Protein AF-A0A663E9I6-F1 (afdb_monomer)

pLDDT: mean 73.08, std 20.48, range [31.5, 97.75]

Foldseek 3Di:
DDDDDDDDDPVVVVVVVVVVVVVVVVVVVVVVVVVVVVVVVVVVVVVVVVVVVVVVVVVVVVVVVVVVVVVVVPDDDDDDDDDDDDPCVVVVVVVVVVVVVVVVVVVVVVVVVVVVVVVVVVVVVVVVVVVVVVVVVVVVVVVVVVVVVVVVVVVVVVVVVVVVVVVVVVVVVVVVVVVVVVVVVVVVVVVVVVVVVVVVVVVVVVVVVVVVVVVVVVVVVVVVVVVVVVVVVVVVVVVVVVVVVVVVVVVVVVVVVVVVVVVVVVVVVVVVVVVVVVVVVVVVVVVVVVVVVVVVVVVVVVVVVVVVVVVVVVVVVVVVVVVVVVVVVVVVVVVVVVVVVVVVVVVVVVVVVVVVVVVVVVVVVVVVVVVVVVVVVVVVVVVVVVVVVVVVVVVVVVVVVVVVVVVPPPPDDDDDDYDDYYDDDDDDDEYYDYDDDYYDDDDDYDDYDYDDDDDDDDDDDDDDDDDDDDDDPDPDDPPDPPDDDDPPPPDDDDDDDPDPDDDDDDDDDDDDDDDDDDDDDDDDDDDDDDDDDDDDDDDDDDDDYDDD

Radius of gyration: 136.53 Å; Cα contacts (8 Å, |Δi|>4): 0; chains: 1; bounding box: 240×93×410 Å

InterPro domains:
  IPR008160 Collagen triple helix repeat [PF01391] (424-479)
  IPR052376 Oxidative Scavengers and Glycosyltransferases [PTHR39082] (2-492)

Secondary structure (DSSP, 8-state):
----PPPP-HHHHHHHHHHHHHHHHHHHHHHHHHHHHHHHHHHHHHHHHHHHHHHHHHHHHHHHHHHHHHHGGG------------SSHHHHHHHHHHHHHHHHHHHHHHHHHHHHHHHHHHHHHHHHHHHHHHHHHHHHHHHHHHHHHHHHHHHHHHHHHHHHHHHHHHHHHHHHHHHHHHHHHHHHHHHHHHHHHHHHHHHHHHHHHHHHHHHHHHHHHHHHHHHHHHHHHHHHHHHHHHHHHHHHHHHHHHHHHHHHHHHHHHHHHHHHHHHHHHHHHHHHHHHHHHHHHHHHHHHHHHHHHHHHHHHHHHHHHHHHHHHHHHHHHHHHHHHHHHHHHHHHHHHHHHHHHHHHHHHHHHHHHHHHHHHHHHHHHHHHHHHHHHHHHHHHHHHHHHHHHHHHHTTT-TT--------------------------------------------PPPPPPPPPPPPPPPPPP----------PPPPP-PPPPPPPPPPPPPPPPPPPPPPPPP----------------------------------

Mean predicted aligned error: 24.8 Å

Organism: NCBI:txid223781

Solvent-accessible surface area (backbone atoms only — not comparable to full-atom values): 34321 Å² total; per-residue (Å²): 132,86,89,86,82,87,83,78,67,69,72,61,55,54,57,53,55,50,56,51,51,55,51,53,52,53,51,51,52,51,52,50,53,52,50,53,51,52,52,50,52,54,50,53,58,51,51,53,51,53,55,52,55,52,54,55,52,53,59,52,51,54,58,54,52,51,53,55,56,57,65,64,71,77,73,88,81,91,80,86,85,84,94,83,89,87,75,63,75,66,56,59,56,55,50,53,55,48,52,50,52,55,50,51,52,49,51,52,50,50,52,53,48,50,55,49,48,50,53,48,50,52,50,49,53,49,50,51,54,5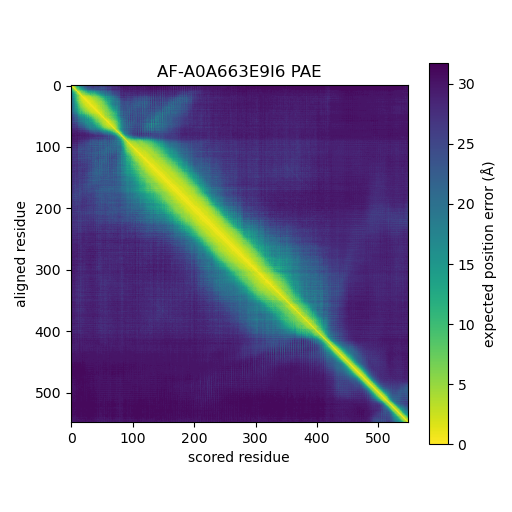1,49,55,50,52,49,53,53,51,51,51,50,56,49,53,53,48,54,51,51,51,52,50,49,52,51,52,52,50,51,51,51,49,52,52,53,53,53,52,50,54,52,50,52,50,49,55,54,49,52,55,51,52,55,49,52,52,50,53,54,50,52,50,52,48,49,53,51,50,55,51,48,52,54,53,49,53,53,47,54,53,50,50,51,52,51,52,50,51,52,55,50,50,52,49,51,52,50,51,54,51,52,54,51,53,52,49,51,53,50,52,51,51,50,52,51,51,53,51,51,51,58,48,51,53,50,53,52,48,54,51,51,52,55,49,49,56,48,51,53,49,51,51,54,51,47,56,52,49,54,55,50,47,54,54,50,52,56,48,48,52,54,53,48,51,52,50,48,52,50,51,53,52,51,52,59,49,48,57,52,48,54,58,47,49,61,50,49,53,52,50,50,53,51,50,52,53,52,50,53,54,50,53,56,49,50,55,54,51,55,55,52,52,53,57,54,50,55,53,51,52,55,53,54,53,57,56,51,57,59,52,54,58,54,53,57,52,52,60,53,51,55,57,54,51,58,59,51,52,60,50,49,56,58,48,51,64,54,50,61,52,54,60,52,59,50,50,64,53,49,71,62,51,63,71,61,58,75,73,66,85,79,78,88,91,96,95,95,96,96,96,95,96,94,97,97,95,97,97,96,96,98,96,94,98,96,96,98,96,93,93,95,95,94,94,92,94,91,95,91,94,89,89,91,86,87,89,87,80,87,80,83,84,81,80,83,80,77,82,77,80,81,76,78,80,74,77,81,73,75,80,74,75,79,73,73,81,73,77,78,74,74,78,75,76,77,77,76,78,76,77,81,75,78,78,76,80,81,81,77,83,81,80,85,84,86,83,87,82,89,80,90,86,90,85,83,89,80,87,86,89,86,90,82,87,90,86,89,85,90,86,85,88,86,87,87,88,92,135

Sequence (548 aa):
MRGRARTSCSRCQKNLSLQTAVKVLYVFSILLIVAVTVLAALVFKKVDSISNDISSAQTYYEKKIISIQEDLQGLDEKTSGNCSLCHETGQLSQEITKLQGELEEIQKMLLVQEILLDRTSQTHNQLSSTSNKITSEVDNCSFSIRQVNESLGQFLAQVGGWQVVTSQLDNSLKGLAQERYDVRAAMQQMNFTLGQTSDWIQVIQRKTDEETLTLQKIVTEWQNYTRLFGGLRATSSKTSELVKSIQGSIGAAARQVGQNSESMHDLVLQVMGLQLQLDNISSFLDDHEENMNDLRYHNRYTQNRTAERFETLEGRMTSHEIEISTIFANINATDSHVHSMLRYLDDVRLSCTLGFHTHAEELYYLNKSLSLVQGTTDLLRERYSLLSARLDFDIRNLSMVMEEMKVVDVRHGEMLKNITILRGVPGLPGPRGLKGDVGVKGPPGSEGEKGDVGSLGSPGPQGPPGPPGPPGPQGERGPLGLKGFPGLKGTKGSFGQSGSRGQGGPKGDPGPPRAGWGAGASGTPRTAGQTGTPRDPRGCRPGWPDGA

Structure (mmCIF, N/CA/C/O backbone):
data_AF-A0A663E9I6-F1
#
_entry.id   AF-A0A663E9I6-F1
#
loop_
_atom_site.group_PDB
_atom_site.id
_atom_site.type_symbol
_atom_site.label_atom_id
_atom_site.label_alt_id
_atom_site.label_comp_id
_atom_site.label_asym_id
_atom_site.label_entity_id
_atom_site.label_seq_id
_atom_site.pdbx_PDB_ins_code
_atom_site.Cartn_x
_atom_site.Cartn_y
_atom_site.Cartn_z
_atom_site.occupancy
_atom_site.B_iso_or_equiv
_atom_site.auth_seq_id
_atom_site.auth_comp_id
_atom_site.auth_asym_id
_atom_site.auth_atom_id
_atom_site.pdbx_PDB_model_num
ATOM 1 N N . MET A 1 1 ? -65.290 48.155 68.959 1.00 33.84 1 MET A N 1
ATOM 2 C CA . MET A 1 1 ? -66.073 46.889 68.979 1.00 33.84 1 MET A CA 1
ATOM 3 C C . MET A 1 1 ? -65.167 45.734 69.407 1.00 33.84 1 MET A C 1
ATOM 5 O O . MET A 1 1 ? -63.973 45.903 69.241 1.00 33.84 1 MET A O 1
ATOM 9 N N . ARG A 1 2 ? -65.737 44.613 69.904 1.00 38.34 2 ARG A N 1
ATOM 10 C CA . ARG A 1 2 ? -65.195 43.220 69.983 1.00 38.34 2 ARG A CA 1
ATOM 11 C C . ARG A 1 2 ? -63.664 43.065 70.207 1.00 38.34 2 ARG A C 1
ATOM 13 O O . ARG A 1 2 ? -62.887 43.397 69.329 1.00 38.34 2 ARG A O 1
ATOM 20 N N . GLY A 1 3 ? -63.134 42.482 71.285 1.00 44.62 3 GLY A N 1
ATOM 21 C CA . GLY A 1 3 ? -63.718 41.605 72.310 1.00 44.62 3 GLY A CA 1
ATOM 22 C C . GLY A 1 3 ? -63.436 40.121 72.023 1.00 44.62 3 GLY A C 1
ATOM 23 O O . GLY A 1 3 ? -63.995 39.566 71.080 1.00 44.62 3 GLY A O 1
ATOM 24 N N . ARG A 1 4 ? -62.598 39.471 72.847 1.00 43.22 4 ARG A N 1
ATOM 25 C CA . ARG A 1 4 ? -62.375 38.011 72.853 1.00 43.22 4 ARG A CA 1
ATOM 26 C C . ARG A 1 4 ? -62.049 37.548 74.279 1.00 43.22 4 ARG A C 1
ATOM 28 O O . ARG A 1 4 ? -61.244 38.180 74.956 1.00 43.22 4 ARG A O 1
ATOM 35 N N . ALA A 1 5 ? -62.714 36.496 74.753 1.00 44.41 5 ALA A N 1
ATOM 36 C CA . ALA A 1 5 ? -62.671 36.082 76.157 1.00 44.41 5 ALA A CA 1
ATOM 37 C C . ALA A 1 5 ? -61.473 35.172 76.492 1.00 44.41 5 ALA A C 1
ATOM 39 O O . ALA A 1 5 ? -61.029 34.387 75.655 1.00 44.41 5 ALA A O 1
ATOM 40 N N . ARG A 1 6 ? -61.012 35.219 77.751 1.00 49.44 6 ARG A N 1
ATOM 41 C CA . ARG A 1 6 ? -60.202 34.147 78.355 1.00 49.44 6 ARG A CA 1
ATOM 42 C C . ARG A 1 6 ? -61.113 32.957 78.664 1.00 49.44 6 ARG A C 1
ATOM 44 O O . ARG A 1 6 ? -62.064 33.106 79.425 1.00 49.44 6 ARG A O 1
ATOM 51 N N . THR A 1 7 ? -60.810 31.784 78.118 1.00 51.62 7 THR A N 1
ATOM 52 C CA . THR A 1 7 ? -61.466 30.526 78.497 1.00 51.62 7 THR A CA 1
ATOM 53 C C . THR A 1 7 ? -60.876 29.990 79.804 1.00 51.62 7 THR A C 1
ATOM 55 O O . THR A 1 7 ? -59.660 29.918 79.975 1.00 51.62 7 THR A O 1
ATOM 58 N N . SER A 1 8 ? -61.739 29.637 80.756 1.00 49.66 8 SER A N 1
ATOM 59 C CA . SER A 1 8 ? -61.353 29.120 82.072 1.00 49.66 8 SER A CA 1
ATOM 60 C C . SER A 1 8 ? -61.023 27.622 82.026 1.00 49.66 8 SER A C 1
ATOM 62 O O . SER A 1 8 ? -61.698 26.832 81.366 1.00 49.66 8 SER A O 1
ATOM 64 N N . CYS A 1 9 ? -59.982 27.202 82.755 1.00 53.38 9 CYS A N 1
ATOM 65 C CA . CYS A 1 9 ? -59.594 25.792 82.830 1.00 53.38 9 CYS A CA 1
ATOM 66 C C . CYS A 1 9 ? -60.508 25.017 83.794 1.00 53.38 9 CYS A C 1
ATOM 68 O O . CYS A 1 9 ? -60.291 24.996 85.009 1.00 53.38 9 CYS A O 1
ATOM 70 N N . SER A 1 10 ? -61.505 24.323 83.242 1.00 59.34 10 SER A N 1
ATOM 71 C CA . SER A 1 10 ? -62.467 23.493 83.988 1.00 59.34 10 SER A CA 1
ATOM 72 C C . SER A 1 10 ? -61.823 22.370 84.819 1.00 59.34 10 SER A C 1
ATOM 74 O O . SER A 1 10 ? -62.427 21.884 85.777 1.00 59.34 10 SER A O 1
ATOM 76 N N . ARG A 1 11 ? -60.582 21.975 84.500 1.00 54.53 11 ARG A N 1
ATOM 77 C CA . ARG A 1 11 ? -59.827 20.942 85.229 1.00 54.53 11 ARG A CA 1
ATOM 78 C C . ARG A 1 11 ? -59.350 21.423 86.606 1.00 54.53 11 ARG A C 1
ATOM 80 O O . ARG A 1 11 ? -59.373 20.643 87.551 1.00 54.53 11 ARG A O 1
ATOM 87 N N . CYS A 1 12 ? -59.001 22.705 86.748 1.00 56.44 12 CYS A N 1
ATOM 88 C CA . CYS A 1 12 ? -58.563 23.275 88.029 1.00 56.44 12 CYS A CA 1
ATOM 89 C C . CYS A 1 12 ? -59.723 23.416 89.030 1.00 56.44 12 CYS A C 1
ATOM 91 O O . CYS A 1 12 ? -59.550 23.172 90.222 1.00 56.44 12 CYS A O 1
ATOM 93 N N . GLN A 1 13 ? -60.921 23.757 88.543 1.00 55.59 13 GLN A N 1
ATOM 94 C CA . GLN A 1 13 ? -62.101 23.958 89.389 1.00 55.59 13 GLN A CA 1
ATOM 95 C C . GLN A 1 13 ? -62.569 22.656 90.064 1.00 55.59 13 GLN A C 1
ATOM 97 O O . GLN A 1 13 ? -62.951 22.685 91.233 1.00 55.59 13 GLN A O 1
ATOM 102 N N . LYS A 1 14 ? -62.462 21.508 89.374 1.00 59.59 14 LYS A N 1
ATOM 103 C CA . LYS A 1 14 ? -62.830 20.190 89.927 1.00 59.59 14 LYS A CA 1
ATOM 104 C C . LYS A 1 14 ? -61.951 19.756 91.106 1.00 59.59 14 LYS A C 1
ATOM 106 O O . LYS A 1 14 ? -62.479 19.237 92.089 1.00 59.59 14 LYS A O 1
ATOM 111 N N . ASN A 1 15 ? -60.640 20.007 91.045 1.00 60.72 15 ASN A N 1
ATOM 112 C CA . ASN A 1 15 ? -59.736 19.686 92.156 1.00 60.72 15 ASN A CA 1
ATOM 113 C C . ASN A 1 15 ? -60.055 20.527 93.401 1.00 60.72 15 ASN A C 1
ATOM 115 O O . ASN A 1 15 ? -60.065 19.992 94.508 1.00 60.72 15 ASN A O 1
ATOM 119 N N . LEU A 1 16 ? -60.381 21.813 93.224 1.00 61.53 16 LEU A N 1
ATOM 120 C CA . LEU A 1 16 ? -60.740 22.688 94.340 1.00 61.53 16 LEU A CA 1
ATOM 121 C C . LEU A 1 16 ? -62.042 22.233 95.023 1.00 61.53 16 LEU A C 1
ATOM 123 O O . LEU A 1 16 ? -62.073 22.124 96.247 1.00 61.53 16 LEU A O 1
ATOM 127 N N . SER A 1 17 ? -63.081 21.890 94.246 1.00 66.38 17 SER A N 1
ATOM 128 C CA . SER A 1 17 ? -64.354 21.387 94.791 1.00 66.38 17 SER A CA 1
ATOM 129 C C . SER A 1 17 ? -64.227 20.037 95.503 1.00 66.38 17 SER A C 1
ATOM 131 O O . SER A 1 17 ? -64.916 19.801 96.492 1.00 66.38 17 SER A O 1
ATOM 133 N N . LEU A 1 18 ? -63.338 19.153 95.034 1.00 71.75 18 LEU A N 1
ATOM 134 C CA . LEU A 1 18 ? -63.081 17.878 95.706 1.00 71.75 18 LEU A CA 1
ATOM 135 C C . LEU A 1 18 ? -62.391 18.106 97.061 1.00 71.75 18 LEU A C 1
ATOM 137 O O . LEU A 1 18 ? -62.748 17.485 98.060 1.00 71.75 18 LEU A O 1
ATOM 141 N N . GLN A 1 19 ? -61.434 19.037 97.115 1.00 73.75 19 GLN A N 1
ATOM 142 C CA . GLN A 1 19 ? -60.670 19.316 98.328 1.00 73.75 19 GLN A CA 1
ATOM 143 C C . GLN A 1 19 ? -61.490 20.054 99.402 1.00 73.75 19 GLN A C 1
ATOM 145 O O . GLN A 1 19 ? -61.267 19.822 100.591 1.00 73.75 19 GLN A O 1
ATOM 150 N N . THR A 1 20 ? -62.464 20.896 99.028 1.00 75.81 20 THR A N 1
ATOM 151 C CA . THR A 1 20 ? -63.447 21.424 99.993 1.00 75.81 20 THR A CA 1
ATOM 152 C C . THR A 1 20 ? -64.437 20.356 100.447 1.00 75.81 20 THR A C 1
ATOM 154 O O . THR A 1 20 ? -64.686 20.273 101.647 1.00 75.81 20 THR A O 1
ATOM 157 N N . ALA A 1 21 ? -64.940 19.496 99.552 1.00 76.88 21 ALA A N 1
ATOM 158 C CA . ALA A 1 21 ? -65.854 18.413 99.929 1.00 76.88 21 ALA A CA 1
ATOM 159 C C . ALA A 1 21 ? -65.239 17.468 100.980 1.00 76.88 21 ALA A C 1
ATOM 161 O O . ALA A 1 21 ? -65.860 17.216 102.010 1.00 76.88 21 ALA A O 1
ATOM 162 N N . VAL A 1 22 ? -63.990 17.024 100.784 1.00 80.94 22 VAL A N 1
ATOM 163 C CA . VAL A 1 22 ? -63.273 16.174 101.757 1.00 80.94 22 VAL A CA 1
ATOM 164 C C . VAL A 1 22 ? -63.071 16.886 103.102 1.00 80.94 22 VAL A C 1
ATOM 166 O O . VAL A 1 22 ? -63.264 16.273 104.150 1.00 80.94 22 VAL A O 1
ATOM 169 N N . LYS A 1 23 ? -62.745 18.188 103.101 1.00 81.44 23 LYS A N 1
ATOM 170 C CA . LYS A 1 23 ? -62.612 18.974 104.343 1.00 81.44 23 LYS A CA 1
ATOM 171 C C . LYS A 1 23 ? -63.939 19.109 105.095 1.00 81.44 23 LYS A C 1
ATOM 173 O O . LYS A 1 23 ? -63.948 18.958 106.312 1.00 81.44 23 LYS A O 1
ATOM 178 N N . VAL A 1 24 ? -65.050 19.344 104.393 1.00 81.44 24 VAL A N 1
ATOM 179 C CA . VAL A 1 24 ? -66.394 19.391 105.000 1.00 81.44 24 VAL A CA 1
ATOM 180 C C . VAL A 1 24 ? -66.763 18.037 105.611 1.00 81.44 24 VAL A C 1
ATOM 182 O O . VAL A 1 24 ? -67.272 18.003 106.728 1.00 81.44 24 VAL A O 1
ATOM 185 N N . LEU A 1 25 ? -66.444 16.927 104.937 1.00 82.94 25 LEU A N 1
ATOM 186 C CA . LEU A 1 25 ? -66.703 15.570 105.432 1.00 82.94 25 LEU A CA 1
ATOM 187 C C . LEU A 1 25 ? -65.921 15.261 106.725 1.00 82.94 25 LEU A C 1
ATOM 189 O O . LEU A 1 25 ? -66.492 14.720 107.670 1.00 82.94 25 LEU A O 1
ATOM 193 N N . TYR A 1 26 ? -64.653 15.684 106.811 1.00 84.44 26 TYR A N 1
ATOM 194 C CA . TYR A 1 26 ? -63.854 15.593 108.042 1.00 84.44 26 TYR A CA 1
ATOM 195 C C . TYR A 1 26 ? -64.398 16.465 109.184 1.00 84.44 26 TYR A C 1
ATOM 197 O O . TYR A 1 26 ? -64.423 16.030 110.331 1.00 84.44 26 TYR A O 1
ATOM 205 N N . VAL A 1 27 ? -64.866 17.684 108.897 1.00 83.81 27 VAL A N 1
ATOM 206 C CA . VAL A 1 27 ? -65.511 18.530 109.919 1.00 83.81 27 VAL A CA 1
ATOM 207 C C . VAL A 1 27 ? -66.810 17.883 110.417 1.00 83.81 27 VAL A C 1
ATOM 209 O O . VAL A 1 27 ? -67.073 17.894 111.617 1.00 83.81 27 VAL A O 1
ATOM 212 N N . PHE A 1 28 ? -67.587 17.254 109.530 1.00 85.19 28 PHE A N 1
ATOM 213 C CA . PHE A 1 28 ? -68.804 16.530 109.905 1.00 85.19 28 PHE A CA 1
ATOM 214 C C . PHE A 1 28 ? -68.530 15.296 110.777 1.00 85.19 28 PHE A C 1
ATOM 216 O O . PHE A 1 28 ? -69.260 15.071 111.741 1.00 85.19 28 PHE A O 1
ATOM 223 N N . SER A 1 29 ? -67.479 14.516 110.496 1.00 81.81 29 SER A N 1
ATOM 224 C CA . SER A 1 29 ? -67.128 13.364 111.342 1.00 81.81 29 SER A CA 1
ATOM 225 C C . SER A 1 29 ? -66.633 13.795 112.726 1.00 81.81 29 SER A C 1
ATOM 227 O O . SER A 1 29 ? -67.039 13.201 113.723 1.00 81.81 29 SER A O 1
ATOM 229 N N . ILE A 1 30 ? -65.849 14.876 112.816 1.00 85.25 30 ILE A N 1
ATOM 230 C CA . ILE A 1 30 ? -65.434 15.468 114.098 1.00 85.25 30 ILE A CA 1
ATOM 231 C C . ILE A 1 30 ? -66.656 15.957 114.892 1.00 85.25 30 ILE A C 1
ATOM 233 O O . ILE A 1 30 ? -66.770 15.648 116.077 1.00 85.25 30 ILE A O 1
ATOM 237 N N . LEU A 1 31 ? -67.605 16.652 114.253 1.00 84.38 31 LEU A N 1
ATOM 238 C CA . LEU A 1 31 ? -68.844 17.097 114.905 1.00 84.38 31 LEU A CA 1
ATOM 239 C C . LEU A 1 31 ? -69.695 15.924 115.418 1.00 84.38 31 LEU A C 1
ATOM 241 O O . LEU A 1 31 ? -70.235 16.013 116.519 1.00 84.38 31 LEU A O 1
ATOM 245 N N . LEU A 1 32 ? -69.777 14.814 114.678 1.00 84.12 32 LEU A N 1
ATOM 246 C CA . LEU A 1 32 ? -70.466 13.600 115.134 1.00 84.12 32 LEU A CA 1
ATOM 247 C C . LEU A 1 32 ? -69.765 12.947 116.337 1.00 84.12 32 LEU A C 1
ATOM 249 O O . LEU A 1 32 ? -70.439 12.557 117.288 1.00 84.12 32 LEU A O 1
ATOM 253 N N . ILE A 1 33 ? -68.430 12.878 116.347 1.00 83.94 33 ILE A N 1
ATOM 254 C CA . ILE A 1 33 ? -67.656 12.351 117.488 1.00 83.94 33 ILE A CA 1
ATOM 255 C C . ILE A 1 33 ? -67.848 13.232 118.735 1.00 83.94 33 ILE A C 1
ATOM 257 O O . ILE A 1 33 ? -68.045 12.715 119.838 1.00 83.94 33 ILE A O 1
ATOM 261 N N . VAL A 1 34 ? -67.863 14.560 118.572 1.00 85.94 34 VAL A N 1
ATOM 262 C CA . VAL A 1 34 ? -68.153 15.503 119.667 1.00 85.94 34 VAL A CA 1
ATOM 263 C C . VAL A 1 34 ? -69.597 15.349 120.160 1.00 85.94 34 VAL A C 1
ATOM 265 O O . VAL A 1 34 ? -69.824 15.296 121.365 1.00 85.94 34 VAL A O 1
ATOM 268 N N . ALA A 1 35 ? -70.576 15.196 119.265 1.00 84.25 35 ALA A N 1
ATOM 269 C CA . ALA A 1 35 ? -71.970 14.982 119.654 1.00 84.25 35 ALA A CA 1
ATOM 270 C C . ALA A 1 35 ? -72.160 13.677 120.452 1.00 84.25 35 ALA A C 1
ATOM 272 O O . ALA A 1 35 ? -72.799 13.689 121.503 1.00 84.25 35 ALA A O 1
ATOM 273 N N . VAL A 1 36 ? -71.561 12.566 120.004 1.00 85.75 36 VAL A N 1
ATOM 274 C CA . VAL A 1 36 ? -71.631 11.266 120.698 1.00 85.75 36 VAL A CA 1
ATOM 275 C C . VAL A 1 36 ? -70.946 11.317 122.069 1.00 85.75 36 VAL A C 1
ATOM 277 O O . VAL A 1 36 ? -71.501 10.813 123.044 1.00 85.75 36 VAL A O 1
ATOM 280 N N . THR A 1 37 ? -69.779 11.959 122.182 1.00 83.25 37 THR A N 1
ATOM 281 C CA . THR A 1 37 ? -69.066 12.074 123.471 1.00 83.25 37 THR A CA 1
ATOM 282 C C . THR A 1 37 ? -69.776 12.999 124.465 1.00 83.25 37 THR A C 1
ATOM 284 O O . THR A 1 37 ? -69.848 12.667 125.648 1.00 83.25 37 THR A O 1
ATOM 287 N N . VAL A 1 38 ? -70.385 14.101 124.008 1.00 85.88 38 VAL A N 1
ATOM 288 C CA . VAL A 1 38 ? -71.226 14.972 124.852 1.00 85.88 38 VAL A CA 1
ATOM 289 C C . VAL A 1 38 ? -72.500 14.255 125.312 1.00 85.88 38 VAL A C 1
ATOM 291 O O . VAL A 1 38 ? -72.862 14.359 126.484 1.00 85.88 38 VAL A O 1
ATOM 294 N N . LEU A 1 39 ? -73.158 13.484 124.437 1.00 79.81 39 LEU A N 1
ATOM 295 C CA . LEU A 1 39 ? -74.323 12.673 124.814 1.00 79.81 39 LEU A CA 1
ATOM 296 C C . LEU A 1 39 ? -73.963 11.611 125.861 1.00 79.81 39 LEU A C 1
ATOM 298 O O . LEU A 1 39 ? -74.664 11.493 126.864 1.00 79.81 39 LEU A O 1
ATOM 302 N N . ALA A 1 40 ? -72.847 10.895 125.685 1.00 76.44 40 ALA A N 1
ATOM 303 C CA . ALA A 1 40 ? -72.366 9.930 126.672 1.00 76.44 40 ALA A CA 1
ATOM 304 C C . ALA A 1 40 ? -72.090 10.596 128.034 1.00 76.44 40 ALA A C 1
ATOM 306 O O . ALA A 1 40 ? -72.571 10.121 129.062 1.00 76.44 40 ALA A O 1
ATOM 307 N N . ALA A 1 41 ? -71.389 11.736 128.049 1.00 79.50 41 ALA A N 1
ATOM 308 C CA . ALA A 1 41 ? -71.093 12.478 129.276 1.00 79.50 41 ALA A CA 1
ATOM 309 C C . ALA A 1 41 ? -72.360 12.980 130.000 1.00 79.50 41 ALA A C 1
ATOM 311 O O . ALA A 1 41 ? -72.420 12.944 131.229 1.00 79.50 41 ALA A O 1
ATOM 312 N N . LEU A 1 42 ? -73.390 13.409 129.259 1.00 79.88 42 LEU A N 1
ATOM 313 C CA . LEU A 1 42 ? -74.687 13.796 129.827 1.00 79.88 42 LEU A CA 1
ATOM 314 C C . LEU A 1 42 ? -75.443 12.608 130.441 1.00 79.88 42 LEU A C 1
ATOM 316 O O . LEU A 1 42 ? -76.092 12.781 131.473 1.00 79.88 42 LEU A O 1
ATOM 320 N N . VAL A 1 43 ? -75.346 11.415 129.845 1.00 80.19 43 VAL A N 1
ATOM 321 C CA . VAL A 1 43 ? -75.945 10.189 130.397 1.00 80.19 43 VAL A CA 1
ATOM 322 C C . VAL A 1 43 ? -75.243 9.782 131.694 1.00 80.19 43 VAL A C 1
ATOM 324 O O . VAL A 1 43 ? -75.921 9.653 132.711 1.00 80.19 43 VAL A O 1
ATOM 327 N N . PHE A 1 44 ? -73.908 9.669 131.705 1.00 77.25 44 PHE A N 1
ATOM 328 C CA . PHE A 1 44 ? -73.157 9.322 132.922 1.00 77.25 44 PHE A CA 1
ATOM 329 C C . PHE A 1 44 ? -73.429 10.307 134.065 1.00 77.25 44 PHE A C 1
ATOM 331 O O . PHE A 1 44 ? -73.833 9.892 135.148 1.00 77.25 44 PHE A O 1
ATOM 338 N N . LYS A 1 45 ? -73.368 11.617 133.795 1.00 78.44 45 LYS A N 1
ATOM 339 C CA . LYS A 1 45 ? -73.643 12.650 134.805 1.00 78.44 45 LYS A CA 1
ATOM 340 C C . LYS A 1 45 ? -75.069 12.587 135.376 1.00 78.44 45 LYS A C 1
ATOM 342 O O . LYS A 1 45 ? -75.302 13.049 136.492 1.00 78.44 45 LYS A O 1
ATOM 347 N N . LYS A 1 46 ? -76.033 12.024 134.635 1.00 78.75 46 LYS A N 1
ATOM 348 C CA . LYS A 1 46 ? -77.399 11.800 135.130 1.00 78.75 46 LYS A CA 1
ATOM 349 C C . LYS A 1 46 ? -77.534 10.504 135.937 1.00 78.75 46 LYS A C 1
ATOM 351 O O . LYS A 1 46 ? -78.312 10.487 136.886 1.00 78.75 46 LYS A O 1
ATOM 356 N N . VAL A 1 47 ? -76.754 9.468 135.621 1.00 79.00 47 VAL A N 1
ATOM 357 C CA . VAL A 1 47 ? -76.637 8.250 136.444 1.00 79.00 47 VAL A CA 1
ATOM 358 C C . VAL A 1 47 ? -75.989 8.573 137.796 1.00 79.00 47 VAL A C 1
ATOM 360 O O . VAL A 1 47 ? -76.542 8.196 138.827 1.00 79.00 47 VAL A O 1
ATOM 363 N N . ASP A 1 48 ? -74.907 9.358 137.817 1.00 73.94 48 ASP A N 1
ATOM 364 C CA . ASP A 1 48 ? -74.243 9.786 139.060 1.00 73.94 48 ASP A CA 1
ATOM 365 C C . ASP A 1 48 ? -75.177 10.595 139.977 1.00 73.94 48 ASP A C 1
ATOM 367 O O . ASP A 1 48 ? -75.144 10.443 141.198 1.00 73.94 48 ASP A O 1
ATOM 371 N N . SER A 1 49 ? -76.049 11.438 139.407 1.00 74.50 49 SER A N 1
ATOM 372 C CA . SER A 1 49 ? -77.065 12.174 140.175 1.00 74.50 49 SER A CA 1
ATOM 373 C C . SER A 1 49 ? -78.014 11.215 140.902 1.00 74.50 49 SER A C 1
ATOM 375 O O . SER A 1 49 ? -78.193 11.330 142.110 1.00 74.50 49 SER A O 1
ATOM 377 N N . ILE A 1 50 ? -78.554 10.227 140.181 1.00 73.19 50 ILE A N 1
ATOM 378 C CA . ILE A 1 50 ? -79.487 9.229 140.728 1.00 73.19 50 ILE A CA 1
ATOM 379 C C . ILE A 1 50 ? -78.791 8.351 141.783 1.00 73.19 50 ILE A C 1
ATOM 381 O O . ILE A 1 50 ? -79.386 8.024 142.808 1.00 73.19 50 ILE A O 1
ATOM 385 N N . SER A 1 51 ? -77.514 8.013 141.577 1.00 74.12 51 SER A N 1
ATOM 386 C CA . SER A 1 51 ? -76.717 7.253 142.547 1.00 74.12 51 SER A CA 1
ATOM 387 C C . SER A 1 51 ? -76.526 8.001 143.874 1.00 74.12 51 SER A C 1
ATOM 389 O O . SER A 1 51 ? -76.569 7.379 144.936 1.00 74.12 51 SER A O 1
ATOM 391 N N . ASN A 1 52 ? -76.321 9.323 143.832 1.00 71.69 52 ASN A N 1
ATOM 392 C CA . ASN A 1 52 ? -76.198 10.150 145.036 1.00 71.69 52 ASN A CA 1
ATOM 393 C C . ASN A 1 52 ? -77.541 10.312 145.767 1.00 71.69 52 ASN A C 1
ATOM 395 O O . ASN A 1 52 ? -77.584 10.219 146.993 1.00 71.69 52 ASN A O 1
ATOM 399 N N . ASP A 1 53 ? -78.644 10.493 145.034 1.00 70.88 53 ASP A N 1
ATOM 400 C CA . ASP A 1 53 ? -79.981 10.580 145.635 1.00 70.88 53 ASP A CA 1
ATOM 401 C C . ASP A 1 53 ? -80.309 9.298 146.431 1.00 70.88 53 ASP A C 1
ATOM 403 O O . ASP A 1 53 ? -80.744 9.372 147.584 1.00 70.88 53 ASP A O 1
ATOM 407 N N . ILE A 1 54 ? -80.006 8.119 145.870 1.00 67.56 54 ILE A N 1
ATOM 408 C CA . ILE A 1 54 ? -80.224 6.813 146.520 1.00 67.56 54 ILE A CA 1
ATOM 409 C C . ILE A 1 54 ? -79.397 6.664 147.811 1.00 67.56 54 ILE A C 1
ATOM 411 O O . ILE A 1 54 ? -79.940 6.235 148.832 1.00 67.56 54 ILE A O 1
ATOM 415 N N . SER A 1 55 ? -78.116 7.056 147.820 1.00 70.81 55 SER A N 1
ATOM 416 C CA . SER A 1 55 ? -77.277 6.948 149.029 1.00 70.81 55 SER A CA 1
ATOM 417 C C . SER A 1 55 ? -77.729 7.892 150.156 1.00 70.81 55 SER A C 1
ATOM 419 O O . SER A 1 55 ? -77.641 7.547 151.342 1.00 70.81 55 SER A O 1
ATOM 421 N N . SER A 1 56 ? -78.291 9.054 149.801 1.00 68.88 56 SER A N 1
ATOM 422 C CA . SER A 1 56 ? -78.877 9.995 150.764 1.00 68.88 56 SER A CA 1
ATOM 423 C C . SER A 1 56 ? -80.154 9.449 151.419 1.00 68.88 56 SER A C 1
ATOM 425 O O . SER A 1 56 ? -80.350 9.605 152.625 1.00 68.88 56 SER A O 1
ATOM 427 N N . ALA A 1 57 ? -80.987 8.725 150.662 1.00 64.25 57 ALA A N 1
ATOM 428 C CA . ALA A 1 57 ? -82.156 8.039 151.205 1.00 64.25 57 ALA A CA 1
ATOM 429 C C . ALA A 1 57 ? -81.745 6.894 152.147 1.00 64.25 57 ALA A C 1
ATOM 431 O O . ALA A 1 57 ? -82.298 6.755 153.238 1.00 64.25 57 ALA A O 1
ATOM 432 N N . GLN A 1 58 ? -80.736 6.105 151.770 1.00 64.06 58 GLN A N 1
ATOM 433 C CA . GLN A 1 58 ? -80.276 4.961 152.562 1.00 64.06 58 GLN A CA 1
ATOM 434 C C . GLN A 1 58 ? -79.737 5.383 153.944 1.00 64.06 58 GLN A C 1
ATOM 436 O O . GLN A 1 58 ? -80.121 4.806 154.961 1.00 64.06 58 GLN A O 1
ATOM 441 N N . THR A 1 59 ? -78.953 6.466 154.006 1.00 69.50 59 THR A N 1
ATOM 442 C CA . THR A 1 59 ? -78.453 7.036 155.277 1.00 69.50 59 THR A CA 1
ATOM 443 C C . THR A 1 59 ? -79.525 7.749 156.117 1.00 69.50 59 THR A C 1
ATOM 445 O O . THR A 1 59 ? -79.361 7.880 157.333 1.00 69.50 59 THR A O 1
ATOM 448 N N . TYR A 1 60 ? -80.645 8.175 155.519 1.00 73.06 60 TYR A N 1
ATOM 449 C CA . TYR A 1 60 ? -81.813 8.664 156.264 1.00 73.06 60 TYR A CA 1
ATOM 450 C C . TYR A 1 60 ? -82.541 7.527 157.003 1.00 73.06 60 TYR A C 1
ATOM 452 O O . TYR A 1 60 ? -82.923 7.697 158.164 1.00 73.06 60 TYR A O 1
ATOM 460 N N . TYR A 1 61 ? -82.701 6.359 156.370 1.00 65.75 61 TYR A N 1
ATOM 461 C CA . TYR A 1 61 ? -83.396 5.224 156.985 1.00 65.75 61 TYR A CA 1
ATOM 462 C C . TYR A 1 61 ? -82.589 4.549 158.106 1.00 65.75 61 TYR A C 1
ATOM 464 O O . TYR A 1 61 ? -83.176 4.253 159.145 1.00 65.75 61 TYR A O 1
ATOM 472 N N . GLU A 1 62 ? -81.265 4.386 157.977 1.00 70.06 62 GLU A N 1
ATOM 473 C CA . GLU A 1 62 ? -80.435 3.823 159.064 1.00 70.06 62 GLU A CA 1
ATOM 474 C C . GLU A 1 62 ? -80.548 4.628 160.368 1.00 70.06 62 GLU A C 1
ATOM 476 O O . GLU A 1 62 ? -80.795 4.058 161.432 1.00 70.06 62 GLU A O 1
ATOM 481 N N . LYS A 1 63 ? -80.465 5.965 160.298 1.00 68.88 63 LYS A N 1
ATOM 482 C CA . LYS A 1 63 ? -80.624 6.831 161.482 1.00 68.88 63 LYS A CA 1
ATOM 483 C C . LYS A 1 63 ? -81.978 6.663 162.172 1.00 68.88 63 LYS A C 1
ATOM 485 O O . LYS A 1 63 ? -82.057 6.795 163.390 1.00 68.88 63 LYS A O 1
ATOM 490 N N . LYS A 1 64 ? -83.030 6.378 161.403 1.00 68.00 64 LYS A N 1
ATOM 491 C CA . LYS A 1 64 ? -84.392 6.200 161.918 1.00 68.00 64 LYS A CA 1
ATOM 492 C C . LYS A 1 64 ? -84.602 4.828 162.565 1.00 68.00 64 LYS A C 1
ATOM 494 O O . LYS A 1 64 ? -85.403 4.716 163.485 1.00 68.00 64 LYS A O 1
ATOM 499 N N . ILE A 1 65 ? -83.867 3.806 162.122 1.00 68.50 65 ILE A N 1
ATOM 500 C CA . ILE A 1 65 ? -83.832 2.491 162.778 1.00 68.50 65 ILE A CA 1
ATOM 501 C C . ILE A 1 65 ? -83.122 2.603 164.135 1.00 68.50 65 ILE A C 1
ATOM 503 O O . ILE A 1 65 ? -83.630 2.085 165.125 1.00 68.50 65 ILE A O 1
ATOM 507 N N . ILE A 1 66 ? -82.007 3.342 164.205 1.00 69.94 66 ILE A N 1
ATOM 508 C CA . ILE A 1 66 ? -81.254 3.539 165.455 1.00 69.94 66 ILE A CA 1
ATOM 509 C C . ILE A 1 66 ? -82.111 4.232 166.527 1.00 69.94 66 ILE A C 1
ATOM 511 O O . ILE A 1 66 ? -82.175 3.725 167.642 1.00 69.94 66 ILE A O 1
ATOM 515 N N . SER A 1 67 ? -82.836 5.313 166.204 1.00 65.62 67 SER A N 1
ATOM 516 C CA . SER A 1 67 ? -83.673 5.995 167.210 1.00 65.62 67 SER A CA 1
ATOM 517 C C . SER A 1 67 ? -84.816 5.115 167.733 1.00 65.62 67 SER A C 1
ATOM 519 O O . SER A 1 67 ? -85.090 5.113 168.927 1.00 65.62 67 SER A O 1
ATOM 521 N N . ILE A 1 68 ? -85.444 4.311 166.863 1.00 65.12 68 ILE A N 1
ATOM 522 C CA . ILE A 1 68 ? -86.485 3.347 167.268 1.00 65.12 68 ILE A CA 1
ATOM 523 C C . ILE A 1 68 ? -85.904 2.266 168.196 1.00 65.12 68 ILE A C 1
ATOM 525 O O . ILE A 1 68 ? -86.596 1.777 169.088 1.00 65.12 68 ILE A O 1
ATOM 529 N N . GLN A 1 69 ? -84.632 1.901 168.017 1.00 58.75 69 GLN A N 1
ATOM 530 C CA . GLN A 1 69 ? -83.959 0.920 168.864 1.00 58.75 69 GLN A CA 1
ATOM 531 C C . GLN A 1 69 ? -83.503 1.497 170.219 1.00 58.75 69 GLN A C 1
ATOM 533 O O . GLN A 1 69 ? -83.437 0.744 171.188 1.00 58.75 69 GLN A O 1
ATOM 538 N N . GLU A 1 70 ? -83.261 2.809 170.321 1.00 57.44 70 GLU A N 1
ATOM 539 C CA . GLU A 1 70 ? -83.082 3.498 171.610 1.00 57.44 70 GLU A CA 1
ATOM 540 C C . GLU A 1 70 ? -84.420 3.629 172.368 1.00 57.44 70 GLU A C 1
ATOM 542 O O . GLU A 1 70 ? -84.483 3.279 173.548 1.00 57.44 70 GLU A O 1
ATOM 547 N N . ASP A 1 71 ? -85.509 4.026 171.691 1.00 56.44 71 ASP A N 1
ATOM 548 C CA . ASP A 1 71 ? -86.856 4.123 172.288 1.00 56.44 71 ASP A CA 1
ATOM 549 C C . ASP A 1 71 ? -87.348 2.772 172.857 1.00 56.44 71 ASP A C 1
ATOM 551 O O . ASP A 1 71 ? -87.975 2.719 173.919 1.00 56.44 71 ASP A O 1
ATOM 555 N N . LEU A 1 72 ? -87.028 1.656 172.188 1.00 57.91 72 LEU A N 1
ATOM 556 C CA . LEU A 1 72 ? -87.397 0.303 172.629 1.00 57.91 72 LEU A CA 1
ATOM 557 C C . LEU A 1 72 ? -86.583 -0.224 173.824 1.00 57.91 72 LEU A C 1
ATOM 559 O O . LEU A 1 72 ? -86.972 -1.233 174.412 1.00 57.91 72 LEU A O 1
ATOM 563 N N . GLN A 1 73 ? -85.489 0.432 174.226 1.00 49.03 73 GLN A N 1
ATOM 564 C CA . GLN A 1 73 ? -84.654 -0.032 175.344 1.00 49.03 73 GLN A CA 1
ATOM 565 C C . GLN A 1 73 ? -85.095 0.525 176.717 1.00 49.03 73 GLN A C 1
ATOM 567 O O . GLN A 1 73 ? -84.503 0.185 177.742 1.00 49.03 73 GLN A O 1
ATOM 572 N N . GLY A 1 74 ? -86.153 1.345 176.761 1.00 52.56 74 GLY A N 1
ATOM 573 C CA . GLY A 1 74 ? -86.690 1.949 177.990 1.00 52.56 74 GLY A CA 1
ATOM 574 C C . GLY A 1 74 ? -87.907 1.257 178.627 1.00 52.56 74 GLY A C 1
ATOM 575 O O . GLY A 1 74 ? -88.378 1.737 179.657 1.00 52.56 74 GLY A O 1
ATOM 576 N N . LEU A 1 75 ? -88.452 0.185 178.030 1.00 53.72 75 LEU A N 1
ATOM 577 C CA . LEU A 1 75 ? -89.803 -0.320 178.344 1.00 53.72 75 LEU A CA 1
ATOM 578 C C . LEU A 1 75 ? -89.940 -1.863 178.407 1.00 53.72 75 LEU A C 1
ATOM 580 O O . LEU A 1 75 ? -90.787 -2.438 177.732 1.00 53.72 75 LEU A O 1
ATOM 584 N N . ASP A 1 76 ? -89.176 -2.525 179.285 1.00 39.84 76 ASP A N 1
ATOM 585 C CA . ASP A 1 76 ? -89.702 -3.672 180.064 1.00 39.84 76 ASP A CA 1
ATOM 586 C C . ASP A 1 76 ? -88.930 -3.876 181.386 1.00 39.84 76 ASP A C 1
ATOM 588 O O . ASP A 1 76 ? -88.104 -4.775 181.546 1.00 39.84 76 ASP A O 1
ATOM 592 N N . GLU A 1 77 ? -89.207 -3.016 182.368 1.00 37.59 77 GLU A N 1
ATOM 593 C CA . GLU A 1 77 ? -89.063 -3.383 183.779 1.00 37.59 77 GLU A CA 1
ATOM 594 C C . GLU A 1 77 ? -90.432 -3.188 184.456 1.00 37.59 77 GLU A C 1
ATOM 596 O O . GLU A 1 77 ? -91.087 -2.170 184.238 1.00 37.59 77 GLU A O 1
ATOM 601 N N . LYS A 1 78 ? -90.823 -4.127 185.334 1.00 36.84 78 LYS A N 1
ATOM 602 C CA . LYS A 1 78 ? -91.977 -4.056 186.262 1.00 36.84 78 LYS A CA 1
ATOM 603 C C . LYS A 1 78 ? -93.411 -4.093 185.664 1.00 36.84 78 LYS A C 1
ATOM 605 O O . LYS A 1 78 ? -94.093 -3.074 185.628 1.00 36.84 78 LYS A O 1
ATOM 610 N N . THR A 1 79 ? -94.027 -5.287 185.625 1.00 35.00 79 THR A N 1
ATOM 611 C CA . THR A 1 79 ? -94.871 -5.817 186.748 1.00 35.00 79 THR A CA 1
ATOM 612 C C . THR A 1 79 ? -96.013 -6.760 186.320 1.00 35.00 79 THR A C 1
ATOM 614 O O . THR A 1 79 ? -96.860 -6.436 185.498 1.00 35.00 79 THR A O 1
ATOM 617 N N . SER A 1 80 ? -96.099 -7.887 187.035 1.00 32.50 80 SER A N 1
ATOM 618 C CA . SER A 1 80 ? -97.275 -8.743 187.289 1.00 32.50 80 SER A CA 1
ATOM 619 C C . SER A 1 80 ? -98.687 -8.180 187.003 1.00 32.50 80 SER A C 1
ATOM 621 O O . SER A 1 80 ? -99.235 -7.415 187.792 1.00 32.50 80 SER A O 1
ATOM 623 N N . GLY A 1 81 ? -99.343 -8.765 185.998 1.00 37.84 81 GLY A N 1
ATOM 624 C CA . GLY A 1 81 ? -100.657 -9.422 186.100 1.00 37.84 81 GLY A CA 1
ATOM 625 C C . GLY A 1 81 ? -101.822 -8.764 186.862 1.00 37.84 81 GLY A C 1
ATOM 626 O O . GLY A 1 81 ? -101.919 -8.867 188.084 1.00 37.84 81 GLY A O 1
ATOM 627 N N . ASN A 1 82 ? -102.844 -8.349 186.106 1.00 35.78 82 ASN A N 1
ATOM 628 C CA . ASN A 1 82 ? -104.190 -8.926 186.243 1.00 35.78 82 ASN A CA 1
ATOM 629 C C . ASN A 1 82 ? -104.998 -8.783 184.935 1.00 35.78 82 ASN A C 1
ATOM 631 O O . ASN A 1 82 ? -104.611 -8.033 184.043 1.00 35.78 82 ASN A O 1
ATOM 635 N N . CYS A 1 83 ? -106.069 -9.566 184.772 1.00 47.88 83 CYS A N 1
ATOM 636 C CA . CYS A 1 83 ? -106.700 -9.785 183.464 1.00 47.88 83 CYS A CA 1
ATOM 637 C C . CYS A 1 83 ? -107.771 -8.741 183.086 1.00 47.88 83 CYS A C 1
ATOM 639 O O . CYS A 1 83 ? -108.750 -8.567 183.810 1.00 47.88 83 CYS A O 1
ATOM 641 N N . SER A 1 84 ? -107.631 -8.127 181.905 1.00 46.00 84 SER A N 1
ATOM 642 C CA . SER A 1 84 ? -108.706 -7.373 181.225 1.00 46.00 84 SER A CA 1
ATOM 643 C C . SER A 1 84 ? -108.585 -7.303 179.687 1.00 46.00 84 SER A C 1
ATOM 645 O O . SER A 1 84 ? -109.441 -6.704 179.037 1.00 46.00 84 SER A O 1
ATOM 647 N N . LEU A 1 85 ? -107.553 -7.908 179.080 1.00 46.62 85 LEU A N 1
ATOM 648 C CA . LEU A 1 85 ? -107.206 -7.702 177.668 1.00 46.62 85 LEU A CA 1
ATOM 649 C C . LEU A 1 85 ? -107.599 -8.897 176.783 1.00 46.62 85 LEU A C 1
ATOM 651 O O . LEU A 1 85 ? -106.895 -9.903 176.731 1.00 46.62 85 LEU A O 1
ATOM 655 N N . CYS A 1 86 ? -108.728 -8.789 176.077 1.00 40.97 86 CYS A N 1
ATOM 656 C CA . CYS A 1 86 ? -109.246 -9.843 175.188 1.00 40.97 86 CYS A CA 1
ATOM 657 C C . CYS A 1 86 ? -109.731 -9.330 173.816 1.00 40.97 86 CYS A C 1
ATOM 659 O O . CYS A 1 86 ? -110.502 -10.025 173.160 1.00 40.97 86 CYS A O 1
ATOM 661 N N . HIS A 1 87 ? -109.314 -8.131 173.377 1.00 48.97 87 HIS A N 1
ATOM 662 C CA . HIS A 1 87 ? -109.821 -7.538 172.125 1.00 4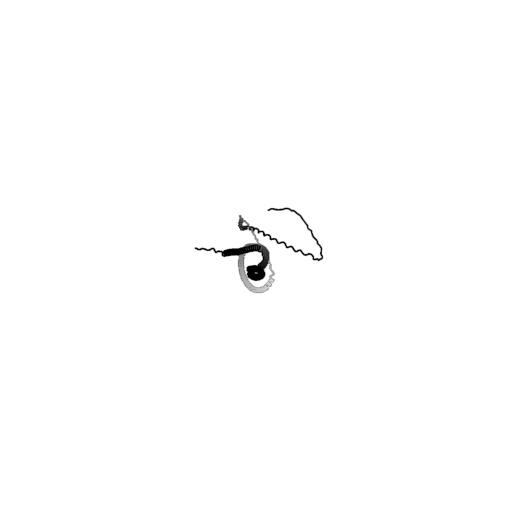8.97 87 HIS A CA 1
ATOM 663 C C . HIS A 1 87 ? -108.762 -7.124 171.081 1.00 48.97 87 HIS A C 1
ATOM 665 O O . HIS A 1 87 ? -109.110 -7.014 169.907 1.00 48.97 87 HIS A O 1
ATOM 671 N N . GLU A 1 88 ? -107.488 -6.947 171.455 1.00 54.50 88 GLU A N 1
ATOM 672 C CA . GLU A 1 88 ? -106.433 -6.467 170.535 1.00 54.50 88 GLU A CA 1
ATOM 673 C C . GLU A 1 88 ? -105.657 -7.595 169.825 1.00 54.50 88 GLU A C 1
ATOM 675 O O . GLU A 1 88 ? -105.201 -7.428 168.694 1.00 54.50 88 GLU A O 1
ATOM 680 N N . THR A 1 89 ? -105.557 -8.785 170.430 1.00 53.16 89 THR A N 1
ATOM 681 C CA . THR A 1 89 ? -104.787 -9.928 169.894 1.00 53.16 89 THR A CA 1
ATOM 682 C C . THR A 1 89 ? -105.285 -10.450 168.542 1.00 53.16 89 THR A C 1
ATOM 684 O O . THR A 1 89 ? -104.515 -11.071 167.810 1.00 53.16 89 THR A O 1
ATOM 687 N N . GLY A 1 90 ? -106.542 -10.181 168.174 1.00 57.06 90 GLY A N 1
ATOM 688 C CA . GLY A 1 90 ? -107.072 -10.516 166.849 1.00 57.06 90 GLY A CA 1
ATOM 689 C C . GLY A 1 90 ? -106.485 -9.658 165.721 1.00 57.06 90 GLY A C 1
ATOM 690 O O . GLY A 1 90 ? -106.256 -10.167 164.626 1.00 57.06 90 GLY A O 1
ATOM 691 N N . GLN A 1 91 ? -106.194 -8.381 165.989 1.00 58.28 91 GLN A N 1
ATOM 692 C CA . GLN A 1 91 ? -105.774 -7.424 164.962 1.00 58.28 91 GLN A CA 1
ATOM 693 C C . GLN A 1 91 ? -104.311 -7.640 164.543 1.00 58.28 91 GLN A C 1
ATOM 695 O O . GLN A 1 91 ? -104.010 -7.682 163.352 1.00 58.28 91 GLN A O 1
ATOM 700 N N . LEU A 1 92 ? -103.417 -7.895 165.506 1.00 62.88 92 LEU A N 1
ATOM 701 C CA . LEU A 1 92 ? -101.999 -8.167 165.232 1.00 62.88 92 LEU A CA 1
ATOM 702 C C . LEU A 1 92 ? -101.799 -9.434 164.373 1.00 62.88 92 LEU A C 1
ATOM 704 O O . LEU A 1 92 ? -100.982 -9.447 163.455 1.00 62.88 92 LEU A O 1
ATOM 708 N N . SER A 1 93 ? -102.587 -10.486 164.622 1.00 60.19 93 SER A N 1
ATOM 70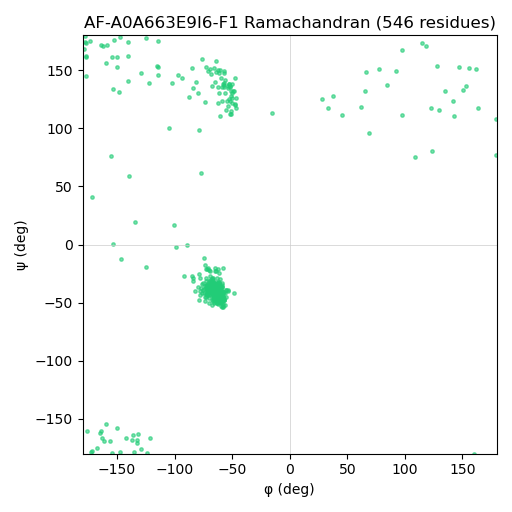9 C CA . SER A 1 93 ? -102.560 -11.730 163.830 1.00 60.19 93 SER A CA 1
ATOM 710 C C . SER A 1 93 ? -102.959 -11.507 162.359 1.00 60.19 93 SER A C 1
ATOM 712 O O . SER A 1 93 ? -102.436 -12.156 161.446 1.00 60.19 93 SER A O 1
ATOM 714 N N . GLN A 1 94 ? -103.852 -10.545 162.109 1.00 66.94 94 GLN A N 1
ATOM 715 C CA . GLN A 1 94 ? -104.306 -10.190 160.766 1.00 66.94 94 GLN A CA 1
ATOM 716 C C . GLN A 1 94 ? -103.263 -9.370 159.984 1.00 66.94 94 GLN A C 1
ATOM 718 O O . GLN A 1 94 ? -103.125 -9.550 158.775 1.00 66.94 94 GLN A O 1
ATOM 723 N N . GLU A 1 95 ? -102.478 -8.517 160.651 1.00 71.88 95 GLU A N 1
ATOM 724 C CA . GLU A 1 95 ? -101.365 -7.815 159.993 1.00 71.88 95 GLU A CA 1
ATOM 725 C C . GLU A 1 95 ? -100.166 -8.733 159.724 1.00 71.88 95 GLU A C 1
ATOM 727 O O . GLU A 1 95 ? -99.590 -8.667 158.638 1.00 71.88 95 GLU A O 1
ATOM 732 N N . ILE A 1 96 ? -99.836 -9.652 160.641 1.00 69.81 96 ILE A N 1
ATOM 733 C CA . ILE A 1 96 ? -98.764 -10.644 160.438 1.00 69.81 96 ILE A CA 1
ATOM 734 C C . ILE A 1 96 ? -99.053 -11.525 159.212 1.00 69.81 96 ILE A C 1
ATOM 736 O O . ILE A 1 96 ? -98.176 -11.718 158.370 1.00 69.81 96 ILE A O 1
ATOM 740 N N . THR A 1 97 ? -100.287 -12.015 159.063 1.00 70.88 97 THR A N 1
ATOM 741 C CA . THR A 1 97 ? -100.680 -12.835 157.901 1.00 70.88 97 THR A CA 1
ATOM 742 C C . THR A 1 97 ? -100.722 -12.035 156.592 1.00 70.88 97 THR A C 1
ATOM 744 O O . THR A 1 97 ? -100.353 -12.565 155.543 1.00 70.88 97 THR A O 1
ATOM 747 N N . LYS A 1 98 ? -101.072 -10.741 156.635 1.00 74.88 98 LYS A N 1
ATOM 748 C CA . LYS A 1 98 ? -100.974 -9.832 155.478 1.00 74.88 98 LYS A CA 1
ATOM 749 C C . LYS A 1 98 ? -99.518 -9.600 155.047 1.00 74.88 98 LYS A C 1
ATOM 751 O O . LYS A 1 98 ? -99.212 -9.712 153.862 1.00 74.88 98 LYS A O 1
ATOM 756 N N . LEU A 1 99 ? -98.619 -9.343 155.999 1.00 72.25 99 LEU A N 1
ATOM 757 C CA . LEU A 1 99 ? -97.179 -9.184 155.757 1.00 72.25 99 LEU A CA 1
ATOM 758 C C . LEU A 1 99 ? -96.528 -10.465 155.216 1.00 72.25 99 LEU A C 1
ATOM 760 O O . LEU A 1 99 ? -95.674 -10.386 154.336 1.00 72.25 99 LEU A O 1
ATOM 764 N N . GLN A 1 100 ? -96.954 -11.643 155.683 1.00 69.44 100 GLN A N 1
ATOM 765 C CA . GLN A 1 100 ? -96.519 -12.923 155.114 1.00 69.44 100 GLN A CA 1
ATOM 766 C C . GLN A 1 100 ? -96.935 -13.068 153.641 1.00 69.44 100 GLN A C 1
ATOM 768 O O . GLN A 1 100 ? -96.109 -13.462 152.822 1.00 69.44 100 GLN A O 1
ATOM 773 N N . GLY A 1 101 ? -98.169 -12.690 153.284 1.00 76.25 101 GLY A N 1
ATOM 774 C CA . GLY A 1 101 ? -98.629 -12.696 151.890 1.00 76.25 101 GLY A CA 1
ATOM 775 C C . GLY A 1 101 ? -97.855 -11.728 150.987 1.00 76.25 101 GLY A C 1
ATOM 776 O O . GLY A 1 101 ? -97.457 -12.094 149.883 1.00 76.25 101 GLY A O 1
ATOM 777 N N . GLU A 1 102 ? -97.578 -10.511 151.465 1.00 80.12 102 GLU A N 1
ATOM 778 C CA . GLU A 1 102 ? -96.781 -9.523 150.721 1.00 80.12 102 GLU A CA 1
ATOM 779 C C . GLU A 1 102 ? -95.322 -9.976 150.532 1.00 80.12 102 GLU A C 1
ATOM 781 O O . GLU A 1 102 ? -94.761 -9.807 149.448 1.00 80.12 102 GLU A O 1
ATOM 786 N N . LEU A 1 103 ? -94.723 -10.627 151.536 1.00 75.69 103 LEU A N 1
ATOM 787 C CA . LEU A 1 103 ? -93.387 -11.218 151.428 1.00 75.69 103 LEU A CA 1
ATOM 788 C C . LEU A 1 103 ? -93.341 -12.374 150.412 1.00 75.69 103 LEU A C 1
ATOM 790 O O . LEU A 1 103 ? -92.377 -12.483 149.653 1.00 75.69 103 LEU A O 1
ATOM 794 N N . GLU A 1 104 ? -94.379 -13.212 150.364 1.00 77.50 104 GLU A N 1
ATOM 795 C CA . GLU A 1 104 ? -94.463 -14.338 149.427 1.00 77.50 104 GLU A CA 1
ATOM 796 C C . GLU A 1 104 ? -94.595 -13.861 147.966 1.00 77.50 104 GLU A C 1
ATOM 798 O O . GLU A 1 104 ? -93.960 -14.418 147.070 1.00 77.50 104 GLU A O 1
ATOM 803 N N . GLU A 1 105 ? -95.347 -12.784 147.708 1.00 81.38 105 GLU A N 1
ATOM 804 C CA . GLU A 1 105 ? -95.414 -12.150 146.380 1.00 81.38 105 GLU A CA 1
ATOM 805 C C . GLU A 1 105 ? -94.089 -11.477 145.978 1.00 81.38 105 GLU A C 1
ATOM 807 O O . GLU A 1 105 ? -93.678 -11.565 144.819 1.00 81.38 105 GLU A O 1
ATOM 812 N N . ILE A 1 106 ? -93.358 -10.873 146.923 1.00 80.25 106 ILE A N 1
ATOM 813 C CA . ILE A 1 106 ? -92.009 -10.337 146.668 1.00 80.25 106 ILE A CA 1
ATOM 814 C C . ILE A 1 106 ? -91.025 -11.468 146.330 1.00 80.25 106 ILE A C 1
ATOM 816 O O . ILE A 1 106 ? -90.228 -11.321 145.402 1.00 80.25 106 ILE A O 1
ATOM 820 N N . GLN A 1 107 ? -91.101 -12.623 147.002 1.00 79.62 107 GLN A N 1
ATOM 821 C CA . GLN A 1 107 ? -90.293 -13.797 146.644 1.00 79.62 107 GLN A CA 1
ATOM 822 C C . GLN A 1 107 ? -90.631 -14.330 145.243 1.00 79.62 107 GLN A C 1
ATOM 824 O O . GLN A 1 107 ? -89.716 -14.623 144.471 1.00 79.62 107 GLN A O 1
ATOM 829 N N . LYS A 1 108 ? -91.916 -14.387 144.865 1.00 83.75 108 LYS A N 1
ATOM 830 C CA . LYS A 1 108 ? -92.339 -14.748 143.496 1.00 83.75 108 LYS A CA 1
ATOM 831 C C . LYS A 1 108 ? -91.814 -13.745 142.464 1.00 83.75 108 LYS A C 1
ATOM 833 O O . LYS A 1 108 ? -91.318 -14.157 141.416 1.00 83.75 108 LYS A O 1
ATOM 838 N N . MET A 1 109 ? -91.855 -12.443 142.763 1.00 84.44 109 MET A N 1
ATOM 839 C CA . MET A 1 109 ? -91.305 -11.395 141.894 1.00 84.44 109 MET A CA 1
ATOM 840 C C . MET A 1 109 ? -89.788 -11.538 141.705 1.00 84.44 109 MET A C 1
ATOM 842 O O . MET A 1 109 ? -89.311 -11.459 140.574 1.00 84.44 109 MET A O 1
ATOM 846 N N . LEU A 1 110 ? -89.038 -11.778 142.786 1.00 81.75 110 LEU A N 1
ATOM 847 C CA . LEU A 1 110 ? -87.586 -11.978 142.736 1.00 81.75 110 LEU A CA 1
ATOM 848 C C . LEU A 1 110 ? -87.212 -13.228 141.931 1.00 81.75 110 LEU A C 1
ATOM 850 O O . LEU A 1 110 ? -86.339 -13.143 141.074 1.00 81.75 110 LEU A O 1
ATOM 854 N N . LEU A 1 111 ? -87.926 -14.344 142.114 1.00 87.25 111 LEU A N 1
ATOM 855 C CA . LEU A 1 111 ? -87.734 -15.559 141.314 1.00 87.25 111 LEU A CA 1
ATOM 856 C C . LEU A 1 111 ? -87.974 -15.295 139.815 1.00 87.25 111 LEU A C 1
ATOM 858 O O . LEU A 1 111 ? -87.203 -15.735 138.963 1.00 87.25 111 LEU A O 1
ATOM 862 N N . VAL A 1 112 ? -89.021 -14.533 139.475 1.00 88.62 112 VAL A N 1
ATOM 863 C CA . VAL A 1 112 ? -89.305 -14.128 138.087 1.00 88.62 112 VAL A CA 1
ATOM 864 C C . VAL A 1 112 ? -88.217 -13.199 137.535 1.00 88.62 112 VAL A C 1
ATOM 866 O O . VAL A 1 112 ? -87.839 -13.344 136.372 1.00 88.62 112 VAL A O 1
ATOM 869 N N . GLN A 1 113 ? -87.671 -12.282 138.342 1.00 84.94 113 GLN A N 1
ATOM 870 C CA . GLN A 1 113 ? -86.539 -11.439 137.940 1.00 84.94 113 GLN A CA 1
ATOM 871 C C . GLN A 1 113 ? -85.246 -12.240 137.748 1.00 84.94 113 GLN A C 1
ATOM 873 O O . GLN A 1 113 ? -84.528 -11.978 136.788 1.00 84.94 113 GLN A O 1
ATOM 878 N N . GLU A 1 114 ? -84.963 -13.233 138.592 1.00 88.06 114 GLU A N 1
ATOM 879 C CA . GLU A 1 114 ? -83.793 -14.110 138.460 1.00 88.06 114 GLU A CA 1
ATOM 880 C C . GLU A 1 114 ? -83.872 -14.952 137.176 1.00 88.06 114 GLU A C 1
ATOM 882 O O . GLU A 1 114 ? -82.929 -14.963 136.384 1.00 88.06 114 GLU A O 1
ATOM 887 N N . ILE A 1 115 ? -85.036 -15.548 136.889 1.00 89.19 115 ILE A N 1
ATOM 888 C CA . ILE A 1 115 ? -85.302 -16.265 135.628 1.00 89.19 115 ILE A CA 1
ATOM 889 C C . ILE A 1 115 ? -85.170 -15.327 134.414 1.00 89.19 115 ILE A C 1
ATOM 891 O O . ILE A 1 115 ? -84.633 -15.719 133.374 1.00 89.19 115 ILE A O 1
ATOM 895 N N . LEU A 1 116 ? -85.634 -14.076 134.523 1.00 90.12 116 LEU A N 1
ATOM 896 C CA . LEU A 1 116 ? -85.492 -13.074 133.464 1.00 90.12 116 LEU A CA 1
ATOM 897 C C . LEU A 1 116 ? -84.024 -12.663 133.259 1.00 90.12 116 LEU A C 1
ATOM 899 O O . LEU A 1 116 ? -83.596 -12.476 132.117 1.00 90.12 116 LEU A O 1
ATOM 903 N N . LEU A 1 117 ? -83.247 -12.549 134.339 1.00 87.25 117 LEU A N 1
ATOM 904 C CA . LEU A 1 117 ? -81.832 -12.186 134.317 1.00 87.25 117 LEU A CA 1
ATOM 905 C C . LEU A 1 117 ? -80.973 -13.308 133.722 1.00 87.25 117 LEU A C 1
ATOM 907 O O . LEU A 1 117 ? -80.171 -13.033 132.829 1.00 87.25 117 LEU A O 1
ATOM 911 N N . ASP A 1 118 ? -81.187 -14.564 134.126 1.00 87.62 118 ASP A N 1
ATOM 912 C CA . ASP A 1 118 ? -80.515 -15.723 133.525 1.00 87.62 118 ASP A CA 1
ATOM 913 C C . ASP A 1 118 ? -80.879 -15.866 132.042 1.00 87.62 118 ASP A C 1
ATOM 915 O O . ASP A 1 118 ? -80.001 -15.994 131.189 1.00 87.62 118 ASP A O 1
ATOM 919 N N . ARG A 1 119 ? -82.160 -15.711 131.680 1.00 90.19 119 ARG A N 1
ATOM 920 C CA . ARG A 1 119 ? -82.567 -15.726 130.269 1.00 90.19 119 ARG A CA 1
ATOM 921 C C . ARG A 1 119 ? -81.942 -14.581 129.467 1.00 90.19 119 ARG A C 1
ATOM 923 O O . ARG A 1 119 ? -81.549 -14.789 128.318 1.00 90.19 119 ARG A O 1
ATOM 930 N N . THR A 1 120 ? -81.780 -13.403 130.069 1.00 86.38 120 THR A N 1
ATOM 931 C CA . THR A 1 120 ? -81.072 -12.271 129.453 1.00 86.38 120 THR A CA 1
ATOM 932 C C . THR A 1 120 ? -79.581 -12.589 129.277 1.00 86.38 120 THR A C 1
ATOM 934 O O . THR A 1 120 ? -79.055 -12.417 128.177 1.00 86.38 120 THR A O 1
ATOM 937 N N . SER A 1 121 ? -78.925 -13.159 130.293 1.00 90.31 121 SER A N 1
ATOM 938 C CA . SER A 1 121 ? -77.541 -13.657 130.237 1.00 90.31 121 SER A CA 1
ATOM 939 C C . SER A 1 121 ? -77.353 -14.711 129.137 1.00 90.31 121 SER A C 1
ATOM 941 O O . SER A 1 121 ? -76.467 -14.587 128.290 1.00 90.31 121 SER A O 1
ATOM 943 N N . GLN A 1 122 ? -78.245 -15.702 129.055 1.00 90.12 122 GLN A N 1
ATOM 944 C CA . GLN A 1 122 ? -78.251 -16.726 128.011 1.00 90.12 122 GLN A CA 1
ATOM 945 C C . GLN A 1 122 ? -78.364 -16.106 126.609 1.00 90.12 122 GLN A C 1
ATOM 947 O O . GLN A 1 122 ? -77.588 -16.467 125.722 1.00 90.12 122 GLN A O 1
ATOM 952 N N . THR A 1 123 ? -79.270 -15.142 126.401 1.00 88.00 123 THR A N 1
ATOM 953 C CA . THR A 1 123 ? -79.376 -14.446 125.105 1.00 88.00 123 THR A CA 1
ATOM 954 C C . THR A 1 123 ? -78.171 -13.554 124.801 1.00 88.00 123 THR A C 1
ATOM 956 O O . THR A 1 123 ? -77.757 -13.490 123.646 1.00 88.00 123 THR A O 1
ATOM 959 N N . HIS A 1 124 ? -77.538 -12.934 125.804 1.00 90.31 124 HIS A N 1
ATOM 960 C CA . HIS A 1 124 ? -76.297 -12.177 125.620 1.00 90.31 124 HIS A CA 1
ATOM 961 C C . HIS A 1 124 ? -75.130 -13.090 125.210 1.00 90.31 124 HIS A C 1
ATOM 963 O O . HIS A 1 124 ? -74.394 -12.773 124.277 1.00 90.31 124 HIS A O 1
ATOM 969 N N . ASN A 1 125 ? -75.002 -14.263 125.835 1.00 91.25 125 ASN A N 1
ATOM 970 C CA . ASN A 1 125 ? -73.992 -15.263 125.487 1.00 91.25 125 ASN A CA 1
ATOM 971 C C . ASN A 1 125 ? -74.207 -15.835 124.074 1.00 91.25 125 ASN A C 1
ATOM 973 O O . ASN A 1 125 ? -73.248 -15.985 123.314 1.00 91.25 125 ASN A O 1
ATOM 977 N N . GLN A 1 126 ? -75.461 -16.084 123.676 1.00 92.81 126 GLN A N 1
ATOM 978 C CA . GLN A 1 126 ? -75.803 -16.456 122.297 1.00 92.81 126 GLN A CA 1
ATOM 979 C C . GLN A 1 126 ? -75.470 -15.330 121.306 1.00 92.81 126 GLN A C 1
ATOM 981 O O . GLN A 1 126 ? -74.822 -15.586 120.292 1.00 92.81 126 GLN A O 1
ATOM 986 N N . LEU A 1 127 ? -75.839 -14.082 121.614 1.00 91.44 127 LEU A N 1
ATOM 987 C CA . LEU A 1 127 ? -75.544 -12.923 120.771 1.00 91.44 127 LEU A CA 1
ATOM 988 C C . LEU A 1 127 ? -74.030 -12.728 120.599 1.00 91.44 127 LEU A C 1
ATOM 990 O O . LEU A 1 127 ? -73.562 -12.599 119.470 1.00 91.44 127 LEU A O 1
ATOM 994 N N . SER A 1 128 ? -73.260 -12.809 121.687 1.00 92.88 128 SER A N 1
ATOM 995 C CA . SER A 1 128 ? -71.791 -12.774 121.684 1.00 92.88 128 SER A CA 1
ATOM 996 C C . SER A 1 128 ? -71.197 -13.884 120.805 1.00 92.88 128 SER A C 1
ATOM 998 O O . SER A 1 128 ? -70.394 -13.606 119.914 1.00 92.88 128 SER A O 1
ATOM 1000 N N . SER A 1 129 ? -71.674 -15.127 120.949 1.00 93.56 129 SER A N 1
ATOM 1001 C CA . SER A 1 129 ? -71.271 -16.252 120.092 1.00 93.56 129 SER A CA 1
ATOM 1002 C C . SER A 1 129 ? -71.558 -15.992 118.604 1.00 93.56 129 SER A C 1
ATOM 1004 O O . SER A 1 129 ? -70.676 -16.182 117.763 1.00 93.56 129 SER A O 1
ATOM 1006 N N . THR A 1 130 ? -72.750 -15.482 118.264 1.00 92.50 130 THR A N 1
ATOM 1007 C CA . THR A 1 130 ? -73.085 -15.134 116.870 1.00 92.50 130 THR A CA 1
ATOM 1008 C C . THR A 1 130 ? -72.269 -13.956 116.338 1.00 92.50 130 THR A C 1
ATOM 1010 O O . THR A 1 130 ? -71.843 -14.003 115.187 1.00 92.50 130 THR A O 1
ATOM 1013 N N . SER A 1 131 ? -71.977 -12.948 117.165 1.00 92.25 131 SER A N 1
ATOM 1014 C CA . SER A 1 131 ? -71.142 -11.792 116.812 1.00 92.25 131 SER A CA 1
ATOM 1015 C C . SER A 1 131 ? -69.706 -12.215 116.498 1.00 92.25 131 SER A C 1
ATOM 1017 O O . SER A 1 131 ? -69.159 -11.856 115.454 1.00 92.25 131 SER A O 1
ATOM 1019 N N . ASN A 1 132 ? -69.120 -13.071 117.339 1.00 93.88 132 ASN A N 1
ATOM 1020 C CA . ASN A 1 132 ? -67.794 -13.642 117.109 1.00 93.88 132 ASN A CA 1
ATOM 1021 C C . ASN A 1 132 ? -67.761 -14.483 115.823 1.00 93.88 132 ASN A C 1
ATOM 1023 O O . ASN A 1 132 ? -66.818 -14.371 115.040 1.00 93.88 132 ASN A O 1
ATOM 1027 N N . LYS A 1 133 ? -68.815 -15.269 115.550 1.00 94.12 133 LYS A N 1
ATOM 1028 C CA . LYS A 1 133 ? -68.918 -16.026 114.295 1.00 94.12 133 LYS A CA 1
ATOM 1029 C C . LYS A 1 133 ? -69.023 -15.106 113.075 1.00 94.12 133 LYS A C 1
ATOM 1031 O O . LYS A 1 133 ? -68.275 -15.296 112.125 1.00 94.12 133 LYS A O 1
ATOM 1036 N N . ILE A 1 134 ? -69.896 -14.097 113.105 1.00 91.81 134 ILE A N 1
ATOM 1037 C CA . ILE A 1 134 ? -70.030 -13.103 112.024 1.00 91.81 134 ILE A CA 1
ATOM 1038 C C . ILE A 1 134 ? -68.696 -12.386 111.784 1.00 91.81 134 ILE A C 1
ATOM 1040 O O . ILE A 1 134 ? -68.301 -12.218 110.635 1.00 91.81 134 ILE A O 1
ATOM 1044 N N . THR A 1 135 ? -67.974 -12.029 112.848 1.00 93.25 135 THR A N 1
ATOM 1045 C CA . THR A 1 135 ? -66.648 -11.399 112.755 1.00 93.25 135 THR A CA 1
ATOM 1046 C C . THR A 1 135 ? -65.658 -12.318 112.032 1.00 93.25 135 THR A C 1
ATOM 1048 O O . THR A 1 135 ? -65.037 -11.891 111.063 1.00 93.25 135 THR A O 1
ATOM 1051 N N . SER A 1 136 ? -65.600 -13.606 112.398 1.00 93.94 136 SER A N 1
ATOM 1052 C CA . SER A 1 136 ? -64.760 -14.594 111.703 1.00 93.94 136 SER A CA 1
ATOM 1053 C C . SER A 1 136 ? -65.130 -14.779 110.225 1.00 93.94 136 SER A C 1
ATOM 1055 O O . SER A 1 136 ? -64.231 -14.935 109.403 1.00 93.94 136 SER A O 1
ATOM 1057 N N . GLU A 1 137 ? -66.416 -14.760 109.858 1.00 94.69 137 GLU A N 1
ATOM 1058 C CA . GLU A 1 137 ? -66.830 -14.862 108.447 1.00 94.69 137 GLU A CA 1
ATOM 1059 C C . GLU A 1 137 ? -66.510 -13.580 107.657 1.00 94.69 137 GLU A C 1
ATOM 1061 O O . GLU A 1 137 ? -66.128 -13.649 106.488 1.00 94.69 137 GLU A O 1
ATOM 1066 N N . VAL A 1 138 ? -66.603 -12.405 108.290 1.00 93.25 138 VAL A N 1
ATOM 1067 C CA . VAL A 1 138 ? -66.185 -11.120 107.703 1.00 93.25 138 VAL A CA 1
ATOM 1068 C C . VAL A 1 138 ? -64.668 -11.077 107.502 1.00 93.25 138 VAL A C 1
ATOM 1070 O O . VAL A 1 138 ? -64.218 -10.638 106.443 1.00 93.25 138 VAL A O 1
ATOM 1073 N N . ASP A 1 139 ? -63.878 -11.588 108.448 1.00 93.69 139 ASP A N 1
ATOM 1074 C CA . ASP A 1 139 ? -62.423 -11.712 108.307 1.00 93.69 139 ASP A CA 1
ATOM 1075 C C . ASP A 1 139 ? -62.030 -12.725 107.220 1.00 93.69 139 ASP A C 1
ATOM 1077 O O . ASP A 1 139 ? -61.163 -12.422 106.394 1.00 93.69 139 ASP A O 1
ATOM 1081 N N . ASN A 1 140 ? -62.723 -13.867 107.128 1.00 94.69 140 ASN A N 1
ATOM 1082 C CA . ASN A 1 140 ? -62.562 -14.827 106.029 1.00 94.69 140 ASN A CA 1
ATOM 1083 C C . ASN A 1 140 ? -62.857 -14.171 104.668 1.00 94.69 140 ASN A C 1
ATOM 1085 O O . ASN A 1 140 ? -62.029 -14.234 103.757 1.00 94.69 140 ASN A O 1
ATOM 1089 N N . CYS A 1 141 ? -63.984 -13.461 104.536 1.00 94.50 141 CYS A N 1
ATOM 1090 C CA . CYS A 1 141 ? -64.319 -12.713 103.319 1.00 94.50 141 CYS A CA 1
ATOM 1091 C C . CYS A 1 141 ? -63.264 -11.640 103.001 1.00 94.50 141 CYS A C 1
ATOM 1093 O O . CYS A 1 141 ? -62.849 -11.491 101.854 1.00 94.50 141 CYS A O 1
ATOM 1095 N N . SER A 1 142 ? -62.793 -10.913 104.016 1.00 95.31 142 SER A N 1
ATOM 1096 C CA . SER A 1 142 ? -61.751 -9.886 103.911 1.00 95.31 142 SER A CA 1
ATOM 1097 C C . SER A 1 142 ? -60.402 -10.460 103.458 1.00 95.31 142 SER A C 1
ATOM 1099 O O . SER A 1 142 ? -59.663 -9.801 102.719 1.00 95.31 142 SER A O 1
ATOM 1101 N N . PHE A 1 143 ? -60.074 -11.691 103.856 1.00 95.00 143 PHE A N 1
ATOM 1102 C CA . PHE A 1 143 ? -58.914 -12.428 103.360 1.00 95.00 143 PHE A CA 1
ATOM 1103 C C . PHE A 1 143 ? -59.105 -12.864 101.899 1.00 95.00 143 PHE A C 1
ATOM 1105 O O . PHE A 1 143 ? -58.264 -12.548 101.058 1.00 95.00 143 PHE A O 1
ATOM 1112 N N . SER A 1 144 ? -60.235 -13.495 101.558 1.00 94.75 144 SER A N 1
ATOM 1113 C CA . SER A 1 144 ? -60.533 -13.920 100.180 1.00 94.75 144 SER A CA 1
ATOM 1114 C C . SER A 1 144 ? -60.559 -12.746 99.194 1.00 94.75 144 SER A C 1
ATOM 1116 O O . SER A 1 144 ? -59.997 -12.848 98.106 1.00 94.75 144 SER A O 1
ATOM 1118 N N . ILE A 1 145 ? -61.138 -11.603 99.576 1.00 93.12 145 ILE A N 1
ATOM 1119 C CA . ILE A 1 145 ? -61.142 -10.376 98.762 1.00 93.12 145 ILE A CA 1
ATOM 1120 C C . ILE A 1 145 ? -59.712 -9.865 98.533 1.00 93.12 145 ILE A C 1
ATOM 1122 O O . ILE A 1 145 ? -59.379 -9.477 97.413 1.00 93.12 145 ILE A O 1
ATOM 1126 N N . ARG A 1 146 ? -58.842 -9.903 99.553 1.00 93.94 146 ARG A N 1
ATOM 1127 C CA . ARG A 1 146 ? -57.422 -9.538 99.406 1.00 93.94 146 ARG A CA 1
ATOM 1128 C C . ARG A 1 146 ? -56.687 -10.480 98.450 1.00 93.94 146 ARG A C 1
ATOM 1130 O O . ARG A 1 146 ? -56.021 -9.989 97.544 1.00 93.94 146 ARG A O 1
ATOM 1137 N N . GLN A 1 147 ? -56.874 -11.793 98.582 1.00 94.38 147 GLN A N 1
ATOM 1138 C CA . GLN A 1 147 ? -56.255 -12.797 97.707 1.00 94.38 147 GLN A CA 1
ATOM 1139 C C . GLN A 1 147 ? -56.725 -12.678 96.243 1.00 94.38 147 GLN A C 1
ATOM 1141 O O . GLN A 1 147 ? -55.918 -12.771 95.316 1.00 94.38 147 GLN A O 1
ATOM 1146 N N . VAL A 1 148 ? -58.017 -12.412 96.014 1.00 94.38 148 VAL A N 1
ATOM 1147 C CA . VAL A 1 148 ? -58.565 -12.141 94.672 1.00 94.38 148 VAL A CA 1
ATOM 1148 C C . VAL A 1 148 ? -57.999 -10.840 94.100 1.00 94.38 148 VAL A C 1
ATOM 1150 O O . VAL A 1 148 ? -57.610 -10.815 92.936 1.00 94.38 148 VAL A O 1
ATOM 1153 N N . ASN A 1 149 ? -57.895 -9.774 94.900 1.00 94.25 149 ASN A N 1
ATOM 1154 C CA . ASN A 1 149 ? -57.335 -8.495 94.458 1.00 94.25 149 ASN A CA 1
ATOM 1155 C C . ASN A 1 149 ? -55.835 -8.595 94.117 1.00 94.25 149 ASN A C 1
ATOM 1157 O O . ASN A 1 149 ? -55.390 -8.023 93.125 1.00 94.25 149 ASN A O 1
ATOM 1161 N N . GLU A 1 150 ? -55.062 -9.364 94.888 1.00 94.81 150 GLU A N 1
ATOM 1162 C CA . GLU A 1 150 ? -53.661 -9.673 94.580 1.00 94.81 150 GLU A CA 1
ATOM 1163 C C . GLU A 1 150 ? -53.535 -10.465 93.269 1.00 94.81 150 GLU A C 1
ATOM 1165 O O . GLU A 1 150 ? -52.770 -10.080 92.384 1.00 94.81 150 GLU A O 1
ATOM 1170 N N . SER A 1 151 ? -54.357 -11.506 93.096 1.00 95.19 151 SER A N 1
ATOM 1171 C CA . SER A 1 151 ? -54.417 -12.301 91.859 1.00 95.19 151 SER A CA 1
ATOM 1172 C C . SER A 1 151 ? -54.784 -11.436 90.644 1.00 95.19 151 SER A C 1
ATOM 1174 O O . SER A 1 151 ? -54.169 -11.543 89.584 1.00 95.19 151 SER A O 1
ATOM 1176 N N . LEU A 1 152 ? -55.747 -10.519 90.799 1.00 94.19 152 LEU A N 1
ATOM 1177 C CA . LEU A 1 152 ? -56.135 -9.562 89.762 1.00 94.19 152 LEU A CA 1
ATOM 1178 C C . LEU A 1 152 ? -54.984 -8.599 89.426 1.00 94.19 152 LEU A C 1
ATOM 1180 O O . LEU A 1 152 ? -54.754 -8.303 88.255 1.00 94.19 152 LEU A O 1
ATOM 1184 N N . GLY A 1 153 ? -54.225 -8.154 90.432 1.00 94.06 153 GLY A N 1
ATOM 1185 C CA . GLY A 1 153 ? -53.015 -7.351 90.255 1.00 94.06 153 GLY A CA 1
ATOM 1186 C C . GLY A 1 153 ? -51.930 -8.076 89.451 1.00 94.06 153 GLY A C 1
ATOM 1187 O O . GLY A 1 153 ? -51.339 -7.482 88.549 1.00 94.06 153 GLY A O 1
ATOM 1188 N N . GLN A 1 154 ? -51.719 -9.371 89.711 1.00 93.88 154 GLN A N 1
ATOM 1189 C CA . GLN A 1 154 ? -50.793 -10.210 88.940 1.00 93.88 154 GLN A CA 1
ATOM 1190 C C . GLN A 1 154 ? -51.243 -10.352 87.474 1.00 93.88 154 GLN A C 1
ATOM 1192 O O . GLN A 1 154 ? -50.436 -10.141 86.566 1.00 93.88 154 GLN A O 1
ATOM 1197 N N . PHE A 1 155 ? -52.533 -10.607 87.218 1.00 95.19 155 PHE A N 1
ATOM 1198 C CA . PHE A 1 155 ? -53.067 -10.647 85.849 1.00 95.19 155 PHE A CA 1
ATOM 1199 C C . PHE A 1 155 ? -52.969 -9.293 85.130 1.00 95.19 155 PHE A C 1
ATOM 1201 O O . PHE A 1 155 ? -52.598 -9.253 83.958 1.00 95.19 155 PHE A O 1
ATOM 1208 N N . LEU A 1 156 ? -53.234 -8.173 85.812 1.00 94.94 156 LEU A N 1
ATOM 1209 C CA . LEU A 1 156 ? -53.075 -6.831 85.238 1.00 94.94 156 LEU A CA 1
ATOM 1210 C C . LEU A 1 156 ? -51.612 -6.530 84.876 1.00 94.94 156 LEU A C 1
ATOM 1212 O O . LEU A 1 156 ? -51.352 -5.976 83.807 1.00 94.94 156 LEU A O 1
ATOM 1216 N N . ALA A 1 157 ? -50.654 -6.945 85.710 1.00 92.94 157 ALA A N 1
ATOM 1217 C CA . ALA A 1 157 ? -49.229 -6.843 85.395 1.00 92.94 157 ALA A CA 1
ATOM 1218 C C . ALA A 1 157 ? -48.842 -7.710 84.181 1.00 92.94 157 ALA A C 1
ATOM 1220 O O . ALA A 1 157 ? -48.101 -7.253 83.309 1.00 92.94 157 ALA A O 1
ATOM 1221 N N . GLN A 1 158 ? -49.385 -8.928 84.076 1.00 95.00 158 GLN A N 1
ATOM 1222 C CA . GLN A 1 158 ? -49.140 -9.830 82.946 1.00 95.00 158 GLN A CA 1
ATOM 1223 C C . GLN A 1 158 ? -49.722 -9.288 81.629 1.00 95.00 158 GLN A C 1
ATOM 1225 O O . GLN A 1 158 ? -49.029 -9.286 80.611 1.00 95.00 158 GLN A O 1
ATOM 1230 N N . VAL A 1 159 ? -50.947 -8.750 81.653 1.00 94.88 159 VAL A N 1
ATOM 1231 C CA . VAL A 1 159 ? -51.577 -8.078 80.502 1.00 94.88 159 VAL A CA 1
ATOM 1232 C C . VAL A 1 159 ? -50.800 -6.821 80.100 1.00 94.88 159 VAL A C 1
ATOM 1234 O O . VAL A 1 159 ? -50.593 -6.595 78.909 1.00 94.88 159 VAL A O 1
ATOM 1237 N N . GLY A 1 160 ? -50.295 -6.041 81.063 1.00 94.75 160 GLY A N 1
ATOM 1238 C CA . GLY A 1 160 ? -49.389 -4.920 80.791 1.00 94.75 160 GLY A CA 1
ATOM 1239 C C . GLY A 1 160 ? -48.091 -5.365 80.105 1.00 94.75 160 GLY A C 1
ATOM 1240 O O . GLY A 1 160 ? -47.670 -4.758 79.121 1.00 94.75 160 GLY A O 1
ATOM 1241 N N . GLY A 1 161 ? -47.495 -6.474 80.556 1.00 94.94 161 GLY A N 1
ATOM 1242 C CA . GLY A 1 161 ? -46.337 -7.095 79.908 1.00 94.94 161 GLY A CA 1
ATOM 1243 C C . GLY A 1 161 ? -46.623 -7.528 78.466 1.00 94.94 161 GLY A C 1
ATOM 1244 O O . GLY A 1 161 ? -45.848 -7.209 77.562 1.00 94.94 161 GLY A O 1
ATOM 1245 N N . TRP A 1 162 ? -47.763 -8.180 78.218 1.00 94.19 162 TRP A N 1
ATOM 1246 C CA . TRP A 1 162 ? -48.202 -8.524 76.862 1.00 94.19 162 TRP A CA 1
ATOM 1247 C C . TRP A 1 162 ? -48.421 -7.282 75.994 1.00 94.19 162 TRP A C 1
ATOM 1249 O O . TRP A 1 162 ? -47.955 -7.264 74.859 1.00 94.19 162 TRP A O 1
ATOM 1259 N N . GLN A 1 163 ? -49.031 -6.216 76.521 1.00 94.00 163 GLN A N 1
ATOM 1260 C CA . GLN A 1 163 ? -49.217 -4.959 75.792 1.00 94.00 163 GLN A CA 1
ATOM 1261 C C . GLN A 1 163 ? -47.876 -4.329 75.372 1.00 94.00 163 GLN A C 1
ATOM 1263 O O . GLN A 1 163 ? -47.749 -3.869 74.235 1.00 94.00 163 GLN A O 1
ATOM 1268 N N . VAL A 1 164 ? -46.859 -4.355 76.244 1.00 95.25 164 VAL A N 1
ATOM 1269 C CA . VAL A 1 164 ? -45.499 -3.898 75.908 1.00 95.25 164 VAL A CA 1
ATOM 1270 C C . VAL A 1 164 ? -44.908 -4.747 74.780 1.00 95.25 164 VAL A C 1
ATOM 1272 O O . VAL A 1 164 ? -44.501 -4.186 73.762 1.00 95.25 164 VAL A O 1
ATOM 1275 N N . VAL A 1 165 ? -44.936 -6.079 74.895 1.00 96.19 165 VAL A N 1
ATOM 1276 C CA . VAL A 1 165 ? -44.413 -6.995 73.860 1.00 96.19 165 VAL A CA 1
ATOM 1277 C C . VAL A 1 165 ? -45.145 -6.823 72.523 1.00 96.19 165 VAL A C 1
ATOM 1279 O O . VAL A 1 165 ? -44.499 -6.767 71.478 1.00 96.19 165 VAL A O 1
ATOM 1282 N N . THR A 1 166 ? -46.472 -6.664 72.527 1.00 94.06 166 THR A N 1
ATOM 1283 C CA . THR A 1 166 ? -47.255 -6.389 71.311 1.00 94.06 166 THR A CA 1
ATOM 1284 C C . THR A 1 166 ? -46.867 -5.050 70.683 1.00 94.06 166 THR A C 1
ATOM 1286 O O . THR A 1 166 ? -46.712 -4.980 69.467 1.00 94.06 166 THR A O 1
ATOM 1289 N N . SER A 1 167 ? -46.642 -4.002 71.486 1.00 95.00 167 SER A N 1
ATOM 1290 C CA . SER A 1 167 ? -46.190 -2.698 70.978 1.00 95.00 167 SER A CA 1
ATOM 1291 C C . SER A 1 167 ? -44.769 -2.749 70.396 1.00 95.00 167 SER A C 1
ATOM 1293 O O . SER A 1 167 ? -44.480 -2.101 69.390 1.00 95.00 167 SER A O 1
ATOM 1295 N N . GLN A 1 168 ? -43.885 -3.566 70.976 1.00 95.88 168 GLN A N 1
ATOM 1296 C CA . GLN A 1 168 ? -42.540 -3.796 70.456 1.00 95.88 168 GLN A CA 1
ATOM 1297 C C . GLN A 1 168 ? -42.585 -4.569 69.130 1.00 95.88 168 GLN A C 1
ATOM 1299 O O . GLN A 1 168 ? -41.918 -4.170 68.178 1.00 95.88 168 GLN A O 1
ATOM 1304 N N . LEU A 1 169 ? -43.419 -5.610 69.034 1.00 95.38 169 LEU A N 1
ATOM 1305 C CA . LEU A 1 169 ? -43.616 -6.388 67.808 1.00 95.38 169 LEU A CA 1
ATOM 1306 C C . LEU A 1 169 ? -44.214 -5.544 66.670 1.00 95.38 169 LEU A C 1
ATOM 1308 O O . LEU A 1 169 ? -43.738 -5.630 65.543 1.00 95.38 169 LEU A O 1
ATOM 1312 N N . ASP A 1 170 ? -45.208 -4.699 66.954 1.00 94.44 170 ASP A N 1
ATOM 1313 C CA . ASP A 1 170 ? -45.783 -3.745 65.993 1.00 94.44 170 ASP A CA 1
ATOM 1314 C C . ASP A 1 170 ? -44.725 -2.755 65.463 1.00 94.44 170 ASP A C 1
ATOM 1316 O O . ASP A 1 170 ? -44.605 -2.553 64.253 1.00 94.44 170 ASP A O 1
ATOM 1320 N N . ASN A 1 171 ? -43.876 -2.212 66.343 1.00 95.00 171 ASN A N 1
ATOM 1321 C CA . ASN A 1 171 ? -42.752 -1.364 65.936 1.00 95.00 171 ASN A CA 1
ATOM 1322 C C . ASN A 1 171 ? -41.710 -2.127 65.093 1.00 95.00 171 ASN A C 1
ATOM 1324 O O . ASN A 1 171 ? -41.250 -1.602 64.078 1.00 95.00 171 ASN A O 1
ATOM 1328 N N . SER A 1 172 ? -41.373 -3.374 65.444 1.00 96.75 172 SER A N 1
ATOM 1329 C CA . SER A 1 172 ? -40.477 -4.219 64.639 1.00 96.75 172 SER A CA 1
ATOM 1330 C C . SER A 1 172 ? -41.067 -4.573 63.270 1.00 96.75 172 SER A C 1
ATOM 1332 O O . SER A 1 172 ? -40.346 -4.546 62.275 1.00 96.75 172 SER A O 1
ATOM 1334 N N . LEU A 1 173 ? -42.372 -4.847 63.181 1.00 95.00 173 LEU A N 1
ATOM 1335 C CA . LEU A 1 173 ? -43.064 -5.102 61.913 1.00 95.00 173 LEU A CA 1
ATOM 1336 C C . LEU A 1 173 ? -43.096 -3.856 61.017 1.00 95.00 173 LEU A C 1
ATOM 1338 O O . LEU A 1 173 ? -42.925 -3.975 59.805 1.00 95.00 173 LEU A O 1
ATOM 1342 N N . LYS A 1 174 ? -43.254 -2.660 61.599 1.00 94.50 174 LYS A N 1
ATOM 1343 C CA . LYS A 1 174 ? -43.135 -1.379 60.882 1.00 94.50 174 LYS A CA 1
ATOM 1344 C C . LYS A 1 174 ? -41.714 -1.138 60.368 1.00 94.50 174 LYS A C 1
ATOM 1346 O O . LYS A 1 174 ? -41.563 -0.742 59.215 1.00 94.50 174 LYS A O 1
ATOM 1351 N N . GLY A 1 175 ? -40.693 -1.438 61.174 1.00 93.62 175 GLY A N 1
ATOM 1352 C CA . GLY A 1 175 ? -39.287 -1.404 60.752 1.00 93.62 175 GLY A CA 1
ATOM 1353 C C . GLY A 1 175 ? -39.018 -2.334 59.566 1.00 93.62 175 GLY A C 1
ATOM 1354 O O . GLY A 1 175 ? -38.593 -1.876 58.510 1.00 93.62 175 GLY A O 1
ATOM 1355 N N . LEU A 1 176 ? -39.388 -3.612 59.687 1.00 95.00 176 LEU A N 1
ATOM 1356 C CA . LEU A 1 176 ? -39.216 -4.613 58.628 1.00 95.00 176 LEU A CA 1
ATOM 1357 C C . LEU A 1 176 ? -39.999 -4.264 57.344 1.00 95.00 176 LEU A C 1
ATOM 1359 O O . LEU A 1 176 ? -39.556 -4.548 56.230 1.00 95.00 176 LEU A O 1
ATOM 1363 N N . ALA A 1 177 ? -41.168 -3.627 57.477 1.00 91.56 177 ALA A N 1
ATOM 1364 C CA . ALA A 1 177 ? -41.928 -3.121 56.337 1.00 91.56 177 ALA A CA 1
ATOM 1365 C C . ALA A 1 177 ? -41.208 -1.960 55.628 1.00 91.56 177 ALA A C 1
ATOM 1367 O O . ALA A 1 177 ? -41.207 -1.931 54.397 1.00 91.56 177 ALA A O 1
ATOM 1368 N N . GLN A 1 178 ? -40.578 -1.048 56.377 1.00 94.06 178 GLN A N 1
ATOM 1369 C CA . GLN A 1 178 ? -39.766 0.041 55.830 1.00 94.06 178 GLN A CA 1
ATOM 1370 C C . GLN A 1 178 ? -38.511 -0.499 55.127 1.00 94.06 178 GLN A C 1
ATOM 1372 O O . GLN A 1 178 ? -38.316 -0.222 53.946 1.00 94.06 178 GLN A O 1
ATOM 1377 N N . GLU A 1 179 ? -37.747 -1.378 55.784 1.00 94.81 179 GLU A N 1
ATOM 1378 C CA . GLU A 1 179 ? -36.576 -2.052 55.198 1.00 94.81 179 GLU A CA 1
ATOM 1379 C C . GLU A 1 179 ? -36.923 -2.758 53.876 1.00 94.81 179 GLU A C 1
ATOM 1381 O O . GLU A 1 179 ? -36.172 -2.687 52.904 1.00 94.81 179 GLU A O 1
ATOM 1386 N N . ARG A 1 180 ? -38.104 -3.386 53.784 1.00 91.75 180 ARG A N 1
ATOM 1387 C CA . ARG A 1 180 ? -38.594 -4.010 52.543 1.00 91.75 180 ARG A CA 1
ATOM 1388 C C . ARG A 1 180 ? -38.835 -3.001 51.411 1.00 91.75 180 ARG A C 1
ATOM 1390 O O . ARG A 1 180 ? -38.657 -3.364 50.244 1.00 91.75 180 ARG A O 1
ATOM 1397 N N . TYR A 1 181 ? -39.261 -1.774 51.713 1.00 95.25 181 TYR A N 1
ATOM 1398 C CA . TYR A 1 181 ? -39.373 -0.709 50.710 1.00 95.25 181 TYR A CA 1
ATOM 1399 C C . TYR A 1 181 ? -37.996 -0.187 50.297 1.00 95.25 181 TYR A C 1
ATOM 1401 O O . TYR A 1 181 ? -37.749 -0.052 49.099 1.00 95.25 181 TYR A O 1
ATOM 1409 N N . ASP A 1 182 ? -37.088 0.010 51.249 1.00 95.44 182 ASP A N 1
ATOM 1410 C CA . ASP A 1 182 ? -35.741 0.525 50.989 1.00 95.44 182 ASP A CA 1
ATOM 1411 C C . ASP A 1 182 ? -34.907 -0.471 50.161 1.00 95.44 182 ASP A C 1
ATOM 1413 O O . ASP A 1 182 ? -34.308 -0.101 49.149 1.00 95.44 182 ASP A O 1
ATOM 1417 N N . VAL A 1 183 ? -34.972 -1.769 50.485 1.00 95.19 183 VAL A N 1
ATOM 1418 C CA . VAL A 1 183 ? -34.377 -2.857 49.684 1.00 95.19 183 VAL A CA 1
ATOM 1419 C C . VAL A 1 183 ? -34.991 -2.926 48.281 1.00 95.19 183 VAL A C 1
ATOM 1421 O O . VAL A 1 183 ? -34.272 -3.145 47.304 1.00 95.19 183 VAL A O 1
ATOM 1424 N N . ARG A 1 184 ? -36.306 -2.702 48.133 1.00 95.75 184 ARG A N 1
ATOM 1425 C CA . ARG A 1 184 ? -36.953 -2.649 46.809 1.00 95.75 184 ARG A CA 1
ATOM 1426 C C . ARG A 1 184 ? -36.465 -1.452 45.991 1.00 95.75 184 ARG A C 1
ATOM 1428 O O . ARG A 1 184 ? -36.214 -1.621 44.800 1.00 95.75 184 ARG A O 1
ATOM 1435 N N . ALA A 1 185 ? -36.326 -0.278 46.604 1.00 93.75 185 ALA A N 1
ATOM 1436 C CA . ALA A 1 185 ? -35.810 0.918 45.942 1.00 93.75 185 ALA A CA 1
ATOM 1437 C C . ALA A 1 185 ? -34.349 0.718 45.501 1.00 93.75 185 ALA A C 1
ATOM 1439 O O . ALA A 1 185 ? -34.022 0.953 44.338 1.00 93.75 185 ALA A O 1
ATOM 1440 N N . ALA A 1 186 ? -33.502 0.172 46.381 1.00 93.00 186 ALA A N 1
ATOM 1441 C CA . ALA A 1 186 ? -32.124 -0.189 46.057 1.00 93.00 186 ALA A CA 1
ATOM 1442 C C . ALA A 1 186 ? -32.045 -1.209 44.904 1.00 93.00 186 ALA A C 1
ATOM 1444 O O . ALA A 1 186 ? -31.233 -1.048 43.994 1.00 93.00 186 ALA A O 1
ATOM 1445 N N . MET A 1 187 ? -32.923 -2.219 44.878 1.00 93.75 187 MET A N 1
ATOM 1446 C CA . MET A 1 187 ? -32.969 -3.197 43.785 1.00 93.75 187 MET A CA 1
ATOM 1447 C C . MET A 1 187 ? -33.473 -2.591 42.464 1.00 93.75 187 MET A C 1
ATOM 1449 O O . MET A 1 187 ? -32.965 -2.944 41.403 1.00 93.75 187 MET A O 1
ATOM 1453 N N . GLN A 1 188 ? -34.419 -1.645 42.496 1.00 93.31 188 GLN A N 1
ATOM 1454 C CA . GLN A 1 188 ? -34.818 -0.889 41.302 1.00 93.31 188 GLN A CA 1
ATOM 1455 C C . GLN A 1 188 ? -33.670 -0.019 40.772 1.00 93.31 188 GLN A C 1
ATOM 1457 O O . GLN A 1 188 ? -33.426 -0.006 39.566 1.00 93.31 188 GLN A O 1
ATOM 1462 N N . GLN A 1 189 ? -32.920 0.641 41.658 1.00 95.06 189 GLN A N 1
ATOM 1463 C CA . GLN A 1 189 ? -31.736 1.416 41.286 1.00 95.06 189 GLN A CA 1
ATOM 1464 C C . GLN A 1 189 ? -30.618 0.524 40.720 1.00 95.06 189 GLN A C 1
ATOM 1466 O O . GLN A 1 189 ? -29.991 0.899 39.732 1.00 95.06 189 GLN A O 1
ATOM 1471 N N . MET A 1 190 ? -30.410 -0.676 41.277 1.00 94.12 190 MET A N 1
ATOM 1472 C CA . MET A 1 190 ? -29.444 -1.649 40.754 1.00 94.12 190 MET A CA 1
ATOM 1473 C C . MET A 1 190 ? -29.871 -2.229 39.398 1.00 94.12 190 MET A C 1
ATOM 1475 O O . MET A 1 190 ? -29.035 -2.402 38.518 1.00 94.12 190 MET A O 1
ATOM 1479 N N . ASN A 1 191 ? -31.167 -2.476 39.182 1.00 93.62 191 ASN A N 1
ATOM 1480 C CA . ASN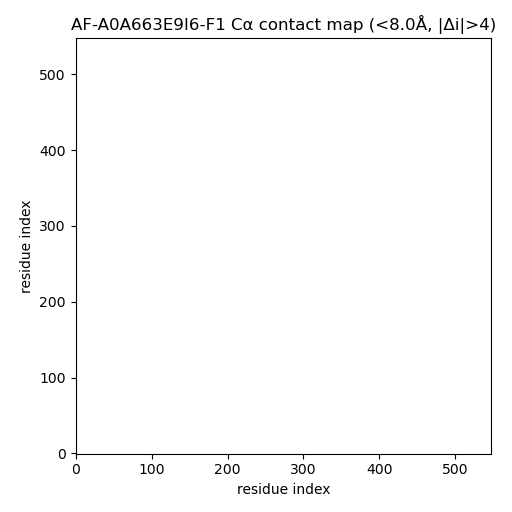 A 1 191 ? -31.683 -2.877 37.870 1.00 93.62 191 ASN A CA 1
ATOM 1481 C C . ASN A 1 191 ? -31.506 -1.762 36.824 1.00 93.62 191 ASN A C 1
ATOM 1483 O O . ASN A 1 191 ? -31.200 -2.053 35.670 1.00 93.62 191 ASN A O 1
ATOM 1487 N N . PHE A 1 192 ? -31.658 -0.493 37.219 1.00 95.38 192 PHE A N 1
ATOM 1488 C CA . PHE A 1 192 ? -31.414 0.648 36.336 1.00 95.38 192 PHE A CA 1
ATOM 1489 C C . PHE A 1 192 ? -29.932 0.769 35.947 1.00 95.38 192 PHE A C 1
ATOM 1491 O O . PHE A 1 192 ? -29.628 0.894 34.761 1.00 95.38 192 PHE A O 1
ATOM 1498 N N . THR A 1 193 ? -28.999 0.664 36.902 1.00 94.75 193 THR A N 1
ATOM 1499 C CA . THR A 1 193 ? -27.561 0.689 36.579 1.00 94.75 193 THR A CA 1
ATOM 1500 C C . THR A 1 193 ? -27.115 -0.550 35.801 1.00 94.75 193 THR A C 1
ATOM 1502 O O . THR A 1 193 ? -26.299 -0.412 34.893 1.00 94.75 193 THR A O 1
ATOM 1505 N N . LEU A 1 194 ? -27.695 -1.731 36.055 1.00 95.06 194 LEU A N 1
ATOM 1506 C CA . LEU A 1 194 ? -27.491 -2.925 35.224 1.00 95.06 194 LEU A CA 1
ATOM 1507 C C . LEU A 1 194 ? -27.952 -2.704 33.777 1.00 95.06 194 LEU A C 1
ATOM 1509 O O . LEU A 1 194 ? -27.202 -3.024 32.854 1.00 95.06 194 LEU A O 1
ATOM 1513 N N . GLY A 1 195 ? -29.126 -2.094 33.575 1.00 94.25 195 GLY A N 1
ATOM 1514 C CA . GLY A 1 195 ? -29.608 -1.680 32.253 1.00 94.25 195 GLY A CA 1
ATOM 1515 C C . GLY A 1 195 ? -28.617 -0.750 31.552 1.00 94.25 195 GLY A C 1
ATOM 1516 O O . GLY A 1 195 ? -28.139 -1.069 30.467 1.00 94.25 195 GLY A O 1
ATOM 1517 N N . GLN A 1 196 ? -28.191 0.323 32.227 1.00 94.94 196 GLN A N 1
ATOM 1518 C CA . GLN A 1 196 ? -27.178 1.238 31.692 1.00 94.94 196 GLN A CA 1
ATOM 1519 C C . GLN A 1 196 ? -25.858 0.527 31.345 1.00 94.94 196 GLN A C 1
ATOM 1521 O O . GLN A 1 196 ? -25.271 0.817 30.305 1.00 94.94 196 GLN A O 1
ATOM 1526 N N . THR A 1 197 ? -25.375 -0.413 32.168 1.00 94.06 197 THR A N 1
ATOM 1527 C CA . THR A 1 197 ? -24.154 -1.171 31.836 1.00 94.06 197 THR A CA 1
ATOM 1528 C C . THR A 1 197 ? -24.344 -2.118 30.651 1.00 94.06 197 THR A C 1
ATOM 1530 O O . THR A 1 197 ? -23.422 -2.246 29.851 1.00 94.06 197 THR A O 1
ATOM 1533 N N . SER A 1 198 ? -25.526 -2.722 30.480 1.00 96.62 198 SER A N 1
ATOM 1534 C CA . SER A 1 198 ? -25.872 -3.491 29.275 1.00 96.62 198 SER A CA 1
ATOM 1535 C C . SER A 1 198 ? -25.820 -2.609 28.025 1.00 96.62 198 SER A C 1
ATOM 1537 O O . SER A 1 198 ? -25.180 -2.983 27.043 1.00 96.62 198 SER A O 1
ATOM 1539 N N . ASP A 1 199 ? -26.419 -1.418 28.071 1.00 96.19 199 ASP A N 1
ATOM 1540 C CA . ASP A 1 199 ? -26.423 -0.483 26.940 1.00 96.19 199 ASP A CA 1
ATOM 1541 C C . ASP A 1 199 ? -24.996 -0.025 26.587 1.00 96.19 199 ASP A C 1
ATOM 1543 O O . ASP A 1 199 ? -24.607 -0.028 25.417 1.00 96.19 199 ASP A O 1
ATOM 1547 N N . TRP A 1 200 ? -24.165 0.281 27.593 1.00 96.94 200 TRP A N 1
ATOM 1548 C CA . TRP A 1 200 ? -22.742 0.581 27.391 1.00 96.94 200 TRP A CA 1
ATOM 1549 C C . TRP A 1 200 ? -21.969 -0.593 26.775 1.00 96.94 200 TRP A C 1
ATOM 1551 O O . TRP A 1 200 ? -21.162 -0.370 25.872 1.00 96.94 200 TRP A O 1
ATOM 1561 N N . ILE A 1 201 ? -22.224 -1.833 27.208 1.00 96.00 201 ILE A N 1
ATOM 1562 C CA . ILE A 1 201 ? -21.609 -3.035 26.624 1.00 96.00 201 ILE A CA 1
ATOM 1563 C C . ILE A 1 201 ? -22.017 -3.186 25.153 1.00 96.00 201 ILE A C 1
ATOM 1565 O O . ILE A 1 201 ? -21.145 -3.390 24.312 1.00 96.00 201 ILE A O 1
ATOM 1569 N N . GLN A 1 202 ? -23.297 -3.004 24.809 1.00 96.19 202 GLN A N 1
ATOM 1570 C CA . GLN A 1 202 ? -23.765 -3.059 23.417 1.00 96.19 202 GLN A CA 1
ATOM 1571 C C . GLN A 1 202 ? -23.126 -1.968 22.540 1.00 96.19 202 GLN A C 1
ATOM 1573 O O . GLN A 1 202 ? -22.725 -2.241 21.408 1.00 96.19 202 GLN A O 1
ATOM 1578 N N . VAL A 1 203 ? -22.970 -0.743 23.060 1.00 97.25 203 VAL A N 1
ATOM 1579 C CA . VAL A 1 203 ? -22.286 0.357 22.354 1.00 97.25 203 VAL A CA 1
ATOM 1580 C C . VAL A 1 203 ? -20.801 0.050 22.132 1.00 97.25 203 VAL A C 1
ATOM 1582 O O . VAL A 1 203 ? -20.296 0.269 21.029 1.00 97.25 203 VAL A O 1
ATOM 1585 N N . ILE A 1 204 ? -20.104 -0.485 23.139 1.00 95.94 204 ILE A N 1
ATOM 1586 C CA . ILE A 1 204 ? -18.696 -0.902 23.023 1.00 95.94 204 ILE A CA 1
ATOM 1587 C C . ILE A 1 204 ? -18.556 -2.050 22.017 1.00 95.94 204 ILE A C 1
ATOM 1589 O O . ILE A 1 204 ? -17.648 -2.024 21.184 1.00 95.94 204 ILE A O 1
ATOM 1593 N N . GLN A 1 205 ? -19.461 -3.029 22.051 1.00 95.56 205 GLN A N 1
ATOM 1594 C CA . GLN A 1 205 ? -19.409 -4.190 21.169 1.00 95.56 205 GLN A CA 1
ATOM 1595 C C . GLN A 1 205 ? -19.658 -3.794 19.708 1.00 95.56 205 GLN A C 1
ATOM 1597 O O . GLN A 1 205 ? -18.803 -4.072 18.873 1.00 95.56 205 GLN A O 1
ATOM 1602 N N . ARG A 1 206 ? -20.701 -2.999 19.411 1.00 96.38 206 ARG A N 1
ATOM 1603 C CA . ARG A 1 206 ? -20.918 -2.450 18.057 1.00 96.38 206 ARG A CA 1
ATOM 1604 C C . ARG A 1 206 ? -19.714 -1.647 17.555 1.00 96.38 206 ARG A C 1
ATOM 1606 O O . ARG A 1 206 ? -19.329 -1.783 16.398 1.00 96.38 206 ARG A O 1
ATOM 1613 N N . LYS A 1 207 ? -19.090 -0.833 18.413 1.00 97.06 207 LYS A N 1
ATOM 1614 C CA . LYS A 1 207 ? -17.878 -0.077 18.053 1.00 97.06 207 LYS A CA 1
ATOM 1615 C C . LYS A 1 207 ? -16.679 -0.995 17.779 1.00 97.06 207 LYS A C 1
ATOM 1617 O O . LYS A 1 207 ? -15.869 -0.686 16.912 1.00 97.06 207 LYS A O 1
ATOM 1622 N N . THR A 1 208 ? -16.585 -2.129 18.472 1.00 96.31 208 THR A N 1
ATOM 1623 C CA . THR A 1 208 ? -15.563 -3.162 18.231 1.00 96.31 208 THR A CA 1
ATOM 1624 C C . THR A 1 208 ? -15.808 -3.887 16.902 1.00 96.31 208 THR A C 1
ATOM 1626 O O . THR A 1 208 ? -14.863 -4.131 16.153 1.00 96.31 208 THR A O 1
ATOM 1629 N N . ASP A 1 209 ? -17.065 -4.173 16.561 1.00 96.94 209 ASP A N 1
ATOM 1630 C CA . ASP A 1 209 ? -17.450 -4.760 15.270 1.00 96.94 209 ASP A CA 1
ATOM 1631 C C . ASP A 1 209 ? -17.163 -3.788 14.103 1.00 96.94 209 ASP A C 1
ATOM 1633 O O . ASP A 1 209 ? -16.623 -4.179 13.067 1.00 96.94 209 ASP A O 1
ATOM 1637 N N . GLU A 1 210 ? -17.424 -2.490 14.291 1.00 97.00 210 GLU A N 1
ATOM 1638 C CA . GLU A 1 210 ? -17.061 -1.431 13.338 1.00 97.00 210 GLU A CA 1
ATOM 1639 C C . GLU A 1 210 ? -15.534 -1.298 13.175 1.00 97.00 210 GLU A C 1
ATOM 1641 O O . GLU A 1 210 ? -15.026 -1.280 12.051 1.00 97.00 210 GLU A O 1
ATOM 1646 N N . GLU A 1 211 ? -14.770 -1.264 14.271 1.00 95.38 211 GLU A N 1
ATOM 1647 C CA . GLU A 1 211 ? -13.304 -1.179 14.221 1.00 95.38 211 GLU A CA 1
ATOM 1648 C C . GLU A 1 211 ? -12.670 -2.425 13.585 1.00 95.38 211 GLU A C 1
ATOM 1650 O O . GLU A 1 211 ? -11.805 -2.292 12.714 1.00 95.38 211 GLU A O 1
ATOM 1655 N N . THR A 1 212 ? -13.134 -3.632 13.921 1.00 96.56 212 THR A N 1
ATOM 1656 C CA . THR A 1 212 ? -12.637 -4.873 13.299 1.00 96.56 212 THR A CA 1
ATOM 1657 C C . THR A 1 212 ? -12.960 -4.950 11.804 1.00 96.56 212 THR A C 1
ATOM 1659 O O . THR A 1 212 ? -12.104 -5.392 11.033 1.00 96.56 212 THR A O 1
ATOM 1662 N N . LEU A 1 213 ? -14.106 -4.424 11.352 1.00 97.12 213 LEU A N 1
ATOM 1663 C CA . LEU A 1 213 ? -14.403 -4.265 9.923 1.00 97.12 213 LEU A CA 1
ATOM 1664 C C . LEU A 1 213 ? -13.391 -3.333 9.229 1.00 97.12 213 LEU A C 1
ATOM 1666 O O . LEU A 1 213 ? -12.911 -3.649 8.135 1.00 97.12 213 LEU A O 1
ATOM 1670 N N . THR A 1 214 ? -13.016 -2.208 9.854 1.00 96.75 214 THR A N 1
ATOM 1671 C CA . THR A 1 214 ? -11.996 -1.306 9.278 1.00 96.75 214 THR A CA 1
ATOM 1672 C C . THR A 1 214 ? -10.610 -1.953 9.218 1.00 96.75 214 THR A C 1
ATOM 1674 O O . THR A 1 214 ? -9.928 -1.827 8.199 1.00 96.75 214 THR A O 1
ATOM 1677 N N . LEU A 1 215 ? -10.217 -2.716 10.244 1.00 96.94 215 LEU A N 1
ATOM 1678 C CA . LEU A 1 215 ? -8.966 -3.479 10.250 1.00 96.94 215 LEU A CA 1
ATOM 1679 C C . LEU A 1 215 ? -8.955 -4.543 9.146 1.00 96.94 215 LEU A C 1
ATOM 1681 O O . LEU A 1 215 ? -7.975 -4.646 8.408 1.00 96.94 215 LEU A O 1
ATOM 1685 N N . GLN A 1 216 ? -10.057 -5.274 8.961 1.00 96.50 216 GLN A N 1
ATOM 1686 C CA . GLN A 1 216 ? -10.192 -6.254 7.883 1.00 96.50 216 GLN A CA 1
ATOM 1687 C C . GLN A 1 216 ? -10.066 -5.595 6.499 1.00 96.50 216 GLN A C 1
ATOM 1689 O O . GLN A 1 216 ? -9.362 -6.118 5.631 1.00 96.50 216 GLN A O 1
ATOM 1694 N N . LYS A 1 217 ? -10.664 -4.411 6.299 1.00 97.31 217 LYS A N 1
ATOM 1695 C CA . LYS A 1 217 ? -10.501 -3.623 5.065 1.00 97.31 217 LYS A CA 1
ATOM 1696 C C . LYS A 1 217 ? -9.031 -3.256 4.827 1.00 97.31 217 LYS A C 1
ATOM 1698 O O . LYS A 1 217 ? -8.511 -3.547 3.750 1.00 97.31 217 LYS A O 1
ATOM 1703 N N . ILE A 1 218 ? -8.339 -2.726 5.838 1.00 96.69 218 ILE A N 1
ATOM 1704 C CA . ILE A 1 218 ? -6.906 -2.384 5.769 1.00 96.69 218 ILE A CA 1
ATOM 1705 C C . ILE A 1 218 ? -6.048 -3.617 5.434 1.00 96.69 218 ILE A C 1
ATOM 1707 O O . ILE A 1 218 ? -5.155 -3.527 4.592 1.00 96.69 218 ILE A O 1
ATOM 1711 N N . VAL A 1 219 ? -6.343 -4.788 6.012 1.00 97.75 219 VAL A N 1
ATOM 1712 C CA . VAL A 1 219 ? -5.656 -6.050 5.678 1.00 97.75 219 VAL A CA 1
ATOM 1713 C C . VAL A 1 219 ? -5.880 -6.440 4.212 1.00 97.75 219 VAL A C 1
ATOM 1715 O O . VAL A 1 219 ? -4.919 -6.805 3.531 1.00 97.75 219 VAL A O 1
ATOM 1718 N N . THR A 1 220 ? -7.104 -6.329 3.683 1.00 97.38 220 THR A N 1
ATOM 1719 C CA . THR A 1 220 ? -7.369 -6.630 2.261 1.00 97.38 220 THR A CA 1
ATOM 1720 C C . THR A 1 220 ? -6.701 -5.638 1.303 1.00 97.38 220 THR A C 1
ATOM 1722 O O . THR A 1 220 ? -6.162 -6.052 0.274 1.00 97.38 220 THR A O 1
ATOM 1725 N N . GLU A 1 221 ? -6.644 -4.351 1.654 1.00 97.38 221 GLU A N 1
ATOM 1726 C CA . GLU A 1 221 ? -5.912 -3.342 0.881 1.00 97.38 221 GLU A CA 1
ATOM 1727 C C . GLU A 1 221 ? -4.402 -3.603 0.912 1.00 97.38 221 GLU A C 1
ATOM 1729 O O . GLU A 1 221 ? -3.763 -3.610 -0.139 1.00 97.38 221 GLU A O 1
ATOM 1734 N N . TRP A 1 222 ? -3.830 -3.929 2.076 1.00 95.81 222 TRP A N 1
ATOM 1735 C CA . TRP A 1 222 ? -2.420 -4.307 2.206 1.00 95.81 222 TRP A CA 1
ATOM 1736 C C . TRP A 1 222 ? -2.059 -5.545 1.372 1.00 95.81 222 TRP A C 1
ATOM 1738 O O . TRP A 1 222 ? -1.020 -5.565 0.705 1.00 95.81 222 TRP A O 1
ATOM 1748 N N . GLN A 1 223 ? -2.927 -6.561 1.334 1.00 96.56 223 GLN A N 1
ATOM 1749 C CA . GLN A 1 223 ? -2.751 -7.714 0.444 1.00 96.56 223 GLN A CA 1
ATOM 1750 C C . GLN A 1 223 ? -2.784 -7.307 -1.037 1.00 96.56 223 GLN A C 1
ATOM 1752 O O . GLN A 1 223 ? -1.999 -7.831 -1.830 1.00 96.56 223 GLN A O 1
ATOM 1757 N N . ASN A 1 224 ? -3.644 -6.357 -1.419 1.00 97.00 224 ASN A N 1
ATOM 1758 C CA . ASN A 1 224 ? -3.695 -5.840 -2.785 1.00 97.00 224 ASN A CA 1
ATOM 1759 C C . ASN A 1 224 ? -2.412 -5.070 -3.149 1.00 97.00 224 ASN A C 1
ATOM 1761 O O . ASN A 1 224 ? -1.772 -5.387 -4.151 1.00 97.00 224 ASN A O 1
ATOM 1765 N N . TYR A 1 225 ? -1.956 -4.147 -2.294 1.00 96.94 225 TYR A N 1
ATOM 1766 C CA . TYR A 1 225 ? -0.673 -3.455 -2.472 1.00 96.94 225 TYR A CA 1
ATOM 1767 C C . TYR A 1 225 ? 0.503 -4.438 -2.549 1.00 96.94 225 TYR A C 1
ATOM 1769 O O . TYR A 1 225 ? 1.366 -4.294 -3.410 1.00 96.94 225 TYR A O 1
ATOM 1777 N N . THR A 1 226 ? 0.511 -5.491 -1.727 1.00 96.19 226 THR A N 1
ATOM 1778 C CA . THR A 1 226 ? 1.547 -6.537 -1.768 1.00 96.19 226 THR A CA 1
ATOM 1779 C C . THR A 1 226 ? 1.580 -7.260 -3.123 1.00 96.19 226 THR A C 1
ATOM 1781 O O . THR A 1 226 ? 2.661 -7.489 -3.670 1.00 96.19 226 THR A O 1
ATOM 1784 N N . ARG A 1 227 ? 0.415 -7.563 -3.719 1.00 95.88 227 ARG A N 1
ATOM 1785 C CA . ARG A 1 227 ? 0.320 -8.131 -5.081 1.00 95.88 227 ARG A CA 1
ATOM 1786 C C . ARG A 1 227 ? 0.811 -7.147 -6.146 1.00 95.88 227 ARG A C 1
ATOM 1788 O O . ARG A 1 227 ? 1.583 -7.545 -7.016 1.00 95.88 227 ARG A O 1
ATOM 1795 N N . LEU A 1 228 ? 0.428 -5.872 -6.050 1.00 97.06 228 LEU A N 1
ATOM 1796 C CA . LEU A 1 228 ? 0.876 -4.810 -6.960 1.00 97.06 228 LEU A CA 1
ATOM 1797 C C . LEU A 1 228 ? 2.403 -4.619 -6.917 1.00 97.06 228 LEU A C 1
ATOM 1799 O O . LEU A 1 228 ? 3.042 -4.580 -7.967 1.00 97.06 228 LEU A O 1
ATOM 1803 N N . PHE A 1 229 ? 3.014 -4.592 -5.727 1.00 95.62 229 PHE A N 1
ATOM 1804 C CA . PHE A 1 229 ? 4.474 -4.550 -5.575 1.00 95.62 229 PHE A CA 1
ATOM 1805 C C . PHE A 1 229 ? 5.163 -5.819 -6.101 1.00 95.62 229 PHE A C 1
ATOM 1807 O O . PHE A 1 229 ? 6.256 -5.726 -6.663 1.00 95.62 229 PHE A O 1
ATOM 1814 N N . GLY A 1 230 ? 4.533 -6.991 -5.970 1.00 96.25 230 GLY A N 1
ATOM 1815 C CA . GLY A 1 230 ? 4.995 -8.230 -6.603 1.00 96.25 230 GLY A CA 1
ATOM 1816 C C . GLY A 1 230 ? 5.027 -8.124 -8.131 1.00 96.25 230 GLY A C 1
ATOM 1817 O O . GLY A 1 230 ? 6.056 -8.409 -8.746 1.00 96.25 230 GLY A O 1
ATOM 1818 N N . GLY A 1 231 ? 3.942 -7.629 -8.734 1.00 96.25 231 GLY A N 1
ATOM 1819 C CA . GLY A 1 231 ? 3.857 -7.357 -10.172 1.00 96.25 231 GLY A CA 1
ATOM 1820 C C . GLY A 1 231 ? 4.905 -6.345 -10.646 1.00 96.25 231 GLY A C 1
ATOM 1821 O O . GLY A 1 231 ? 5.638 -6.624 -11.592 1.00 96.25 231 GLY A O 1
ATOM 1822 N N . LEU A 1 232 ? 5.052 -5.222 -9.935 1.00 95.62 232 LEU A N 1
ATOM 1823 C CA . LEU A 1 232 ? 6.041 -4.183 -10.244 1.00 95.62 232 LEU A CA 1
ATOM 1824 C C . LEU A 1 232 ? 7.488 -4.706 -10.162 1.00 95.62 232 LEU A C 1
ATOM 1826 O O . LEU A 1 232 ? 8.334 -4.349 -10.986 1.00 95.62 232 LEU A O 1
ATOM 1830 N N . ARG A 1 233 ? 7.783 -5.591 -9.199 1.00 96.69 233 ARG A N 1
ATOM 1831 C CA . ARG A 1 233 ? 9.088 -6.261 -9.089 1.00 96.69 233 ARG A CA 1
ATOM 1832 C C . ARG A 1 233 ? 9.340 -7.201 -10.271 1.00 96.69 233 ARG A C 1
ATOM 1834 O O . ARG A 1 233 ? 10.442 -7.190 -10.814 1.00 96.69 233 ARG A O 1
ATOM 1841 N N . ALA A 1 234 ? 8.331 -7.958 -10.701 1.00 95.75 234 ALA A N 1
ATOM 1842 C CA . ALA A 1 234 ? 8.432 -8.838 -11.866 1.00 95.75 234 ALA A CA 1
ATOM 1843 C C . ALA A 1 234 ? 8.643 -8.049 -13.173 1.00 95.75 234 ALA A C 1
ATOM 1845 O O . ALA A 1 234 ? 9.531 -8.392 -13.956 1.00 95.75 234 ALA A O 1
ATOM 1846 N N . THR A 1 235 ? 7.909 -6.949 -13.388 1.00 95.50 235 THR A N 1
ATOM 1847 C CA . THR A 1 235 ? 8.141 -6.073 -14.550 1.00 95.50 235 THR A CA 1
ATOM 1848 C C . THR A 1 235 ? 9.520 -5.420 -14.501 1.00 95.50 235 THR A C 1
ATOM 1850 O O . THR A 1 235 ? 10.182 -5.344 -15.529 1.00 95.50 235 THR A O 1
ATOM 1853 N N . SER A 1 236 ? 9.997 -5.014 -13.319 1.00 96.38 236 SER A N 1
ATOM 1854 C CA . SER A 1 236 ? 11.342 -4.448 -13.144 1.00 96.38 236 SER A CA 1
ATOM 1855 C C . SER A 1 236 ? 12.452 -5.450 -13.506 1.00 96.38 236 SER A C 1
ATOM 1857 O O . SER A 1 236 ? 13.375 -5.089 -14.238 1.00 96.38 236 SER A O 1
ATOM 1859 N N . SER A 1 237 ? 12.330 -6.726 -13.100 1.00 96.19 237 SER A N 1
ATOM 1860 C CA . SER A 1 237 ? 13.268 -7.789 -13.519 1.00 96.19 237 SER A CA 1
ATOM 1861 C C . SER A 1 237 ? 13.289 -7.948 -15.038 1.00 96.19 237 SER A C 1
ATOM 1863 O O . SER A 1 237 ? 14.351 -7.853 -15.652 1.00 96.19 237 SER A O 1
ATOM 1865 N N . LYS A 1 238 ? 12.108 -8.068 -15.661 1.00 96.06 238 LYS A N 1
ATOM 1866 C CA . LYS A 1 238 ? 11.982 -8.220 -17.116 1.00 96.06 238 LYS A CA 1
ATOM 1867 C C . LYS A 1 238 ? 12.549 -7.017 -17.880 1.00 96.06 238 LYS A C 1
ATOM 1869 O O . LYS A 1 238 ? 13.210 -7.192 -18.899 1.00 96.06 238 LYS A O 1
ATOM 1874 N N . THR A 1 239 ? 12.359 -5.797 -17.376 1.00 95.38 239 THR A N 1
ATOM 1875 C CA . THR A 1 239 ? 12.991 -4.592 -17.937 1.00 95.38 239 THR A CA 1
ATOM 1876 C C . THR A 1 239 ? 14.512 -4.620 -17.765 1.00 95.38 239 THR A C 1
ATOM 1878 O O . THR A 1 239 ? 15.226 -4.264 -18.698 1.00 95.38 239 THR A O 1
ATOM 1881 N N . SER A 1 240 ? 15.040 -5.095 -16.630 1.00 96.81 240 SER A N 1
ATOM 1882 C CA . SER A 1 240 ? 16.490 -5.265 -16.432 1.00 96.81 240 SER A CA 1
ATOM 1883 C C . SER A 1 240 ? 17.094 -6.298 -17.394 1.00 96.81 240 SER A C 1
ATOM 1885 O O . SER A 1 240 ? 18.171 -6.072 -17.941 1.00 96.81 240 SER A O 1
ATOM 1887 N N . GLU A 1 241 ? 16.397 -7.405 -17.648 1.00 95.88 241 GLU A N 1
ATOM 1888 C CA . GLU A 1 241 ? 16.784 -8.424 -18.633 1.00 95.88 241 GLU A CA 1
ATOM 1889 C C . GLU A 1 241 ? 16.783 -7.863 -20.064 1.00 95.88 241 GLU A C 1
ATOM 1891 O O . GLU A 1 241 ? 17.761 -8.039 -20.791 1.00 95.88 241 GLU A O 1
ATOM 1896 N N . LEU A 1 242 ? 15.747 -7.105 -20.446 1.00 96.25 242 LEU A N 1
ATOM 1897 C CA . LEU A 1 242 ? 15.687 -6.412 -21.739 1.00 96.25 242 LEU A CA 1
ATOM 1898 C C . LEU A 1 242 ? 16.816 -5.382 -21.896 1.00 96.25 242 LEU A C 1
ATOM 1900 O O . LEU A 1 242 ? 17.473 -5.357 -22.934 1.00 96.25 242 LEU A O 1
ATOM 1904 N N . VAL A 1 243 ? 17.106 -4.583 -20.863 1.00 95.81 243 VAL A N 1
ATOM 1905 C CA . VAL A 1 243 ? 18.228 -3.626 -20.869 1.00 95.81 243 VAL A CA 1
ATOM 1906 C C . VAL A 1 243 ? 19.572 -4.344 -21.024 1.00 95.81 243 VAL A C 1
ATOM 1908 O O . VAL A 1 243 ? 20.390 -3.911 -21.831 1.00 95.81 243 VAL A O 1
ATOM 1911 N N . LYS A 1 244 ? 19.792 -5.476 -20.339 1.00 95.25 244 LYS A N 1
ATOM 1912 C CA . LYS A 1 244 ? 21.001 -6.304 -20.520 1.00 95.25 244 LYS A CA 1
ATOM 1913 C C . LYS A 1 244 ? 21.102 -6.874 -21.937 1.00 95.25 244 LYS A C 1
ATOM 1915 O O . LYS A 1 244 ? 22.189 -6.872 -22.508 1.00 95.25 244 LYS A O 1
ATOM 1920 N N . SER A 1 245 ? 19.987 -7.315 -22.523 1.00 96.69 245 SER A N 1
ATOM 1921 C CA . SER A 1 245 ? 19.940 -7.796 -23.910 1.00 96.69 245 SER A CA 1
ATOM 1922 C C . SER A 1 245 ? 20.309 -6.688 -24.904 1.00 96.69 245 SER A C 1
ATOM 1924 O O . SER A 1 245 ? 21.135 -6.909 -25.786 1.00 96.69 245 SER A O 1
ATOM 1926 N N . ILE A 1 246 ? 19.753 -5.485 -24.726 1.00 95.44 246 ILE A N 1
ATOM 1927 C CA . ILE A 1 246 ? 20.046 -4.302 -25.551 1.00 95.44 246 ILE A CA 1
ATOM 1928 C C . ILE A 1 246 ? 21.509 -3.866 -25.382 1.00 95.44 246 ILE A C 1
ATOM 1930 O O . ILE A 1 246 ? 22.189 -3.584 -26.366 1.00 95.44 246 ILE A O 1
ATOM 1934 N N . GLN A 1 247 ? 22.037 -3.867 -24.155 1.00 95.25 247 GLN A N 1
ATOM 1935 C CA . GLN A 1 247 ? 23.449 -3.577 -23.890 1.00 95.25 247 GLN A CA 1
ATOM 1936 C C . GLN A 1 247 ? 24.375 -4.618 -24.547 1.00 95.25 247 GLN A C 1
ATOM 1938 O O . GLN A 1 247 ? 25.424 -4.258 -25.081 1.00 95.25 247 GLN A O 1
ATOM 1943 N N . GLY A 1 248 ? 23.966 -5.891 -24.577 1.00 95.31 248 GLY A N 1
ATOM 1944 C CA . GLY A 1 248 ? 24.655 -6.962 -25.297 1.00 95.31 248 GLY A CA 1
ATOM 1945 C C . GLY A 1 248 ? 24.682 -6.749 -26.814 1.00 95.31 248 GLY A C 1
ATOM 1946 O O . GLY A 1 248 ? 25.750 -6.855 -27.419 1.00 95.31 248 GLY A O 1
ATOM 1947 N N . SER A 1 249 ? 23.548 -6.391 -27.430 1.00 95.69 249 SER A N 1
ATOM 1948 C CA . SER A 1 249 ? 23.478 -6.129 -28.876 1.00 95.69 249 SER A CA 1
ATOM 1949 C C . SER A 1 249 ? 24.208 -4.846 -29.282 1.00 95.69 249 SER A C 1
ATOM 1951 O O . SER A 1 249 ? 24.912 -4.851 -30.287 1.00 95.69 249 SER A O 1
ATOM 1953 N N . ILE A 1 250 ? 24.129 -3.776 -28.479 1.00 94.56 250 ILE A N 1
ATOM 1954 C CA . ILE A 1 250 ? 24.934 -2.557 -28.677 1.00 94.56 250 ILE A CA 1
ATOM 1955 C C . ILE A 1 250 ? 26.428 -2.890 -28.571 1.00 94.56 250 ILE A C 1
ATOM 1957 O O . ILE A 1 250 ? 27.212 -2.472 -29.418 1.00 94.56 250 ILE A O 1
ATOM 1961 N N . GLY A 1 251 ? 26.826 -3.702 -27.586 1.00 95.56 251 GLY A N 1
ATOM 1962 C CA . GLY A 1 251 ? 28.206 -4.168 -27.441 1.00 95.56 251 GLY A CA 1
ATOM 1963 C C . GLY A 1 251 ? 28.694 -5.042 -28.605 1.00 95.56 251 GLY A C 1
ATOM 1964 O O . GLY A 1 251 ? 29.883 -5.031 -28.910 1.00 95.56 251 GLY A O 1
ATOM 1965 N N . ALA A 1 252 ? 27.805 -5.778 -29.279 1.00 94.88 252 ALA A N 1
ATOM 1966 C CA . ALA A 1 252 ? 28.129 -6.502 -30.509 1.00 94.88 252 ALA A CA 1
ATOM 1967 C C . ALA A 1 252 ? 28.278 -5.553 -31.710 1.00 94.88 252 ALA A C 1
ATOM 1969 O O . ALA A 1 252 ? 29.304 -5.594 -32.387 1.00 94.88 252 ALA A O 1
ATOM 1970 N N . ALA A 1 253 ? 27.314 -4.650 -31.916 1.00 93.94 253 ALA A N 1
ATOM 1971 C CA . ALA A 1 253 ? 27.349 -3.657 -32.989 1.00 93.94 253 ALA A CA 1
ATOM 1972 C C . ALA A 1 253 ? 28.581 -2.739 -32.893 1.00 93.94 253 ALA A C 1
ATOM 1974 O O . ALA A 1 253 ? 29.228 -2.475 -33.901 1.00 93.94 253 ALA A O 1
ATOM 1975 N N . ALA A 1 254 ? 28.971 -2.318 -31.685 1.00 93.88 254 ALA A N 1
ATOM 1976 C CA . ALA A 1 254 ? 30.170 -1.509 -31.467 1.00 93.88 254 ALA A CA 1
ATOM 1977 C C . ALA A 1 254 ? 31.464 -2.229 -31.893 1.00 93.88 254 ALA A C 1
ATOM 1979 O O . ALA A 1 254 ? 32.335 -1.605 -32.497 1.00 93.88 254 ALA A O 1
ATOM 1980 N N . ARG A 1 255 ? 31.583 -3.546 -31.647 1.00 93.75 255 ARG A N 1
ATOM 1981 C CA . ARG A 1 255 ? 32.727 -4.342 -32.138 1.00 93.75 255 ARG A CA 1
ATOM 1982 C C . ARG A 1 255 ? 32.723 -4.453 -33.660 1.00 93.75 255 ARG A C 1
ATOM 1984 O O . ARG A 1 255 ? 33.772 -4.284 -34.266 1.00 93.75 255 ARG A O 1
ATOM 1991 N N . GLN A 1 256 ? 31.556 -4.674 -34.268 1.00 95.69 256 GLN A N 1
ATOM 1992 C CA . GLN A 1 256 ? 31.422 -4.731 -35.725 1.00 95.69 256 GLN A CA 1
ATOM 1993 C C . GLN A 1 256 ? 31.784 -3.390 -36.386 1.00 95.69 256 GLN A C 1
ATOM 1995 O O . GLN A 1 256 ? 32.467 -3.377 -37.402 1.00 95.69 256 GLN A O 1
ATOM 2000 N N . VAL A 1 257 ? 31.392 -2.256 -35.793 1.00 94.25 257 VAL A N 1
ATOM 2001 C CA . VAL A 1 257 ? 31.810 -0.920 -36.258 1.00 94.25 257 VAL A CA 1
ATOM 2002 C C . VAL A 1 257 ? 33.326 -0.734 -36.129 1.00 94.25 257 VAL A C 1
ATOM 2004 O O . VAL A 1 257 ? 33.935 -0.200 -37.051 1.00 94.25 257 VAL A O 1
ATOM 2007 N N . GLY A 1 258 ? 33.947 -1.224 -35.050 1.00 94.50 258 GLY A N 1
ATOM 2008 C CA . GLY A 1 258 ? 35.408 -1.251 -34.905 1.00 94.50 258 GLY A CA 1
ATOM 2009 C C . GLY A 1 258 ? 36.095 -2.042 -36.023 1.00 94.50 258 GLY A C 1
ATOM 2010 O O . GLY A 1 258 ? 36.906 -1.482 -36.753 1.00 94.50 258 GLY A O 1
ATOM 2011 N N . GLN A 1 259 ? 35.685 -3.296 -36.236 1.00 94.69 259 GLN A N 1
ATOM 2012 C CA . GLN A 1 259 ? 36.222 -4.170 -37.290 1.00 94.69 259 GLN A CA 1
ATOM 2013 C C . GLN A 1 259 ? 36.019 -3.591 -38.700 1.00 94.69 259 GLN A C 1
ATOM 2015 O O . GLN A 1 259 ? 36.912 -3.671 -39.544 1.00 94.69 259 GLN A O 1
ATOM 2020 N N . ASN A 1 260 ? 34.869 -2.962 -38.959 1.00 94.81 260 ASN A N 1
ATOM 2021 C CA . ASN A 1 260 ? 34.615 -2.251 -40.212 1.00 94.81 260 ASN A CA 1
ATOM 2022 C C . ASN A 1 260 ? 35.535 -1.026 -40.367 1.00 94.81 260 ASN A C 1
ATOM 2024 O O . ASN A 1 260 ? 35.977 -0.742 -41.476 1.00 94.81 260 ASN A O 1
ATOM 2028 N N . SER A 1 261 ? 35.835 -0.306 -39.280 1.00 94.94 261 SER A N 1
ATOM 2029 C CA . SER A 1 261 ? 36.739 0.852 -39.293 1.00 94.94 261 SER A CA 1
ATOM 2030 C C . SER A 1 261 ? 38.200 0.450 -39.512 1.00 94.94 261 SER A C 1
ATOM 2032 O O . SER A 1 261 ? 38.909 1.150 -40.229 1.00 94.94 261 SER A O 1
ATOM 2034 N N . GLU A 1 262 ? 38.641 -0.669 -38.934 1.00 94.69 262 GLU A N 1
ATOM 2035 C CA . GLU A 1 262 ? 39.957 -1.274 -39.191 1.00 94.69 262 GLU A CA 1
ATOM 2036 C C . GLU A 1 262 ? 40.058 -1.706 -40.663 1.00 94.69 262 GLU A C 1
ATOM 2038 O O . GLU A 1 262 ? 40.941 -1.249 -41.385 1.00 94.69 262 GLU A O 1
ATOM 2043 N N . SER A 1 263 ? 39.064 -2.453 -41.158 1.00 95.25 263 SER A N 1
ATOM 2044 C CA . SER A 1 263 ? 38.987 -2.880 -42.567 1.00 95.25 263 SER A CA 1
ATOM 2045 C C . SER A 1 263 ? 38.955 -1.698 -43.551 1.00 95.25 263 SER A C 1
ATOM 2047 O O . SER A 1 263 ? 39.510 -1.772 -44.647 1.00 95.25 263 SER A O 1
ATOM 2049 N N . MET A 1 264 ? 38.307 -0.588 -43.176 1.00 92.75 264 MET A N 1
ATOM 2050 C CA . MET A 1 264 ? 38.282 0.638 -43.977 1.00 92.75 264 MET A CA 1
ATOM 2051 C C . MET A 1 264 ? 39.633 1.366 -43.958 1.00 92.75 264 MET A C 1
ATOM 2053 O O . MET A 1 264 ? 40.016 1.939 -44.976 1.00 92.75 264 MET A O 1
ATOM 2057 N N . HIS A 1 265 ? 40.374 1.325 -42.848 1.00 94.25 265 HIS A N 1
ATOM 2058 C CA . HIS A 1 265 ? 41.737 1.854 -42.785 1.00 94.25 265 HIS A CA 1
ATOM 2059 C C . HIS A 1 265 ? 42.682 1.062 -43.702 1.00 94.25 265 HIS A C 1
ATOM 2061 O O . HIS A 1 265 ? 43.377 1.665 -44.520 1.00 94.25 265 HIS A O 1
ATOM 2067 N N . ASP A 1 266 ? 42.621 -0.272 -43.663 1.00 95.75 266 ASP A N 1
ATOM 2068 C CA . ASP A 1 266 ? 43.389 -1.146 -44.561 1.00 95.75 266 ASP A CA 1
ATOM 2069 C C . ASP A 1 266 ? 43.043 -0.913 -46.041 1.00 95.75 266 ASP A C 1
ATOM 2071 O O . ASP A 1 266 ? 43.922 -0.964 -46.905 1.00 95.75 266 ASP A O 1
ATOM 2075 N N . LEU A 1 267 ? 41.775 -0.624 -46.356 1.00 95.56 267 LEU A N 1
ATOM 2076 C CA . LEU A 1 267 ? 41.354 -0.254 -47.710 1.00 95.56 267 LEU A CA 1
ATOM 2077 C C . LEU A 1 267 ? 41.913 1.115 -48.133 1.00 95.56 267 LEU A C 1
ATOM 2079 O O . LEU A 1 267 ? 42.362 1.260 -49.268 1.00 95.56 267 LEU A O 1
ATOM 2083 N N . VAL A 1 268 ? 41.942 2.108 -47.236 1.00 95.44 268 VAL A N 1
ATOM 2084 C CA . VAL A 1 268 ? 42.570 3.416 -47.508 1.00 95.44 268 VAL A CA 1
ATOM 2085 C C . VAL A 1 268 ? 44.076 3.269 -47.752 1.00 95.44 268 VAL A C 1
ATOM 2087 O O . VAL A 1 268 ? 44.599 3.898 -48.671 1.00 95.44 268 VAL A O 1
ATOM 2090 N N . LEU A 1 269 ? 44.769 2.402 -47.006 1.00 95.00 269 LEU A N 1
ATOM 2091 C CA . LEU A 1 269 ? 46.186 2.099 -47.243 1.00 95.00 269 LEU A CA 1
ATOM 2092 C C . LEU A 1 269 ? 46.414 1.412 -48.602 1.00 95.00 269 LEU A C 1
ATOM 2094 O O . LEU A 1 269 ? 47.354 1.764 -49.313 1.00 95.00 269 LEU A O 1
ATOM 2098 N N . GLN A 1 270 ? 45.533 0.492 -49.009 1.00 96.31 270 GLN A N 1
ATOM 2099 C CA . GLN A 1 270 ? 45.582 -0.129 -50.341 1.00 96.31 270 GLN A CA 1
ATOM 2100 C C . GLN A 1 270 ? 45.339 0.886 -51.467 1.00 96.31 270 GLN A C 1
ATOM 2102 O O . GLN A 1 270 ? 46.077 0.889 -52.449 1.00 96.31 270 GLN A O 1
ATOM 2107 N N . VAL A 1 271 ? 44.358 1.783 -51.317 1.00 95.62 271 VAL A N 1
ATOM 2108 C CA . VAL A 1 271 ? 44.097 2.863 -52.287 1.00 95.62 271 VAL A CA 1
ATOM 2109 C C . VAL A 1 271 ? 45.284 3.828 -52.375 1.00 95.62 271 VAL A C 1
ATOM 2111 O O . VAL A 1 271 ? 45.662 4.210 -53.478 1.00 95.62 271 VAL A O 1
ATOM 2114 N N . MET A 1 272 ? 45.934 4.157 -51.253 1.00 93.69 272 MET A N 1
ATOM 2115 C CA . MET A 1 272 ? 47.168 4.955 -51.244 1.00 93.69 272 MET A CA 1
ATOM 2116 C C . MET A 1 272 ? 48.306 4.255 -52.010 1.00 93.69 272 MET A C 1
ATOM 2118 O O . MET A 1 272 ? 49.010 4.889 -52.792 1.00 93.69 272 MET A O 1
ATOM 2122 N N . GLY A 1 273 ? 48.463 2.938 -51.835 1.00 95.31 273 GLY A N 1
ATOM 2123 C CA . GLY A 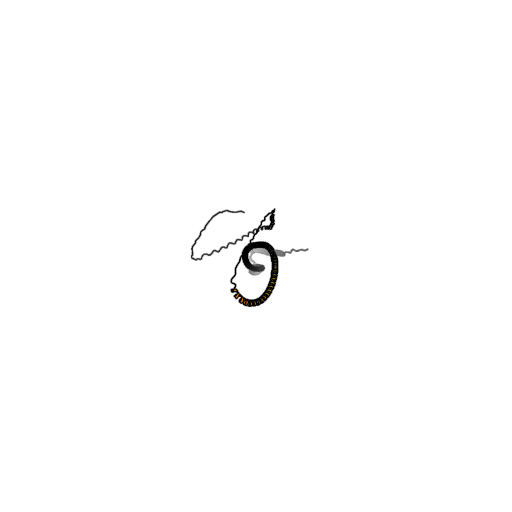1 273 ? 49.438 2.139 -52.586 1.00 95.31 273 GLY A CA 1
ATOM 2124 C C . GLY A 1 273 ? 49.156 2.099 -54.093 1.00 95.31 273 GLY A C 1
ATOM 2125 O O . GLY A 1 273 ? 50.082 2.220 -54.892 1.00 95.31 273 GLY A O 1
ATOM 2126 N N . LEU A 1 274 ? 47.882 1.988 -54.485 1.00 94.50 274 LEU A N 1
ATOM 2127 C CA . LEU A 1 274 ? 47.458 2.053 -55.888 1.00 94.50 274 LEU A CA 1
ATOM 2128 C C . LEU A 1 274 ? 47.647 3.452 -56.492 1.00 94.50 274 LEU A C 1
ATOM 2130 O O . LEU A 1 274 ? 48.040 3.549 -57.651 1.00 94.50 274 LEU A O 1
ATOM 2134 N N . GLN A 1 275 ? 47.434 4.524 -55.720 1.00 94.94 275 GLN A N 1
ATOM 2135 C CA . GLN A 1 275 ? 47.716 5.891 -56.167 1.00 94.94 275 GLN A CA 1
ATOM 2136 C C . GLN A 1 275 ? 49.208 6.070 -56.468 1.00 94.94 275 GLN A C 1
ATOM 2138 O O . GLN A 1 275 ? 49.549 6.506 -57.558 1.00 94.94 275 GLN A O 1
ATOM 2143 N N . LEU A 1 276 ? 50.100 5.626 -55.574 1.00 94.56 276 LEU A N 1
ATOM 2144 C CA . LEU A 1 276 ? 51.550 5.685 -55.809 1.00 94.56 276 LEU A CA 1
ATOM 2145 C C . LEU A 1 276 ? 51.991 4.868 -57.039 1.00 94.56 276 LEU A C 1
ATOM 2147 O O . LEU A 1 276 ? 52.930 5.254 -57.734 1.00 94.56 276 LEU A O 1
ATOM 2151 N N . GLN A 1 277 ? 51.313 3.754 -57.341 1.00 95.69 277 GLN A N 1
ATOM 2152 C CA . GLN A 1 277 ? 51.537 3.016 -58.590 1.00 95.69 277 GLN A CA 1
ATOM 2153 C C . GLN A 1 277 ? 51.037 3.786 -59.820 1.00 95.69 277 GLN A C 1
ATOM 2155 O O . GLN A 1 277 ? 51.717 3.781 -60.845 1.00 95.69 277 GLN A O 1
ATOM 2160 N N . LEU A 1 278 ? 49.888 4.462 -59.726 1.00 94.25 278 LEU A N 1
ATOM 2161 C CA . LEU A 1 278 ? 49.347 5.296 -60.800 1.00 94.25 278 LEU A CA 1
ATOM 2162 C C . LEU A 1 278 ? 50.240 6.515 -61.077 1.00 94.25 278 LEU A C 1
ATOM 2164 O O . LEU A 1 278 ? 50.535 6.783 -62.237 1.00 94.25 278 LEU A O 1
ATOM 2168 N N . ASP A 1 279 ? 50.729 7.189 -60.035 1.00 93.19 279 ASP A N 1
ATOM 2169 C CA . ASP A 1 279 ? 51.649 8.329 -60.137 1.00 93.19 279 ASP A CA 1
ATOM 2170 C C . ASP A 1 279 ? 52.967 7.913 -60.822 1.00 93.19 279 ASP A C 1
ATOM 2172 O O . ASP A 1 279 ? 53.452 8.588 -61.729 1.00 93.19 279 ASP A O 1
ATOM 2176 N N . ASN A 1 280 ? 53.510 6.744 -60.457 1.00 93.88 280 ASN A N 1
ATOM 2177 C CA . ASN A 1 280 ? 54.697 6.167 -61.094 1.00 93.88 280 ASN A CA 1
ATOM 2178 C C . ASN A 1 280 ? 54.450 5.770 -62.566 1.00 93.88 280 ASN A C 1
ATOM 2180 O O . ASN A 1 280 ? 55.348 5.894 -63.396 1.00 93.88 280 ASN A O 1
ATOM 2184 N N . ILE A 1 281 ? 53.246 5.295 -62.907 1.00 93.88 281 ILE A N 1
ATOM 2185 C CA . ILE A 1 281 ? 52.857 5.035 -64.303 1.00 93.88 281 ILE A CA 1
ATOM 2186 C C . ILE A 1 281 ? 52.696 6.350 -65.077 1.00 93.88 281 ILE A C 1
ATOM 2188 O O . ILE A 1 281 ? 53.115 6.400 -66.229 1.00 93.88 281 ILE A O 1
ATOM 2192 N N . SER A 1 282 ? 52.156 7.410 -64.461 1.00 94.50 282 SER A N 1
ATOM 2193 C CA . SER A 1 282 ? 52.073 8.740 -65.081 1.00 94.50 282 SER A CA 1
ATOM 2194 C C . SER A 1 282 ? 53.464 9.249 -65.433 1.00 94.50 282 SER A C 1
ATOM 2196 O O . SER A 1 282 ? 53.715 9.496 -66.603 1.00 94.50 282 SER A O 1
ATOM 2198 N N . SER A 1 283 ? 54.401 9.259 -64.476 1.00 93.94 283 SER A N 1
ATOM 2199 C CA . SER A 1 283 ? 55.784 9.693 -64.728 1.00 93.94 283 SER A CA 1
ATOM 2200 C C . SER A 1 283 ? 56.442 8.923 -65.879 1.00 93.94 283 SER A C 1
ATOM 2202 O O . SER A 1 283 ? 57.134 9.520 -66.693 1.00 93.94 283 SER A O 1
ATOM 2204 N N . PHE A 1 284 ? 56.201 7.612 -65.994 1.00 93.62 284 PHE A N 1
ATOM 2205 C CA . PHE A 1 284 ? 56.720 6.814 -67.110 1.00 93.62 284 PHE A CA 1
ATOM 2206 C C . PHE A 1 284 ? 56.039 7.133 -68.455 1.00 93.62 284 PHE A C 1
ATOM 2208 O O . PHE A 1 284 ? 56.665 7.016 -69.508 1.00 93.62 284 PHE A O 1
ATOM 2215 N N . LEU A 1 285 ? 54.759 7.518 -68.448 1.00 92.12 285 LEU A N 1
ATOM 2216 C CA . LEU A 1 285 ? 54.053 7.989 -69.643 1.00 92.12 285 LEU A CA 1
ATOM 2217 C C . LEU A 1 285 ? 54.516 9.392 -70.056 1.00 92.12 285 LEU A C 1
ATOM 2219 O O . LEU A 1 285 ? 54.670 9.629 -71.251 1.00 92.12 285 LEU A O 1
ATOM 2223 N N . ASP A 1 286 ? 54.795 10.270 -69.092 1.00 92.88 286 ASP A N 1
ATOM 2224 C CA . ASP A 1 286 ? 55.337 11.613 -69.307 1.00 92.88 286 ASP A CA 1
ATOM 2225 C C . ASP A 1 286 ? 56.758 11.529 -69.916 1.00 92.88 286 ASP A C 1
ATOM 2227 O O . ASP A 1 286 ? 56.999 12.083 -70.992 1.00 92.88 286 ASP A O 1
ATOM 2231 N N . ASP A 1 287 ? 57.654 10.719 -69.326 1.00 91.62 287 ASP A N 1
ATOM 2232 C CA . ASP A 1 287 ? 58.986 10.386 -69.875 1.00 91.62 287 ASP A CA 1
ATOM 2233 C C . ASP A 1 287 ? 58.891 9.808 -71.307 1.00 91.62 287 ASP A C 1
ATOM 2235 O O . ASP A 1 287 ? 59.718 10.084 -72.186 1.00 91.62 287 ASP A O 1
ATOM 2239 N N . HIS A 1 288 ? 57.880 8.968 -71.561 1.00 92.94 288 HIS A N 1
ATOM 2240 C CA . HIS A 1 288 ? 57.659 8.365 -72.873 1.00 92.94 288 HIS A CA 1
ATOM 2241 C C . HIS A 1 288 ? 57.115 9.370 -73.898 1.00 92.94 288 HIS A C 1
ATOM 2243 O O . HIS A 1 288 ? 57.492 9.295 -75.071 1.00 92.94 288 HIS A O 1
ATOM 2249 N N . GLU A 1 289 ? 56.267 10.320 -73.491 1.00 93.19 289 GLU A N 1
ATOM 2250 C CA . GLU A 1 289 ? 55.808 11.398 -74.365 1.00 93.19 289 GLU A CA 1
ATOM 2251 C C . GLU A 1 289 ? 56.952 12.361 -74.720 1.00 93.19 289 GLU A C 1
ATOM 2253 O O . GLU A 1 289 ? 57.078 12.714 -75.896 1.00 93.19 289 GLU A O 1
ATOM 2258 N N . GLU A 1 290 ? 57.821 12.728 -73.772 1.00 91.88 290 GLU A N 1
ATOM 2259 C CA . GLU A 1 290 ? 59.010 13.547 -74.055 1.00 91.88 290 GLU A CA 1
ATOM 2260 C C . GLU A 1 290 ? 59.911 12.860 -75.096 1.00 91.88 290 GLU A C 1
ATOM 2262 O O . GLU A 1 290 ? 60.173 13.423 -76.161 1.00 91.88 290 GLU A O 1
ATOM 2267 N N . ASN A 1 291 ? 60.262 11.590 -74.877 1.00 93.38 291 ASN A N 1
ATOM 2268 C CA . ASN A 1 291 ? 61.063 10.785 -75.809 1.00 93.38 291 ASN A CA 1
ATOM 2269 C C . ASN A 1 291 ? 60.391 10.637 -77.197 1.00 93.38 291 ASN A C 1
ATOM 2271 O O . ASN A 1 291 ? 61.033 10.773 -78.243 1.00 93.38 291 ASN A O 1
ATOM 2275 N N . MET A 1 292 ? 59.069 10.436 -77.241 1.00 86.88 292 MET A N 1
ATOM 2276 C CA . MET A 1 292 ? 58.308 10.410 -78.497 1.00 86.88 292 MET A CA 1
ATOM 2277 C C . MET A 1 292 ? 58.266 11.774 -79.202 1.00 86.88 292 MET A C 1
ATOM 2279 O O . MET A 1 292 ? 58.206 11.819 -80.435 1.00 86.88 292 MET A O 1
ATOM 2283 N N . ASN A 1 293 ? 58.303 12.884 -78.464 1.00 91.56 293 ASN A N 1
ATOM 2284 C CA . ASN A 1 293 ? 58.374 14.232 -79.020 1.00 91.56 293 ASN A CA 1
ATOM 2285 C C . ASN A 1 293 ? 59.779 14.569 -79.542 1.00 91.56 293 ASN A C 1
ATOM 2287 O O . ASN A 1 293 ? 59.881 15.094 -80.653 1.00 91.56 293 ASN A O 1
ATOM 2291 N N . ASP A 1 294 ? 60.841 14.149 -78.856 1.00 90.38 294 ASP A N 1
ATOM 2292 C CA . ASP A 1 294 ? 62.222 14.224 -79.350 1.00 90.38 294 ASP A CA 1
ATOM 2293 C C . ASP A 1 294 ? 62.420 13.394 -80.627 1.00 90.38 294 ASP A C 1
ATOM 2295 O O . ASP A 1 294 ? 62.980 13.875 -81.617 1.00 90.38 294 ASP A O 1
ATOM 2299 N N . LEU A 1 295 ? 61.873 12.174 -80.680 1.00 90.38 295 LEU A N 1
ATOM 2300 C CA . LEU A 1 295 ? 61.905 11.346 -81.889 1.00 90.38 295 LEU A CA 1
ATOM 2301 C C . LEU A 1 295 ? 61.146 12.004 -83.059 1.00 90.38 295 LEU A C 1
ATOM 2303 O O . LEU A 1 295 ? 61.614 11.970 -84.202 1.00 90.38 295 LEU A O 1
ATOM 2307 N N . ARG A 1 296 ? 59.999 12.650 -82.795 1.00 89.62 296 ARG A N 1
ATOM 2308 C CA . ARG A 1 296 ? 59.260 13.447 -83.798 1.00 89.62 296 ARG A CA 1
ATOM 2309 C C . ARG A 1 296 ? 60.061 14.669 -84.254 1.00 89.62 296 ARG A C 1
ATOM 2311 O O . ARG A 1 296 ? 60.060 14.964 -85.452 1.00 89.62 296 ARG A O 1
ATOM 2318 N N . TYR A 1 297 ? 60.740 15.361 -83.340 1.00 89.25 297 TYR A N 1
ATOM 2319 C CA . TYR A 1 297 ? 61.594 16.509 -83.646 1.00 89.25 297 TYR A CA 1
ATOM 2320 C C . TYR A 1 297 ? 62.772 16.097 -84.535 1.00 89.25 297 TYR A C 1
ATOM 2322 O O . TYR A 1 297 ? 62.948 16.661 -85.615 1.00 89.25 297 TYR A O 1
ATOM 2330 N N . HIS A 1 298 ? 63.506 15.047 -84.157 1.00 87.81 298 HIS A N 1
ATOM 2331 C CA . HIS A 1 298 ? 64.604 14.507 -84.954 1.00 87.81 298 HIS A CA 1
ATOM 2332 C C . HIS A 1 298 ? 64.153 14.020 -86.337 1.00 87.81 298 HIS A C 1
ATOM 2334 O O . HIS A 1 298 ? 64.833 14.312 -87.318 1.00 87.81 298 HIS A O 1
ATOM 2340 N N . ASN A 1 299 ? 63.002 13.346 -86.448 1.00 89.56 299 ASN A N 1
ATOM 2341 C CA . ASN A 1 299 ? 62.466 12.900 -87.738 1.00 89.56 299 ASN A CA 1
ATOM 2342 C C . ASN A 1 299 ? 62.067 14.087 -88.639 1.00 89.56 299 ASN A C 1
ATOM 2344 O O . ASN A 1 299 ? 62.412 14.110 -89.816 1.00 89.56 299 ASN A O 1
ATOM 2348 N N . ARG A 1 300 ? 61.421 15.132 -88.098 1.00 89.25 300 ARG A N 1
ATOM 2349 C CA . ARG A 1 300 ? 61.144 16.366 -88.862 1.00 89.25 300 ARG A CA 1
ATOM 2350 C C . ARG A 1 300 ? 62.425 17.092 -89.276 1.00 89.25 300 ARG A C 1
ATOM 2352 O O . ARG A 1 300 ? 62.517 17.576 -90.401 1.00 89.25 300 ARG A O 1
ATOM 2359 N N . TYR A 1 301 ? 63.420 17.155 -88.391 1.00 86.62 301 TYR A N 1
ATOM 2360 C CA . TYR A 1 301 ? 64.712 17.778 -88.681 1.00 86.62 301 TYR A CA 1
ATOM 2361 C C . TYR A 1 301 ? 65.446 17.054 -89.820 1.00 86.62 301 TYR A C 1
ATOM 2363 O O . TYR A 1 301 ? 65.914 17.701 -90.759 1.00 86.62 301 TYR A O 1
ATOM 2371 N N . THR A 1 302 ? 65.511 15.718 -89.788 1.00 83.62 302 THR A N 1
ATOM 2372 C CA . THR A 1 302 ? 66.139 14.940 -90.865 1.00 83.62 302 THR A CA 1
ATOM 2373 C C . THR A 1 302 ? 65.335 15.006 -92.160 1.00 83.62 302 THR A C 1
ATOM 2375 O O . THR A 1 302 ? 65.948 15.208 -93.204 1.00 83.62 302 THR A O 1
ATOM 2378 N N . GLN A 1 303 ? 63.998 14.941 -92.113 1.00 88.00 303 GLN A N 1
ATOM 2379 C CA . GLN A 1 303 ? 63.132 15.112 -93.289 1.00 88.00 303 GLN A CA 1
ATOM 2380 C C . GLN A 1 303 ? 63.358 16.464 -93.976 1.00 88.00 303 GLN A C 1
ATOM 2382 O O . GLN A 1 303 ? 63.695 16.489 -95.163 1.00 88.00 303 GLN A O 1
ATOM 2387 N N . ASN A 1 304 ? 63.276 17.575 -93.235 1.00 87.81 304 ASN A N 1
ATOM 2388 C CA . ASN A 1 304 ? 63.525 18.915 -93.776 1.00 87.81 304 ASN A CA 1
ATOM 2389 C C . ASN A 1 304 ? 64.938 19.029 -94.369 1.00 87.81 304 ASN A C 1
ATOM 2391 O O . ASN A 1 304 ? 65.106 19.550 -95.468 1.00 87.81 304 ASN A O 1
ATOM 2395 N N . ARG A 1 305 ? 65.953 18.477 -93.690 1.00 88.56 305 ARG A N 1
ATOM 2396 C CA . ARG A 1 305 ? 67.349 18.502 -94.155 1.00 88.56 305 ARG A CA 1
ATOM 2397 C C . ARG A 1 305 ? 67.629 17.563 -95.335 1.00 88.56 305 ARG A C 1
ATOM 2399 O O . ARG A 1 305 ? 68.595 17.770 -96.069 1.00 88.56 305 ARG A O 1
ATOM 2406 N N . THR A 1 306 ? 66.803 16.539 -95.557 1.00 84.25 306 THR A N 1
ATOM 2407 C CA . THR A 1 306 ? 66.812 15.784 -96.820 1.00 84.25 306 THR A CA 1
ATOM 2408 C C . THR A 1 306 ? 66.103 16.540 -97.938 1.00 84.25 306 THR A C 1
ATOM 2410 O O . THR A 1 306 ? 66.635 16.566 -99.042 1.00 84.25 306 THR A O 1
ATOM 2413 N N . ALA A 1 307 ? 64.980 17.215 -97.665 1.00 88.00 307 ALA A N 1
ATOM 2414 C CA . ALA A 1 307 ? 64.263 18.022 -98.654 1.00 88.00 307 ALA A CA 1
ATOM 2415 C C . ALA A 1 307 ? 65.131 19.180 -99.184 1.00 88.00 307 ALA A C 1
ATOM 2417 O O . ALA A 1 307 ? 65.339 19.271 -100.388 1.00 88.00 307 ALA A O 1
ATOM 2418 N N . GLU A 1 308 ? 65.757 19.953 -98.289 1.00 87.75 308 GLU A N 1
ATOM 2419 C CA . GLU A 1 308 ? 66.761 20.997 -98.585 1.00 87.75 308 GLU A CA 1
ATOM 2420 C C . GLU A 1 308 ? 67.865 20.496 -99.544 1.00 87.75 308 GLU A C 1
ATOM 2422 O O . GLU A 1 308 ? 68.278 21.180 -100.485 1.00 87.75 308 GLU A O 1
ATOM 2427 N N . ARG A 1 309 ? 68.339 19.259 -99.336 1.00 88.38 309 ARG A N 1
ATOM 2428 C CA . ARG A 1 309 ? 69.358 18.622 -100.185 1.00 88.38 309 ARG A CA 1
ATOM 2429 C C . ARG A 1 309 ? 68.817 18.151 -101.533 1.00 88.38 309 ARG A C 1
ATOM 2431 O O . ARG A 1 309 ? 69.571 18.186 -102.503 1.00 88.38 309 ARG A O 1
ATOM 2438 N N . PHE A 1 310 ? 67.562 17.710 -101.604 1.00 87.44 310 PHE A N 1
ATOM 2439 C CA . PHE A 1 310 ? 66.914 17.347 -102.866 1.00 87.44 310 PHE A CA 1
ATOM 2440 C C . PHE A 1 310 ? 66.608 18.583 -103.717 1.00 87.44 310 PHE A C 1
ATOM 2442 O O . PHE A 1 310 ? 66.954 18.578 -104.890 1.00 87.44 310 PHE A O 1
ATOM 2449 N N . GLU A 1 311 ? 66.102 19.666 -103.125 1.00 89.31 311 GLU A N 1
ATOM 2450 C CA . GLU A 1 311 ? 65.902 20.964 -103.788 1.00 89.31 311 GLU A CA 1
ATOM 2451 C C . GLU A 1 311 ? 67.232 21.515 -104.346 1.00 89.31 311 GLU A C 1
ATOM 2453 O O . GLU A 1 311 ? 67.335 21.893 -105.514 1.00 89.31 311 GLU A O 1
ATOM 2458 N N . THR A 1 312 ? 68.312 21.431 -103.557 1.00 88.56 312 THR A N 1
ATOM 2459 C CA . THR A 1 312 ? 69.676 21.774 -104.010 1.00 88.56 312 THR A CA 1
ATOM 2460 C C . THR A 1 312 ? 70.159 20.884 -105.171 1.00 88.56 312 THR A C 1
ATOM 2462 O O . THR A 1 312 ? 70.913 21.335 -106.036 1.00 88.56 312 THR A O 1
ATOM 2465 N N . LEU A 1 313 ? 69.761 19.607 -105.204 1.00 88.19 313 LEU A N 1
ATOM 2466 C CA . LEU A 1 313 ? 70.115 18.675 -106.279 1.00 88.19 313 LEU A CA 1
ATOM 2467 C C . LEU A 1 313 ? 69.281 18.919 -107.547 1.00 88.19 313 LEU A C 1
ATOM 2469 O O . LEU A 1 313 ? 69.823 18.840 -108.645 1.00 88.19 313 LEU A O 1
ATOM 2473 N N . GLU A 1 314 ? 68.005 19.266 -107.406 1.00 90.69 314 GLU A N 1
ATOM 2474 C CA . GLU A 1 314 ? 67.085 19.610 -108.493 1.00 90.69 314 GLU A CA 1
ATOM 2475 C C . GLU A 1 314 ? 67.499 20.915 -109.193 1.00 90.69 314 GLU A C 1
ATOM 2477 O O . GLU A 1 314 ? 67.576 20.960 -110.423 1.00 90.69 314 GLU A O 1
ATOM 2482 N N . GLY A 1 315 ? 67.922 21.932 -108.431 1.00 87.06 315 GLY A N 1
ATOM 2483 C CA . GLY A 1 315 ? 6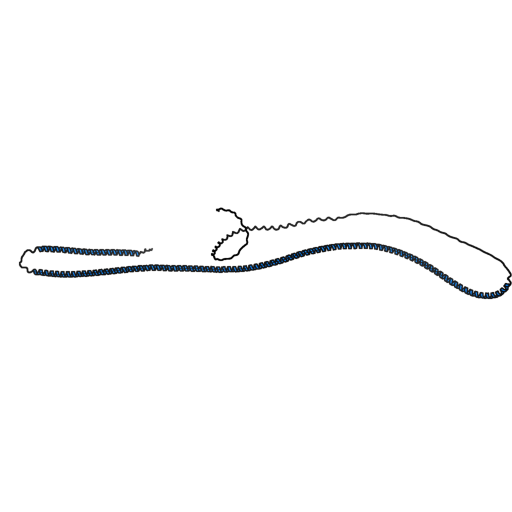8.541 23.149 -108.976 1.00 87.0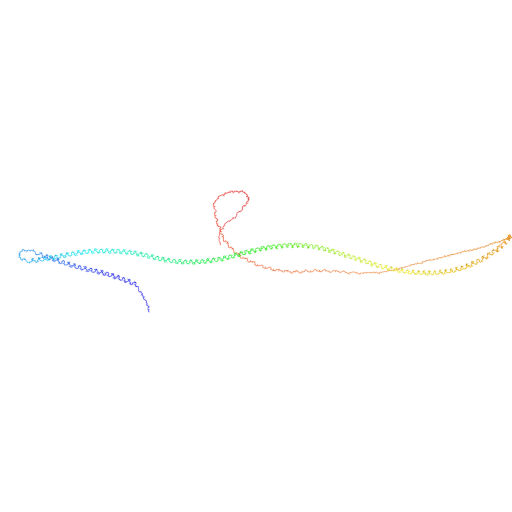6 315 GLY A CA 1
ATOM 2484 C C . GLY A 1 315 ? 69.836 22.886 -109.762 1.00 87.06 315 GLY A C 1
ATOM 2485 O O . GLY A 1 315 ? 70.146 23.588 -110.723 1.00 87.06 315 GLY A O 1
ATOM 2486 N N . ARG A 1 316 ? 70.588 21.832 -109.414 1.00 90.00 316 ARG A N 1
ATOM 2487 C CA . ARG A 1 316 ? 71.745 21.379 -110.210 1.00 90.00 316 ARG A CA 1
ATOM 2488 C C . ARG A 1 316 ? 71.341 20.549 -111.428 1.00 90.00 316 ARG A C 1
ATOM 2490 O O . ARG A 1 316 ? 71.975 20.671 -112.472 1.00 90.00 316 ARG A O 1
ATOM 2497 N N . MET A 1 317 ? 70.309 19.717 -111.308 1.00 86.56 317 MET A N 1
ATOM 2498 C CA . MET A 1 317 ? 69.808 18.881 -112.401 1.00 86.56 317 MET A CA 1
ATOM 2499 C C . MET A 1 317 ? 69.246 19.743 -113.539 1.00 86.56 317 MET A C 1
ATOM 2501 O O . MET A 1 317 ? 69.622 19.553 -114.691 1.00 86.56 317 MET A O 1
ATOM 2505 N N . THR A 1 318 ? 68.440 20.752 -113.203 1.00 88.94 318 THR A N 1
ATOM 2506 C CA . THR A 1 318 ? 67.904 21.745 -114.152 1.00 88.94 318 THR A CA 1
ATOM 2507 C C . THR A 1 318 ? 69.009 22.588 -114.804 1.00 88.94 318 THR A C 1
ATOM 2509 O O . THR A 1 318 ? 68.952 22.851 -116.004 1.00 88.94 318 THR A O 1
ATOM 2512 N N . SER A 1 319 ? 70.081 22.935 -114.078 1.00 90.38 319 SER A N 1
ATOM 2513 C CA . SER A 1 319 ? 71.272 23.563 -114.679 1.00 90.38 319 SER A CA 1
ATOM 2514 C C . SER A 1 319 ? 71.932 22.663 -115.734 1.00 90.38 319 SER A C 1
ATOM 2516 O O . SER A 1 319 ? 72.250 23.131 -116.826 1.00 90.38 319 SER A O 1
ATOM 2518 N N . HIS A 1 320 ? 72.096 21.365 -115.453 1.00 88.56 320 HIS A N 1
ATOM 2519 C CA . HIS A 1 320 ? 72.633 20.409 -116.428 1.00 88.56 320 HIS A CA 1
ATOM 2520 C C . HIS A 1 320 ? 71.667 20.147 -117.601 1.00 88.56 320 HIS A C 1
ATOM 2522 O O . HIS A 1 320 ? 72.116 19.926 -118.722 1.00 88.56 320 HIS A O 1
ATOM 2528 N N . GLU A 1 321 ? 70.350 20.227 -117.400 1.00 90.00 321 GLU A N 1
ATOM 2529 C CA . GLU A 1 321 ? 69.350 20.151 -118.478 1.00 90.00 321 GLU A CA 1
ATOM 2530 C C . GLU A 1 321 ? 69.458 21.339 -119.456 1.00 90.00 321 GLU A C 1
ATOM 2532 O O . GLU A 1 321 ? 69.380 21.157 -120.676 1.00 90.00 321 GLU A O 1
ATOM 2537 N N . ILE A 1 322 ? 69.737 22.544 -118.945 1.00 88.00 322 ILE A N 1
ATOM 2538 C CA . ILE A 1 322 ? 70.022 23.742 -119.755 1.00 88.00 322 ILE A CA 1
ATOM 2539 C C . ILE A 1 322 ? 71.348 23.585 -120.525 1.00 88.00 322 ILE A C 1
ATOM 2541 O O . ILE A 1 322 ? 71.413 23.904 -121.718 1.00 88.00 322 ILE A O 1
ATOM 2545 N N . GLU A 1 323 ? 72.395 23.046 -119.892 1.00 88.75 323 GLU A N 1
ATOM 2546 C CA . GLU A 1 323 ? 73.670 22.728 -120.558 1.00 88.75 323 GLU A CA 1
ATOM 2547 C C . GLU A 1 323 ? 73.479 21.703 -121.691 1.00 88.75 323 GLU A C 1
ATOM 2549 O O . GLU A 1 323 ? 73.918 21.939 -122.818 1.00 88.75 323 GLU A O 1
ATOM 2554 N N . ILE A 1 324 ? 72.762 20.603 -121.433 1.00 87.69 324 ILE A N 1
ATOM 2555 C CA . ILE A 1 324 ? 72.449 19.559 -122.424 1.00 87.69 324 ILE A CA 1
ATOM 2556 C C . ILE A 1 324 ? 71.625 20.133 -123.582 1.00 87.69 324 ILE A C 1
ATOM 2558 O O . ILE A 1 324 ? 71.936 19.865 -124.743 1.00 87.69 324 ILE A O 1
ATOM 2562 N N . SER A 1 325 ? 70.629 20.975 -123.296 1.00 89.38 325 SER A N 1
ATOM 2563 C CA . SER A 1 325 ? 69.826 21.657 -124.321 1.00 89.38 325 SER A CA 1
ATOM 2564 C C . SER A 1 325 ? 70.683 22.568 -125.210 1.00 89.38 325 SER A C 1
ATOM 2566 O O . SER A 1 325 ? 70.513 22.601 -126.431 1.00 89.38 325 SER A O 1
ATOM 2568 N N . THR A 1 326 ? 71.665 23.253 -124.618 1.00 86.50 326 THR A N 1
ATOM 2569 C CA . THR A 1 326 ? 72.626 24.103 -125.339 1.00 86.50 326 THR A CA 1
ATOM 2570 C C . THR A 1 326 ? 73.569 23.269 -126.217 1.00 86.50 326 THR A C 1
ATOM 2572 O O . THR A 1 326 ? 73.829 23.623 -127.369 1.00 86.50 326 THR A O 1
ATOM 2575 N N . ILE A 1 327 ? 74.036 22.116 -125.724 1.00 86.19 327 ILE A N 1
ATOM 2576 C CA . ILE A 1 327 ? 74.822 21.151 -126.511 1.00 86.19 327 ILE A CA 1
ATOM 2577 C C . ILE A 1 327 ? 73.995 20.613 -127.689 1.00 86.19 327 ILE A C 1
ATOM 2579 O O . ILE A 1 327 ? 74.498 20.557 -128.812 1.00 86.19 327 ILE A O 1
ATOM 2583 N N . PHE A 1 328 ? 72.721 20.277 -127.473 1.00 88.94 328 PHE A N 1
ATOM 2584 C CA . PHE A 1 328 ? 71.833 19.774 -128.524 1.00 88.94 328 PHE A CA 1
ATOM 2585 C C . PHE A 1 328 ? 71.603 20.811 -129.636 1.00 88.94 328 PHE A C 1
ATOM 2587 O O . PHE A 1 328 ? 71.651 20.469 -130.819 1.00 88.94 328 PHE A O 1
ATOM 2594 N N . ALA A 1 329 ? 71.444 22.092 -129.282 1.00 84.38 329 ALA A N 1
ATOM 2595 C CA . ALA A 1 329 ? 71.356 23.183 -130.254 1.00 84.38 329 ALA A CA 1
ATOM 2596 C C . ALA A 1 329 ? 72.626 23.302 -131.122 1.00 84.38 329 ALA A C 1
ATOM 2598 O O . ALA A 1 329 ? 72.526 23.444 -132.342 1.00 84.38 329 ALA A O 1
ATOM 2599 N N . ASN A 1 330 ? 73.813 23.165 -130.519 1.00 87.56 330 ASN A N 1
ATOM 2600 C CA . ASN A 1 330 ? 75.091 23.177 -131.241 1.00 87.56 330 ASN A CA 1
ATOM 2601 C C . ASN A 1 330 ? 75.246 21.963 -132.181 1.00 87.56 330 ASN A C 1
ATOM 2603 O O . ASN A 1 330 ? 75.732 22.105 -133.306 1.00 87.56 330 ASN A O 1
ATOM 2607 N N . ILE A 1 331 ? 74.795 20.775 -131.760 1.00 85.56 331 ILE A N 1
ATOM 2608 C CA . ILE A 1 331 ? 74.781 19.570 -132.607 1.00 85.56 331 ILE A CA 1
ATOM 2609 C C . ILE A 1 331 ? 73.853 19.777 -133.812 1.00 85.56 331 ILE A C 1
ATOM 2611 O O . ILE A 1 331 ? 74.262 19.534 -134.944 1.00 85.56 331 ILE A O 1
ATOM 2615 N N . ASN A 1 332 ? 72.643 20.298 -133.594 1.00 85.44 332 ASN A N 1
ATOM 2616 C CA . ASN A 1 332 ? 71.663 20.546 -134.656 1.00 85.44 332 ASN A CA 1
ATOM 2617 C C . ASN A 1 332 ? 72.143 21.614 -135.666 1.00 85.44 332 ASN A C 1
ATOM 2619 O O . ASN A 1 332 ? 71.950 21.478 -136.874 1.00 85.44 332 ASN A O 1
ATOM 2623 N N . ALA A 1 333 ? 72.841 22.653 -135.192 1.00 84.00 333 ALA A N 1
ATOM 2624 C CA . ALA A 1 333 ? 73.504 23.624 -136.066 1.00 84.00 333 ALA A CA 1
ATOM 2625 C C . ALA A 1 333 ? 74.623 22.984 -136.914 1.00 84.00 333 ALA A C 1
ATOM 2627 O O . ALA A 1 333 ? 74.804 23.348 -138.077 1.00 84.00 333 ALA A O 1
ATOM 2628 N N . THR A 1 334 ? 75.344 22.006 -136.356 1.00 84.44 334 THR A N 1
ATOM 2629 C CA . THR A 1 334 ? 76.400 21.265 -137.062 1.00 84.44 334 THR A CA 1
ATOM 2630 C C . THR A 1 334 ? 75.818 20.317 -138.117 1.00 84.44 334 THR A C 1
ATOM 2632 O O . THR A 1 334 ? 76.315 20.292 -139.242 1.00 84.44 334 THR A O 1
ATOM 2635 N N . ASP A 1 335 ? 74.737 19.594 -137.802 1.00 87.06 335 ASP A N 1
ATOM 2636 C CA . ASP A 1 335 ? 74.035 18.709 -138.746 1.00 87.06 335 ASP A CA 1
ATOM 2637 C C . ASP A 1 335 ? 73.518 19.478 -139.971 1.00 87.06 335 ASP A C 1
ATOM 2639 O O . ASP A 1 335 ? 73.835 19.128 -141.107 1.00 87.06 335 ASP A O 1
ATOM 2643 N N . SER A 1 336 ? 72.846 20.614 -139.747 1.00 82.06 336 SER A N 1
ATOM 2644 C CA . SER A 1 336 ? 72.410 21.528 -140.814 1.00 82.06 336 SER A CA 1
ATOM 2645 C C . SER A 1 336 ? 73.571 21.958 -141.730 1.00 82.06 336 SER A C 1
ATOM 2647 O O . SER A 1 336 ? 73.443 21.987 -142.960 1.00 82.06 336 SER A O 1
ATOM 2649 N N . HIS A 1 337 ? 74.750 22.219 -141.152 1.00 83.25 337 HIS A N 1
ATOM 2650 C CA . HIS A 1 337 ? 75.938 22.596 -141.915 1.00 83.25 337 HIS A CA 1
ATOM 2651 C C . HIS A 1 337 ? 76.493 21.435 -142.764 1.00 83.25 337 HIS A C 1
ATOM 2653 O O . HIS A 1 337 ? 76.876 21.656 -143.918 1.00 83.25 337 HIS A O 1
ATOM 2659 N N . VAL A 1 338 ? 76.485 20.204 -142.237 1.00 83.19 338 VAL A N 1
ATOM 2660 C CA . VAL A 1 338 ? 76.870 18.977 -142.964 1.00 83.19 338 VAL A CA 1
ATOM 2661 C C . VAL A 1 338 ? 75.865 18.650 -144.072 1.00 83.19 338 VAL A C 1
ATOM 2663 O O . VAL A 1 338 ? 76.267 18.323 -145.190 1.00 83.19 338 VAL A O 1
ATOM 2666 N N . HIS A 1 339 ? 74.565 18.810 -143.818 1.00 85.38 339 HIS A N 1
ATOM 2667 C CA . HIS A 1 339 ? 73.509 18.597 -144.810 1.00 85.38 339 HIS A CA 1
ATOM 2668 C C . HIS A 1 339 ? 73.653 19.545 -146.015 1.00 85.38 339 HIS A C 1
ATOM 2670 O O . HIS A 1 339 ? 73.457 19.143 -147.165 1.00 85.38 339 HIS A O 1
ATOM 2676 N N . SER A 1 340 ? 74.074 20.791 -145.770 1.00 81.94 340 SER A N 1
ATOM 2677 C CA . SER A 1 340 ? 74.411 21.758 -146.823 1.00 81.94 340 SER A CA 1
ATOM 2678 C C . SER A 1 340 ? 75.611 21.304 -147.675 1.00 81.94 340 SER A C 1
ATOM 2680 O O . SER A 1 340 ? 75.559 21.364 -148.905 1.00 81.94 340 SER A O 1
ATOM 2682 N N . MET A 1 341 ? 76.664 20.757 -147.050 1.00 76.81 341 MET A N 1
ATOM 2683 C CA . MET A 1 341 ? 77.818 20.196 -147.774 1.00 76.81 341 MET A CA 1
ATOM 2684 C C . MET A 1 341 ? 77.453 18.961 -148.612 1.00 76.81 341 MET A C 1
ATOM 2686 O O . MET A 1 341 ? 77.946 18.816 -149.730 1.00 76.81 341 MET A O 1
ATOM 2690 N N . LEU A 1 342 ? 76.571 18.091 -148.109 1.00 80.56 342 LEU A N 1
ATOM 2691 C CA . LEU A 1 342 ? 76.100 16.914 -148.848 1.00 80.56 342 LEU A CA 1
ATOM 2692 C C . LEU A 1 342 ? 75.329 17.301 -150.117 1.00 80.56 342 LEU A C 1
ATOM 2694 O O . LEU A 1 342 ? 75.580 16.718 -151.171 1.00 80.56 342 LEU A O 1
ATOM 2698 N N . ARG A 1 343 ? 74.471 18.333 -150.063 1.00 81.19 343 ARG A N 1
ATOM 2699 C CA . ARG A 1 343 ? 73.806 18.866 -151.268 1.00 81.19 343 ARG A CA 1
ATOM 2700 C C . ARG A 1 343 ? 74.796 19.352 -152.325 1.00 81.19 343 ARG A C 1
ATOM 2702 O O . ARG A 1 343 ? 74.599 19.066 -153.501 1.00 81.19 343 ARG A O 1
ATOM 2709 N N . TYR A 1 344 ? 75.856 20.051 -151.919 1.00 80.31 344 TYR A N 1
ATOM 2710 C CA . TYR A 1 344 ? 76.876 20.541 -152.851 1.00 80.31 344 TYR A CA 1
ATOM 2711 C C . TYR A 1 344 ? 77.607 19.394 -153.573 1.00 80.31 344 TYR A C 1
ATOM 2713 O O . TYR A 1 344 ? 77.869 19.476 -154.772 1.00 80.31 344 TYR A O 1
ATOM 2721 N N . LEU A 1 345 ? 77.888 18.289 -152.871 1.00 78.25 345 LEU A N 1
ATOM 2722 C CA . LEU A 1 345 ? 78.493 17.094 -153.472 1.00 78.25 345 LEU A CA 1
ATOM 2723 C C . LEU A 1 345 ? 77.560 16.389 -154.470 1.00 78.25 345 LEU A C 1
ATOM 2725 O O . LEU A 1 345 ? 78.035 15.869 -155.482 1.00 78.25 345 LEU A O 1
ATOM 2729 N N . ASP A 1 346 ? 76.250 16.382 -154.217 1.00 80.94 346 ASP A N 1
ATOM 2730 C CA . ASP A 1 346 ? 75.273 15.755 -155.114 1.00 80.94 346 ASP A CA 1
ATOM 2731 C C . ASP A 1 346 ? 75.094 16.535 -156.432 1.00 80.94 346 ASP A C 1
ATOM 2733 O O . ASP A 1 346 ? 74.982 15.936 -157.502 1.00 80.94 346 ASP A O 1
ATOM 2737 N N . ASP A 1 347 ? 75.169 17.867 -156.377 1.00 79.81 347 ASP A N 1
ATOM 2738 C CA . ASP A 1 347 ? 75.094 18.762 -157.545 1.00 79.81 347 ASP A CA 1
ATOM 2739 C C . ASP A 1 347 ? 76.317 18.587 -158.480 1.00 79.81 347 ASP A C 1
ATOM 2741 O O . ASP A 1 347 ? 76.204 18.490 -159.711 1.00 79.81 347 ASP A O 1
ATOM 2745 N N . VAL A 1 348 ? 77.506 18.415 -157.883 1.00 77.38 348 VAL A N 1
ATOM 2746 C CA . VAL A 1 348 ? 78.742 18.036 -158.593 1.00 77.38 348 VAL A CA 1
ATOM 2747 C C . VAL A 1 348 ? 78.626 16.630 -159.203 1.00 77.38 348 VAL A C 1
ATOM 2749 O O . VAL A 1 348 ? 79.022 16.421 -160.353 1.00 77.38 348 VAL A O 1
ATOM 2752 N N . ARG A 1 349 ? 78.042 15.661 -158.480 1.00 78.69 349 ARG A N 1
ATOM 2753 C CA . ARG A 1 349 ? 77.815 14.292 -158.981 1.00 78.69 349 ARG A CA 1
ATOM 2754 C C . ARG A 1 349 ? 76.889 14.275 -160.202 1.00 78.69 349 ARG A C 1
ATOM 2756 O O . ARG A 1 349 ? 77.177 13.567 -161.175 1.00 78.69 349 ARG A O 1
ATOM 2763 N N . LEU A 1 350 ? 75.806 15.054 -160.177 1.00 77.81 350 LEU A N 1
ATOM 2764 C CA . LEU A 1 350 ? 74.871 15.177 -161.300 1.00 77.81 350 LEU A CA 1
ATOM 2765 C C . LEU A 1 350 ? 75.572 15.734 -162.550 1.00 77.81 350 LEU A C 1
ATOM 2767 O O . LEU A 1 350 ? 75.469 15.165 -163.635 1.00 77.81 350 LEU A O 1
ATOM 2771 N N . SER A 1 351 ? 76.363 16.795 -162.374 1.00 74.38 351 SER A N 1
ATOM 2772 C CA . SER A 1 351 ? 77.110 17.440 -163.461 1.00 74.38 351 SER A CA 1
ATOM 2773 C C . SER A 1 351 ? 78.093 16.479 -164.146 1.00 74.38 351 SER A C 1
ATOM 2775 O O . SER A 1 351 ? 78.127 16.390 -165.375 1.00 74.38 351 SER A O 1
ATOM 2777 N N . CYS A 1 352 ? 78.846 15.692 -163.367 1.00 69.69 352 CYS A N 1
ATOM 2778 C CA . CYS A 1 352 ? 79.762 14.684 -163.910 1.00 69.69 352 CYS A CA 1
ATOM 2779 C C . CYS A 1 352 ? 79.034 13.558 -164.664 1.00 69.69 352 CYS A C 1
ATOM 2781 O O . CYS A 1 352 ? 79.488 13.138 -165.727 1.00 69.69 352 CYS A O 1
ATOM 2783 N N . THR A 1 353 ? 77.905 13.064 -164.141 1.00 72.88 353 THR A N 1
ATOM 2784 C CA . THR A 1 353 ? 77.153 11.976 -164.800 1.00 72.88 353 THR A CA 1
ATOM 2785 C C . THR A 1 353 ? 76.539 12.399 -166.135 1.00 72.88 353 THR A C 1
ATOM 2787 O O . THR A 1 353 ? 76.510 11.585 -167.058 1.00 72.88 353 THR A O 1
ATOM 2790 N N . LEU A 1 354 ? 76.138 13.666 -166.283 1.00 73.06 354 LEU A N 1
ATOM 2791 C CA . LEU A 1 354 ? 75.642 14.202 -167.553 1.00 73.06 354 LEU A CA 1
ATOM 2792 C C . LEU A 1 354 ? 76.737 14.217 -168.638 1.00 73.06 354 LEU A C 1
ATOM 2794 O O . LEU A 1 354 ? 76.512 13.718 -169.740 1.00 73.06 354 LEU A O 1
ATOM 2798 N N . GLY A 1 355 ? 77.940 14.706 -168.309 1.00 70.56 355 GLY A N 1
ATOM 2799 C CA . GLY A 1 355 ? 79.070 14.775 -169.249 1.00 70.56 355 GLY A CA 1
ATOM 2800 C C . GLY A 1 355 ? 79.583 13.406 -169.720 1.00 70.56 355 GLY A C 1
ATOM 2801 O O . GLY A 1 355 ? 79.956 13.242 -170.884 1.00 70.56 355 GLY A O 1
ATOM 2802 N N . PHE A 1 356 ? 79.544 12.386 -168.855 1.00 75.00 356 PHE A N 1
ATOM 2803 C CA . PHE A 1 356 ? 79.859 11.012 -169.267 1.00 75.00 356 PHE A CA 1
ATOM 2804 C C . PHE A 1 356 ? 78.824 10.423 -170.236 1.00 75.00 356 PHE A C 1
ATOM 2806 O O . PHE A 1 356 ? 79.188 9.589 -171.065 1.00 75.00 356 PHE A O 1
ATOM 2813 N N . HIS A 1 357 ? 77.557 10.847 -170.168 1.00 73.06 357 HIS A N 1
ATOM 2814 C CA . HIS A 1 357 ? 76.520 10.348 -171.072 1.00 73.06 357 HIS A CA 1
ATOM 2815 C C . HIS A 1 357 ? 76.701 10.893 -172.496 1.00 73.06 357 HIS A C 1
ATOM 2817 O O . HIS A 1 357 ? 76.672 10.119 -173.452 1.00 73.06 357 HIS A O 1
ATOM 2823 N N . THR A 1 358 ? 77.001 12.189 -172.642 1.00 70.56 358 THR A N 1
ATOM 2824 C CA . THR A 1 358 ? 77.250 12.812 -173.955 1.00 70.56 358 THR A CA 1
ATOM 2825 C C . THR A 1 358 ? 78.424 12.172 -174.702 1.00 70.56 358 THR A C 1
ATOM 2827 O O . THR A 1 358 ? 78.295 11.855 -175.882 1.00 70.56 358 THR A O 1
ATOM 2830 N N . HIS A 1 359 ? 79.534 11.872 -174.019 1.00 74.69 359 HIS A N 1
ATOM 2831 C CA . HIS A 1 359 ? 80.684 11.211 -174.656 1.00 74.69 359 HIS A CA 1
ATOM 2832 C C . HIS A 1 359 ? 80.426 9.741 -175.040 1.00 74.69 359 HIS A C 1
ATOM 2834 O O . HIS A 1 359 ? 81.094 9.204 -175.927 1.00 74.69 359 HIS A O 1
ATOM 2840 N N . ALA A 1 360 ? 79.451 9.076 -174.410 1.00 73.06 360 ALA A N 1
ATOM 2841 C CA . ALA A 1 360 ? 79.061 7.716 -174.780 1.00 73.06 360 ALA A CA 1
ATOM 2842 C C . ALA A 1 360 ? 78.269 7.676 -176.103 1.00 73.06 360 ALA A C 1
ATOM 2844 O O . ALA A 1 360 ? 78.459 6.751 -176.897 1.00 73.06 360 ALA A O 1
ATOM 2845 N N . GLU A 1 361 ? 77.433 8.685 -176.380 1.00 74.19 361 GLU A N 1
ATOM 2846 C CA . GLU A 1 361 ? 76.723 8.794 -177.664 1.00 74.19 361 GLU A CA 1
ATOM 2847 C C . GLU A 1 361 ? 77.684 9.052 -178.835 1.00 74.19 361 GLU A C 1
ATOM 2849 O O . GLU A 1 361 ? 77.571 8.400 -179.877 1.00 74.19 361 GLU A O 1
ATOM 2854 N N . GLU A 1 362 ? 78.672 9.938 -178.665 1.00 73.88 362 GLU A N 1
ATOM 2855 C CA . GLU A 1 362 ? 79.678 10.249 -179.696 1.00 73.88 362 GLU A CA 1
ATOM 2856 C C . GLU A 1 362 ? 80.413 8.982 -180.181 1.00 73.88 362 GLU A C 1
ATOM 2858 O O . GLU A 1 362 ? 80.534 8.734 -181.387 1.00 73.88 362 GLU A O 1
ATOM 2863 N N . LEU A 1 363 ? 80.830 8.122 -179.244 1.00 70.69 363 LEU A N 1
ATOM 2864 C CA . LEU A 1 363 ? 81.480 6.837 -179.531 1.00 70.69 363 LEU A CA 1
ATOM 2865 C C . LEU A 1 363 ? 80.567 5.844 -180.273 1.00 70.69 363 LEU A C 1
ATOM 2867 O O . LEU A 1 363 ? 81.037 5.109 -181.149 1.00 70.69 363 LEU A O 1
ATOM 2871 N N . TYR A 1 364 ? 79.268 5.827 -179.965 1.00 75.75 364 TYR A N 1
ATOM 2872 C CA . TYR A 1 364 ? 78.298 4.940 -180.613 1.00 75.75 364 TYR A CA 1
ATOM 2873 C C . TYR A 1 364 ? 78.122 5.268 -182.107 1.00 75.75 364 TYR A C 1
ATOM 2875 O O . TYR A 1 364 ? 78.167 4.367 -182.954 1.00 75.75 364 TYR A O 1
ATOM 2883 N N . TYR A 1 365 ? 77.997 6.553 -182.456 1.00 73.25 365 TYR A N 1
ATOM 2884 C CA . TYR A 1 365 ? 77.899 6.984 -183.857 1.00 73.25 365 TYR A CA 1
ATOM 2885 C C . TYR A 1 365 ? 79.202 6.760 -184.642 1.00 73.25 365 TYR A C 1
ATOM 2887 O O . TYR A 1 365 ? 79.153 6.375 -185.818 1.00 73.25 365 TYR A O 1
ATOM 2895 N N . LEU A 1 366 ? 80.365 6.921 -184.000 1.00 73.50 366 LEU A N 1
ATOM 2896 C CA . LEU A 1 366 ? 81.664 6.671 -184.630 1.00 73.50 366 LEU A CA 1
ATOM 2897 C C . LEU A 1 366 ? 81.828 5.193 -185.032 1.00 73.50 366 LEU A C 1
ATOM 2899 O O . LEU A 1 366 ? 82.180 4.891 -186.174 1.00 73.50 366 LEU A O 1
ATOM 2903 N N . ASN A 1 367 ? 81.492 4.265 -184.130 1.00 74.44 367 ASN A N 1
ATOM 2904 C CA . ASN A 1 367 ? 81.567 2.821 -184.381 1.00 74.44 367 ASN A CA 1
ATOM 2905 C C . ASN A 1 367 ? 80.633 2.378 -185.527 1.00 74.44 367 ASN A C 1
ATOM 2907 O O . ASN A 1 367 ? 81.029 1.636 -186.428 1.00 74.44 367 ASN A O 1
ATOM 2911 N N . LYS A 1 368 ? 79.400 2.905 -185.550 1.00 72.81 368 LYS A N 1
ATOM 2912 C CA . LYS A 1 368 ? 78.424 2.641 -186.621 1.00 72.81 368 LYS A CA 1
ATOM 2913 C C . LYS A 1 368 ? 78.919 3.108 -187.997 1.00 72.81 368 LYS A C 1
ATOM 2915 O O . LYS A 1 368 ? 78.657 2.447 -189.000 1.00 72.81 368 LYS A O 1
ATOM 2920 N N . SER A 1 369 ? 79.668 4.210 -188.034 1.00 72.75 369 SER A N 1
ATOM 2921 C CA . SER A 1 369 ? 80.289 4.740 -189.254 1.00 72.75 369 SER A CA 1
ATOM 2922 C C . SER A 1 369 ? 81.445 3.853 -189.737 1.00 72.75 369 SER A C 1
ATOM 2924 O O . SER A 1 369 ? 81.546 3.564 -190.930 1.00 72.75 369 SER A O 1
ATOM 2926 N N . LEU A 1 370 ? 82.276 3.356 -188.812 1.00 72.75 370 LEU A N 1
ATOM 2927 C CA . LEU A 1 370 ? 83.397 2.459 -189.110 1.00 72.75 370 LEU A CA 1
ATOM 2928 C C . LEU A 1 370 ? 82.928 1.127 -189.724 1.00 72.75 370 LEU A C 1
ATOM 2930 O O . LEU A 1 370 ? 83.474 0.679 -190.732 1.00 72.75 370 LEU A O 1
ATOM 2934 N N . SER A 1 371 ? 81.870 0.532 -189.163 1.00 71.81 371 SER A N 1
ATOM 2935 C CA . SER A 1 371 ? 81.283 -0.726 -189.651 1.00 71.81 371 SER A CA 1
ATOM 2936 C C . SER A 1 371 ? 80.804 -0.635 -191.110 1.00 71.81 371 SER A C 1
ATOM 2938 O O . SER A 1 371 ? 80.995 -1.576 -191.884 1.00 71.81 371 SER A O 1
ATOM 2940 N N . LEU A 1 372 ? 80.257 0.516 -191.521 1.00 71.50 372 LEU A N 1
ATOM 2941 C CA . LEU A 1 372 ? 79.800 0.742 -192.896 1.00 71.50 372 LEU A CA 1
ATOM 2942 C C . LEU A 1 372 ? 80.968 0.765 -193.903 1.00 71.50 372 LEU A C 1
ATOM 2944 O O . LEU A 1 372 ? 80.856 0.205 -194.992 1.00 71.50 372 LEU A O 1
ATOM 2948 N N . VAL A 1 373 ? 82.100 1.372 -193.524 1.00 68.19 373 VAL A N 1
ATOM 2949 C CA . VAL A 1 373 ? 83.336 1.401 -194.333 1.00 68.19 373 VAL A CA 1
ATOM 2950 C C . VAL A 1 373 ? 83.972 0.011 -194.432 1.00 68.19 373 VAL A C 1
ATOM 2952 O O . VAL A 1 373 ? 84.514 -0.365 -195.473 1.00 68.19 373 VAL A O 1
ATOM 2955 N N . GLN A 1 374 ? 83.884 -0.788 -193.369 1.00 70.06 374 GLN A N 1
ATOM 2956 C CA . GLN A 1 374 ? 84.431 -2.142 -193.353 1.00 70.06 374 GLN A CA 1
ATOM 2957 C C . GLN A 1 374 ? 83.719 -3.043 -194.381 1.00 70.06 374 GLN A C 1
ATOM 2959 O O . GLN A 1 374 ? 84.377 -3.658 -195.222 1.00 70.06 374 GLN A O 1
ATOM 2964 N N . GLY A 1 375 ? 82.380 -3.009 -194.414 1.00 70.75 375 GLY A N 1
ATOM 2965 C CA . GLY A 1 375 ? 81.576 -3.782 -195.369 1.00 70.75 375 GLY A CA 1
ATOM 2966 C C . GLY A 1 375 ? 81.802 -3.418 -196.845 1.00 70.75 375 GLY A C 1
ATOM 2967 O O . GLY A 1 375 ? 81.820 -4.306 -197.699 1.00 70.75 375 GLY A O 1
ATOM 2968 N N . THR A 1 376 ? 82.036 -2.140 -197.174 1.00 67.50 376 THR A N 1
ATOM 2969 C CA . THR A 1 376 ? 82.371 -1.742 -198.557 1.00 67.50 376 THR A CA 1
ATOM 2970 C C . THR A 1 376 ? 83.785 -2.161 -198.964 1.00 67.50 376 THR A C 1
ATOM 2972 O O . THR A 1 376 ? 84.023 -2.457 -200.137 1.00 67.50 376 THR A O 1
ATOM 2975 N N . THR A 1 377 ? 84.714 -2.253 -198.008 1.00 65.69 377 THR A N 1
ATOM 2976 C CA . THR A 1 377 ? 86.103 -2.670 -198.259 1.00 65.69 377 THR A CA 1
ATOM 2977 C C . THR A 1 377 ? 86.204 -4.164 -198.589 1.00 65.69 377 THR A C 1
ATOM 2979 O O . THR A 1 377 ? 86.982 -4.555 -199.462 1.00 65.69 377 THR A O 1
ATOM 2982 N N . ASP A 1 378 ? 85.414 -5.014 -197.931 1.00 70.19 378 ASP A N 1
ATOM 2983 C CA . ASP A 1 378 ? 85.476 -6.467 -198.133 1.00 70.19 378 ASP A CA 1
ATOM 2984 C C . ASP A 1 378 ? 84.900 -6.893 -199.497 1.00 70.19 378 ASP A C 1
ATOM 2986 O O . ASP A 1 378 ? 85.515 -7.695 -200.203 1.00 70.19 378 ASP A O 1
ATOM 2990 N N . LEU A 1 379 ? 83.798 -6.270 -199.936 1.00 72.75 379 LEU A N 1
ATOM 2991 C CA . LEU A 1 379 ? 83.202 -6.506 -201.260 1.00 72.75 379 LEU A CA 1
ATOM 2992 C C . LEU A 1 379 ? 84.111 -6.024 -202.411 1.00 72.75 379 LEU A C 1
ATOM 2994 O O . LEU A 1 379 ? 84.121 -6.610 -203.496 1.00 72.75 379 LEU A O 1
ATOM 2998 N N . LEU A 1 380 ? 84.936 -4.998 -202.169 1.00 67.50 380 LEU A N 1
ATOM 2999 C CA . LEU A 1 380 ? 85.989 -4.580 -203.100 1.00 67.50 380 LEU A CA 1
ATOM 3000 C C . LEU A 1 380 ? 87.122 -5.623 -203.182 1.00 67.50 380 LEU A C 1
ATOM 3002 O O . LEU A 1 380 ? 87.644 -5.891 -204.267 1.00 67.50 380 LEU A O 1
ATOM 3006 N N . ARG A 1 381 ? 87.479 -6.250 -202.052 1.00 69.25 381 ARG A N 1
ATOM 3007 C CA . ARG A 1 381 ? 88.545 -7.263 -201.968 1.00 69.25 381 ARG A CA 1
ATOM 3008 C C . ARG A 1 381 ? 88.179 -8.559 -202.696 1.00 69.25 381 ARG A C 1
ATOM 3010 O O . ARG A 1 381 ? 89.032 -9.125 -203.377 1.00 69.25 381 ARG A O 1
ATOM 3017 N N . GLU A 1 382 ? 86.919 -8.987 -202.618 1.00 69.75 382 GLU A N 1
ATOM 3018 C CA . GLU A 1 382 ? 86.391 -10.139 -203.370 1.00 69.75 382 GLU A CA 1
ATOM 3019 C C . GLU A 1 382 ? 86.410 -9.899 -204.892 1.00 69.75 382 GLU A C 1
ATOM 3021 O O . GLU A 1 382 ? 86.807 -10.769 -205.668 1.00 69.75 382 GLU A O 1
ATOM 3026 N N . ARG A 1 383 ? 86.061 -8.684 -205.341 1.00 68.62 383 ARG A N 1
ATOM 3027 C CA . ARG A 1 383 ? 86.168 -8.301 -206.761 1.00 68.62 383 ARG A CA 1
ATOM 3028 C C . ARG A 1 383 ? 87.614 -8.310 -207.262 1.00 68.62 383 ARG A C 1
ATOM 3030 O O . ARG A 1 383 ? 87.852 -8.675 -208.412 1.00 68.62 383 ARG A O 1
ATOM 3037 N N . TYR A 1 384 ? 88.566 -7.927 -206.412 1.00 68.88 384 TYR A N 1
ATOM 3038 C CA . TYR A 1 384 ? 89.986 -7.861 -206.758 1.00 68.88 384 TYR A CA 1
ATOM 3039 C C . TYR A 1 384 ? 90.651 -9.247 -206.836 1.00 68.88 384 TYR A C 1
ATOM 3041 O O . TYR A 1 384 ? 91.404 -9.515 -207.773 1.00 68.88 384 TYR A O 1
ATOM 3049 N N . SER A 1 385 ? 90.352 -10.160 -205.903 1.00 69.19 385 SER A N 1
ATOM 3050 C CA . SER A 1 385 ? 90.953 -11.505 -205.887 1.00 69.19 385 SER A CA 1
ATOM 3051 C C . SER A 1 385 ? 90.583 -12.333 -207.125 1.00 69.19 385 SER A C 1
ATOM 3053 O O . SER A 1 385 ? 91.447 -12.982 -207.716 1.00 69.19 385 SER A O 1
ATOM 3055 N N . LEU A 1 386 ? 89.326 -12.246 -207.575 1.00 71.81 386 LEU A N 1
ATOM 3056 C CA . LEU A 1 386 ? 88.826 -12.949 -208.762 1.00 71.81 386 LEU A CA 1
ATOM 3057 C C . LEU A 1 386 ? 89.471 -12.423 -210.064 1.00 71.81 386 LEU A C 1
ATOM 3059 O O . LEU A 1 386 ? 89.681 -13.186 -211.008 1.00 71.81 386 LEU A O 1
ATOM 3063 N N . LEU A 1 387 ? 89.853 -11.140 -210.103 1.00 68.25 387 LEU A N 1
ATOM 3064 C CA . LEU A 1 387 ? 90.621 -10.559 -211.208 1.00 68.25 387 LEU A CA 1
ATOM 3065 C C . LEU A 1 387 ? 92.087 -11.029 -211.188 1.00 68.25 387 LEU A C 1
ATOM 3067 O O . LEU A 1 387 ? 92.610 -11.453 -212.220 1.00 68.25 387 LEU A O 1
ATOM 3071 N N . SER A 1 388 ? 92.725 -11.021 -210.012 1.00 67.25 388 SER A N 1
ATOM 3072 C CA . SER A 1 388 ? 94.118 -11.461 -209.829 1.00 67.25 388 SER A CA 1
ATOM 3073 C C . SER A 1 388 ? 94.330 -12.925 -210.234 1.00 67.25 388 SER A C 1
ATOM 3075 O O . SER A 1 388 ? 95.317 -13.248 -210.891 1.00 67.25 388 SER A O 1
ATOM 3077 N N . ALA A 1 389 ? 93.377 -13.806 -209.907 1.00 66.06 389 ALA A N 1
ATOM 3078 C CA . ALA A 1 389 ? 93.466 -15.239 -210.197 1.00 66.06 389 ALA A CA 1
ATOM 3079 C C . ALA A 1 389 ? 93.475 -15.584 -211.701 1.00 66.06 389 ALA A C 1
ATOM 3081 O O . ALA A 1 389 ? 93.972 -16.645 -212.075 1.00 66.06 389 ALA A O 1
ATOM 3082 N N . ARG A 1 390 ? 92.951 -14.706 -212.573 1.00 68.06 390 ARG A N 1
ATOM 3083 C CA . ARG A 1 390 ? 93.091 -14.863 -214.034 1.00 68.06 390 ARG A CA 1
ATOM 3084 C C . ARG A 1 390 ? 94.475 -14.440 -214.515 1.00 68.06 390 ARG A C 1
ATOM 3086 O O . ARG A 1 390 ? 95.090 -15.162 -215.291 1.00 68.06 390 ARG A O 1
ATOM 3093 N N . LEU A 1 391 ? 94.981 -13.315 -214.011 1.00 66.31 391 LEU A N 1
ATOM 3094 C CA . LEU A 1 391 ? 96.282 -12.774 -214.406 1.00 66.31 391 LEU A CA 1
ATOM 3095 C C . LEU A 1 391 ? 97.428 -13.760 -214.097 1.00 66.31 391 LEU A C 1
ATOM 3097 O O . LEU A 1 391 ? 98.300 -13.982 -214.934 1.00 66.31 391 LEU A O 1
ATOM 3101 N N . ASP A 1 392 ? 97.370 -14.425 -212.939 1.00 63.62 392 ASP A N 1
ATOM 3102 C CA . ASP A 1 392 ? 98.332 -15.460 -212.529 1.00 63.62 392 ASP A CA 1
ATOM 3103 C C . ASP A 1 392 ? 98.318 -16.729 -213.402 1.00 63.62 392 ASP A C 1
ATOM 3105 O O . ASP A 1 392 ? 99.285 -17.495 -213.374 1.00 63.62 392 ASP A O 1
ATOM 3109 N N . PHE A 1 393 ? 97.246 -16.992 -214.156 1.00 69.19 393 PHE A N 1
ATOM 3110 C CA . PHE A 1 393 ? 97.184 -18.123 -215.087 1.00 69.19 393 PHE A CA 1
ATOM 3111 C C . PHE A 1 393 ? 97.949 -17.802 -216.377 1.00 69.19 393 PHE A C 1
ATOM 3113 O O . PHE A 1 393 ? 98.818 -18.569 -216.797 1.00 69.19 393 PHE A O 1
ATOM 3120 N N . ASP A 1 394 ? 97.701 -16.624 -216.952 1.00 60.78 394 ASP A N 1
ATOM 3121 C CA . ASP A 1 394 ? 98.361 -16.172 -218.180 1.00 60.78 394 ASP A CA 1
ATOM 3122 C C . ASP A 1 394 ? 99.866 -15.919 -217.959 1.00 60.78 394 ASP A C 1
ATOM 3124 O O . ASP A 1 394 ? 100.696 -16.303 -218.788 1.00 60.78 394 ASP A O 1
ATOM 3128 N N . ILE A 1 395 ? 100.247 -15.377 -216.794 1.00 59.81 395 ILE A N 1
ATOM 3129 C CA . ILE A 1 395 ? 101.655 -15.171 -216.409 1.00 59.81 395 ILE A CA 1
ATOM 3130 C C . ILE A 1 395 ? 102.428 -16.500 -216.307 1.00 59.81 395 ILE A C 1
ATOM 3132 O O . ILE A 1 395 ? 103.606 -16.550 -216.668 1.00 59.81 395 ILE A O 1
ATOM 3136 N N . ARG A 1 396 ? 101.798 -17.604 -215.876 1.00 63.22 396 ARG A N 1
ATOM 3137 C CA . ARG A 1 396 ? 102.466 -18.922 -215.803 1.00 63.22 396 ARG A CA 1
ATOM 3138 C C . ARG A 1 396 ? 102.772 -19.496 -217.184 1.00 63.22 396 ARG A C 1
ATOM 3140 O O . ARG A 1 396 ? 103.857 -20.043 -217.368 1.00 63.22 396 ARG A O 1
ATOM 3147 N N . ASN A 1 397 ? 101.875 -19.309 -218.154 1.00 56.19 397 ASN A N 1
ATOM 3148 C CA . ASN A 1 397 ? 102.131 -19.689 -219.547 1.00 56.19 397 ASN A CA 1
ATOM 3149 C C . ASN A 1 397 ? 103.299 -18.887 -220.148 1.00 56.19 397 ASN A C 1
ATOM 3151 O O . ASN A 1 397 ? 104.112 -19.448 -220.880 1.00 56.19 397 ASN A O 1
ATOM 3155 N N . LEU A 1 398 ? 103.431 -17.603 -219.794 1.00 55.94 398 LEU A N 1
ATOM 3156 C CA . LEU A 1 398 ? 104.550 -16.764 -220.234 1.00 55.94 398 LEU A CA 1
ATOM 3157 C C . LEU A 1 398 ? 105.882 -17.159 -219.561 1.00 55.94 398 LEU A C 1
ATOM 3159 O O . LEU A 1 398 ? 106.921 -17.208 -220.217 1.00 55.94 398 LEU A O 1
ATOM 3163 N N . SER A 1 399 ? 105.846 -17.501 -218.269 1.00 50.34 399 SER A N 1
ATOM 3164 C CA . SER A 1 399 ? 107.021 -17.921 -217.488 1.00 50.34 399 SER A CA 1
ATOM 3165 C C . SER A 1 399 ? 107.703 -19.174 -218.060 1.00 50.34 399 SER A C 1
ATOM 3167 O O . SER A 1 399 ? 108.930 -19.242 -218.117 1.00 50.34 399 SER A O 1
ATOM 3169 N N . MET A 1 400 ? 106.919 -20.127 -218.581 1.00 57.12 400 MET A N 1
ATOM 3170 C CA . MET A 1 400 ? 107.439 -21.351 -219.210 1.00 57.12 400 MET A CA 1
ATOM 3171 C C . MET A 1 400 ? 108.272 -21.086 -220.480 1.00 57.12 400 MET A C 1
ATOM 3173 O O . MET A 1 400 ? 109.112 -21.905 -220.833 1.00 57.12 400 MET A O 1
ATOM 3177 N N . VAL A 1 401 ? 108.082 -19.942 -221.148 1.00 56.22 401 VAL A N 1
ATOM 3178 C CA . VAL A 1 401 ? 108.880 -19.535 -222.323 1.00 56.22 401 VAL A CA 1
ATOM 3179 C C . VAL A 1 401 ? 110.178 -18.826 -221.910 1.00 56.22 401 VAL A C 1
ATOM 3181 O O . VAL A 1 401 ? 111.164 -18.855 -222.643 1.00 56.22 401 VAL A O 1
ATOM 3184 N N . MET A 1 402 ? 110.202 -18.184 -220.739 1.00 52.72 402 MET A N 1
ATOM 3185 C CA . MET A 1 402 ? 111.314 -17.320 -220.325 1.00 52.72 402 MET A CA 1
ATOM 3186 C C . MET A 1 402 ? 112.486 -18.071 -219.679 1.00 52.72 402 MET A C 1
ATOM 3188 O O . MET A 1 402 ? 113.626 -17.623 -219.800 1.00 52.72 402 MET A O 1
ATOM 3192 N N . GLU A 1 403 ? 112.240 -19.207 -219.021 1.00 56.75 403 GLU A N 1
ATOM 3193 C CA . GLU A 1 403 ? 113.302 -19.965 -218.338 1.00 56.75 403 GLU A CA 1
ATOM 3194 C C . GLU A 1 403 ? 114.284 -20.628 -219.334 1.00 56.75 403 GLU A C 1
ATOM 3196 O O . GLU A 1 403 ? 115.472 -20.730 -219.038 1.00 56.75 403 GLU A O 1
ATOM 3201 N N . GLU A 1 404 ? 113.843 -20.952 -220.559 1.00 56.12 404 GLU A N 1
ATOM 3202 C CA . GLU A 1 404 ? 114.712 -21.407 -221.666 1.00 56.12 404 GLU A CA 1
ATOM 3203 C C . GLU A 1 404 ? 115.740 -20.335 -222.087 1.00 56.12 404 GLU A C 1
ATOM 3205 O O . GLU A 1 404 ? 116.898 -20.637 -222.378 1.00 56.12 404 GLU A O 1
ATOM 3210 N N . MET A 1 405 ? 115.354 -19.054 -222.064 1.00 48.16 405 MET A N 1
ATOM 3211 C CA . MET A 1 405 ? 116.227 -17.933 -222.453 1.00 48.16 405 MET A CA 1
ATOM 3212 C C . MET A 1 405 ? 117.369 -17.697 -221.446 1.00 48.16 405 MET A C 1
ATOM 3214 O O . MET A 1 405 ? 118.414 -17.130 -221.768 1.00 48.16 405 MET A O 1
ATOM 3218 N N . LYS A 1 406 ? 117.178 -18.154 -220.206 1.00 44.03 406 LYS A N 1
ATOM 3219 C CA . LYS A 1 406 ? 118.029 -17.891 -219.037 1.00 44.03 406 LYS A CA 1
ATOM 3220 C C . LYS A 1 406 ? 119.360 -18.646 -219.056 1.00 44.03 406 LYS A C 1
ATOM 3222 O O . LYS A 1 406 ? 120.293 -18.259 -218.358 1.00 44.03 406 LYS A O 1
ATOM 3227 N N . VAL A 1 407 ? 119.468 -19.693 -219.876 1.00 54.06 407 VAL A N 1
ATOM 3228 C CA . VAL A 1 407 ? 120.708 -20.465 -220.080 1.00 54.06 407 VAL A CA 1
ATOM 3229 C C . VAL A 1 407 ? 121.755 -19.664 -220.876 1.00 54.06 407 VAL A C 1
ATOM 3231 O O . VAL A 1 407 ? 122.946 -19.963 -220.803 1.00 54.06 407 VAL A O 1
ATOM 3234 N N . VAL A 1 408 ? 121.340 -18.624 -221.611 1.00 48.84 408 VAL A N 1
ATOM 3235 C CA . VAL A 1 408 ? 122.217 -17.870 -222.524 1.00 48.84 408 VAL A CA 1
ATOM 3236 C C . VAL A 1 408 ? 123.063 -16.804 -221.812 1.00 48.84 408 VAL A C 1
ATOM 3238 O O . VAL A 1 408 ? 124.240 -16.655 -222.140 1.00 48.84 408 VAL A O 1
ATOM 3241 N N . ASP A 1 409 ? 122.504 -16.077 -220.837 1.00 43.59 409 ASP A N 1
ATOM 3242 C CA . ASP A 1 409 ? 123.086 -14.803 -220.360 1.00 43.59 409 ASP A CA 1
ATOM 3243 C C . ASP A 1 409 ? 123.897 -14.892 -219.048 1.00 43.59 409 ASP A C 1
ATOM 3245 O O . ASP A 1 409 ? 124.220 -13.891 -218.410 1.00 43.59 409 ASP A O 1
ATOM 3249 N N . VAL A 1 410 ? 124.305 -16.097 -218.638 1.00 47.59 410 VAL A N 1
ATOM 3250 C CA . VAL A 1 410 ? 125.215 -16.302 -217.492 1.00 47.59 410 VAL A CA 1
ATOM 3251 C C . VAL A 1 410 ? 126.667 -15.978 -217.904 1.00 47.59 410 VAL A C 1
ATOM 3253 O O . VAL A 1 410 ? 127.527 -16.863 -217.937 1.00 47.59 410 VAL A O 1
ATOM 3256 N N . ARG A 1 411 ? 126.950 -14.723 -218.309 1.00 39.62 411 ARG A N 1
ATOM 3257 C CA . ARG A 1 411 ? 128.284 -14.332 -218.828 1.00 39.62 411 ARG A CA 1
ATOM 3258 C C . ARG A 1 411 ? 128.803 -12.900 -218.534 1.00 39.62 411 ARG A C 1
ATOM 3260 O O . ARG A 1 411 ? 130.003 -12.702 -218.700 1.00 39.62 411 ARG A O 1
ATOM 3267 N N . HIS A 1 412 ? 128.005 -11.938 -218.043 1.00 41.22 412 HIS A N 1
ATOM 3268 C CA . HIS A 1 412 ? 128.443 -10.566 -217.643 1.00 41.22 412 HIS A CA 1
ATOM 3269 C C . HIS A 1 412 ? 127.542 -10.027 -216.482 1.00 41.22 412 HIS A C 1
ATOM 3271 O O . HIS A 1 412 ? 126.398 -10.460 -216.432 1.00 41.22 412 HIS A O 1
ATOM 3277 N N . GLY A 1 413 ? 127.869 -9.129 -215.518 1.00 36.78 413 GLY A N 1
ATOM 3278 C CA . GLY A 1 413 ? 129.051 -8.328 -215.080 1.00 36.78 413 GLY A CA 1
ATOM 3279 C C . GLY A 1 413 ? 128.786 -7.606 -213.698 1.00 36.78 413 GLY A C 1
ATOM 3280 O O . GLY A 1 413 ? 127.721 -7.823 -213.130 1.00 36.78 413 GLY A O 1
ATOM 3281 N N . GLU A 1 414 ? 129.695 -6.777 -213.121 1.00 45.16 414 GLU A N 1
ATOM 3282 C CA . GLU A 1 414 ? 129.712 -6.310 -211.673 1.00 45.16 414 GLU A CA 1
ATOM 3283 C C . GLU A 1 414 ? 129.485 -4.770 -211.355 1.00 45.16 414 GLU A C 1
ATOM 3285 O O . GLU A 1 414 ? 129.479 -4.000 -212.314 1.00 45.16 414 GLU A O 1
ATOM 3290 N N . MET A 1 415 ? 129.397 -4.319 -210.040 1.00 34.19 415 MET A N 1
ATOM 3291 C CA . MET A 1 415 ? 129.968 -3.051 -209.363 1.00 34.19 415 MET A CA 1
ATOM 3292 C C . MET A 1 415 ? 129.104 -2.112 -208.351 1.00 34.19 415 MET A C 1
ATOM 3294 O O . MET A 1 415 ? 128.044 -1.661 -208.766 1.00 34.19 415 MET A O 1
ATOM 3298 N N . LEU A 1 416 ? 129.600 -1.678 -207.116 1.00 39.53 416 LEU A N 1
ATOM 3299 C CA . LEU A 1 416 ? 129.294 -0.474 -206.151 1.00 39.53 416 LEU A CA 1
ATOM 3300 C C . LEU A 1 416 ? 128.669 -0.498 -204.643 1.00 39.53 416 LEU A C 1
ATOM 3302 O O . LEU A 1 416 ? 128.493 -1.596 -204.126 1.00 39.53 416 LEU A O 1
ATOM 3306 N N . LYS A 1 417 ? 128.562 0.648 -203.833 1.00 44.53 417 LYS A N 1
ATOM 3307 C CA . LYS A 1 417 ? 128.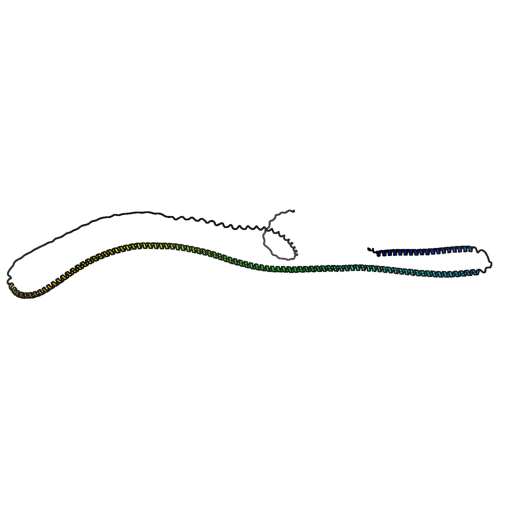601 0.796 -202.272 1.00 44.53 417 LYS A CA 1
ATOM 3308 C C . LYS A 1 417 ? 127.977 2.082 -201.475 1.00 44.53 417 LYS A C 1
ATOM 3310 O O . LYS A 1 417 ? 127.780 3.088 -202.146 1.00 44.53 417 LYS A O 1
ATOM 3315 N N . ASN A 1 418 ? 127.861 2.117 -200.078 1.00 47.09 418 ASN A N 1
ATOM 3316 C CA . ASN A 1 418 ? 127.777 3.247 -198.981 1.00 47.09 418 ASN A CA 1
ATOM 3317 C C . ASN A 1 418 ? 126.384 3.791 -198.334 1.00 47.09 418 ASN A C 1
ATOM 3319 O O . ASN A 1 418 ? 125.395 3.438 -198.960 1.00 47.09 418 ASN A O 1
ATOM 3323 N N . ILE A 1 419 ? 126.060 4.594 -197.216 1.00 48.56 419 ILE A N 1
ATOM 3324 C CA . ILE A 1 419 ? 126.529 5.338 -195.908 1.00 48.56 419 ILE A CA 1
ATOM 3325 C C . ILE A 1 419 ? 125.289 6.091 -195.132 1.00 48.56 419 ILE A C 1
ATOM 3327 O O . ILE A 1 419 ? 124.310 6.182 -195.862 1.00 48.56 419 ILE A O 1
ATOM 3331 N N . THR A 1 420 ? 125.027 6.719 -193.893 1.00 47.81 420 THR A N 1
ATOM 3332 C CA . THR A 1 420 ? 125.335 6.979 -192.367 1.00 47.81 420 THR A CA 1
ATOM 3333 C C . THR A 1 420 ? 124.088 7.699 -191.588 1.00 47.81 420 THR A C 1
ATOM 3335 O O . THR A 1 420 ? 123.039 7.554 -192.200 1.00 47.81 420 THR A O 1
ATOM 3338 N N . ILE A 1 421 ? 123.862 8.443 -190.408 1.00 49.22 421 ILE A N 1
ATOM 3339 C CA . ILE A 1 421 ? 124.384 9.112 -189.085 1.00 49.22 421 ILE A CA 1
ATOM 3340 C C . ILE A 1 421 ? 123.147 9.819 -188.239 1.00 49.22 421 ILE A C 1
ATOM 3342 O O . ILE A 1 421 ? 122.121 9.836 -188.905 1.00 49.22 421 ILE A O 1
ATOM 3346 N N . LEU A 1 422 ? 122.901 10.474 -187.005 1.00 45.84 422 LEU A N 1
ATOM 3347 C CA . LEU A 1 422 ? 123.227 10.815 -185.502 1.00 45.84 422 LEU A CA 1
ATOM 3348 C C . LEU A 1 422 ? 122.045 11.709 -184.788 1.00 45.84 422 LEU A C 1
ATOM 3350 O O . LEU A 1 422 ? 121.153 12.004 -185.571 1.00 45.84 422 LEU A O 1
ATOM 3354 N N . ARG A 1 423 ? 121.819 12.303 -183.524 1.00 53.50 423 ARG A N 1
ATOM 3355 C CA . ARG A 1 423 ? 122.145 12.340 -181.992 1.00 53.50 423 ARG A CA 1
ATOM 3356 C C . ARG A 1 423 ? 121.301 13.430 -181.090 1.00 53.50 423 ARG A C 1
ATOM 3358 O O . ARG A 1 423 ? 120.833 14.365 -181.721 1.00 53.50 423 ARG A O 1
ATOM 3365 N N . GLY A 1 424 ? 121.132 13.439 -179.695 1.00 52.50 424 GLY A N 1
ATOM 3366 C CA . GLY A 1 424 ? 120.427 14.515 -178.793 1.00 52.50 424 GLY A CA 1
ATOM 3367 C C . GLY A 1 424 ? 120.432 14.491 -177.159 1.00 52.50 424 GLY A C 1
ATOM 3368 O O . GLY A 1 424 ? 120.992 13.520 -176.661 1.00 52.50 424 GLY A O 1
ATOM 3369 N N . VAL A 1 425 ? 119.887 15.487 -176.321 1.00 57.97 425 VAL A N 1
ATOM 3370 C CA . VAL A 1 425 ? 119.924 15.670 -174.748 1.00 57.97 425 VAL A CA 1
ATOM 3371 C C . VAL A 1 425 ? 118.918 16.688 -173.930 1.00 57.97 425 VAL A C 1
ATOM 3373 O O . VAL A 1 425 ? 118.243 17.431 -174.636 1.00 57.97 425 VAL A O 1
ATOM 3376 N N . PRO A 1 426 ? 118.792 16.780 -172.518 1.00 73.81 426 PRO A N 1
ATOM 3377 C CA . PRO A 1 426 ? 117.746 17.503 -171.608 1.00 73.81 426 PRO A CA 1
ATOM 3378 C C . PRO A 1 426 ? 118.113 18.399 -170.274 1.00 73.81 426 PRO A C 1
ATOM 3380 O O . PRO A 1 426 ? 119.279 18.759 -170.155 1.00 73.81 426 PRO A O 1
ATOM 3383 N N . GLY A 1 427 ? 117.194 18.784 -169.275 1.00 58.44 427 GLY A N 1
ATOM 3384 C CA . GLY A 1 427 ? 117.348 19.782 -168.071 1.00 58.44 427 GLY A CA 1
ATOM 3385 C C . GLY A 1 427 ? 116.464 19.757 -166.689 1.00 58.44 427 GLY A C 1
ATOM 3386 O O . GLY A 1 427 ? 115.813 18.738 -166.484 1.00 58.44 427 GLY A O 1
ATOM 3387 N N . LEU A 1 428 ? 116.445 20.776 -165.713 1.00 52.53 428 LEU A N 1
ATOM 3388 C CA . LEU A 1 428 ? 115.999 20.743 -164.203 1.00 52.53 428 LEU A CA 1
ATOM 3389 C C . LEU A 1 428 ? 115.421 22.044 -163.358 1.00 52.53 428 LEU A C 1
ATOM 3391 O O . LEU A 1 428 ? 115.441 23.118 -163.953 1.00 52.53 428 LEU A O 1
ATOM 3395 N N . PRO A 1 429 ? 114.940 22.018 -162.020 1.00 68.56 429 PRO A N 1
ATOM 3396 C CA . PRO A 1 429 ? 114.136 23.066 -161.179 1.00 68.56 429 PRO A CA 1
ATOM 3397 C C . PRO A 1 429 ? 114.435 23.454 -159.604 1.00 68.56 429 PRO A C 1
ATOM 3399 O O . PRO A 1 429 ? 115.479 23.031 -159.118 1.00 68.56 429 PRO A O 1
ATOM 3402 N N . GLY A 1 430 ? 113.587 24.211 -158.766 1.00 56.12 430 GLY A N 1
ATOM 3403 C CA . GLY A 1 430 ? 113.820 24.703 -157.291 1.00 56.12 430 GLY A CA 1
ATOM 3404 C C . GLY A 1 430 ? 112.698 25.331 -156.256 1.00 56.12 430 GLY A C 1
ATOM 3405 O O . GLY A 1 430 ? 111.531 25.304 -156.638 1.00 56.12 430 GLY A O 1
ATOM 3406 N N . PRO A 1 431 ? 112.986 25.849 -154.965 1.00 70.38 431 PRO A N 1
ATOM 3407 C CA . PRO A 1 431 ? 112.102 26.166 -153.699 1.00 70.38 431 PRO A CA 1
ATOM 3408 C C . PRO A 1 431 ? 112.222 27.599 -152.906 1.00 70.38 431 PRO A C 1
ATOM 3410 O O . PRO A 1 431 ? 112.843 28.439 -153.544 1.00 70.38 431 PRO A O 1
ATOM 3413 N N . ARG A 1 432 ? 111.842 28.117 -151.637 1.00 49.62 432 ARG A N 1
ATOM 3414 C CA . ARG A 1 432 ? 111.126 27.961 -150.232 1.00 49.62 432 ARG A CA 1
ATOM 3415 C C . ARG A 1 432 ? 111.175 29.334 -149.328 1.00 49.62 432 ARG A C 1
ATOM 3417 O O . ARG A 1 432 ? 111.955 30.151 -149.794 1.00 49.62 432 ARG A O 1
ATOM 3424 N N . GLY A 1 433 ? 110.634 29.803 -148.110 1.00 57.16 433 GLY A N 1
ATOM 3425 C CA . GLY A 1 433 ? 109.570 29.629 -146.977 1.00 57.16 433 GLY A CA 1
ATOM 3426 C C . GLY A 1 433 ? 109.847 30.165 -145.442 1.00 57.16 433 GLY A C 1
ATOM 3427 O O . GLY A 1 433 ? 110.950 29.853 -145.000 1.00 57.16 433 GLY A O 1
ATOM 3428 N N . LEU A 1 434 ? 108.968 30.869 -144.585 1.00 48.62 434 LEU A N 1
ATOM 3429 C CA . LEU A 1 434 ? 109.206 31.372 -143.104 1.00 48.62 434 LEU A CA 1
ATOM 3430 C C . LEU A 1 434 ? 108.033 31.767 -141.996 1.00 48.62 434 LEU A C 1
ATOM 3432 O O . LEU A 1 434 ? 106.978 31.155 -142.099 1.00 48.62 434 LEU A O 1
ATOM 3436 N N . LYS A 1 435 ? 108.196 32.655 -140.907 1.00 54.53 435 LYS A N 1
ATOM 3437 C CA . LYS A 1 435 ? 107.463 32.900 -139.516 1.00 54.53 435 LYS A CA 1
ATOM 3438 C C . LYS A 1 435 ? 107.250 34.424 -139.004 1.00 54.53 435 LYS A C 1
ATOM 3440 O O . LYS A 1 435 ? 107.900 35.232 -139.654 1.00 54.53 435 LYS A O 1
ATOM 3445 N N . GLY A 1 436 ? 106.575 34.998 -137.910 1.00 57.34 436 GLY A N 1
ATOM 3446 C CA . GLY A 1 436 ? 105.471 34.765 -136.840 1.00 57.34 436 GLY A CA 1
ATOM 3447 C C . GLY A 1 436 ? 105.659 35.005 -135.237 1.00 57.34 436 GLY A C 1
ATOM 3448 O O . GLY A 1 436 ? 106.398 34.185 -134.703 1.00 57.34 436 GLY A O 1
ATOM 3449 N N . ASP A 1 437 ? 104.992 35.939 -134.428 1.00 49.31 437 ASP A N 1
ATOM 3450 C CA . ASP A 1 437 ? 105.191 36.262 -132.900 1.00 49.31 437 ASP A CA 1
ATOM 3451 C C . ASP A 1 437 ? 103.993 36.809 -131.900 1.00 49.31 437 ASP A C 1
ATOM 3453 O O . ASP A 1 437 ? 102.851 36.473 -132.197 1.00 49.31 437 ASP A O 1
ATOM 3457 N N . VAL A 1 438 ? 104.168 37.520 -130.693 1.00 56.16 438 VAL A N 1
ATOM 3458 C CA . VAL A 1 438 ? 103.330 37.497 -129.354 1.00 56.16 438 VAL A CA 1
ATOM 3459 C C . VAL A 1 438 ? 102.982 38.798 -128.439 1.00 56.16 438 VAL A C 1
ATOM 3461 O O . VAL A 1 438 ? 103.721 39.776 -128.499 1.00 56.16 438 VAL A O 1
ATOM 3464 N N . GLY A 1 439 ? 101.957 38.788 -127.494 1.00 49.94 439 GLY A N 1
ATOM 3465 C CA . GLY A 1 439 ? 101.648 39.721 -126.294 1.00 49.94 439 GLY A CA 1
ATOM 3466 C C . GLY A 1 439 ? 100.374 39.353 -125.382 1.00 49.94 439 GLY A C 1
ATOM 3467 O O . GLY A 1 439 ? 99.757 38.375 -125.783 1.00 49.94 439 GLY A O 1
ATOM 3468 N N . VAL A 1 440 ? 99.803 39.930 -124.243 1.00 42.94 440 VAL A N 1
ATOM 3469 C CA . VAL A 1 440 ? 100.032 40.924 -123.077 1.00 42.94 440 VAL A CA 1
ATOM 3470 C C . VAL A 1 440 ? 98.984 40.760 -121.838 1.00 42.94 440 VAL A C 1
ATOM 3472 O O . VAL A 1 440 ? 98.333 39.721 -121.811 1.00 42.94 440 VAL A O 1
ATOM 3475 N N . LYS A 1 441 ? 98.795 41.672 -120.800 1.00 49.03 441 LYS A N 1
ATOM 3476 C CA . LYS A 1 441 ? 97.950 41.603 -119.491 1.00 49.03 441 LYS A CA 1
ATOM 3477 C C . LYS A 1 441 ? 97.649 43.018 -118.793 1.00 49.03 441 LYS A C 1
ATOM 3479 O O . LYS A 1 441 ? 98.339 43.931 -119.225 1.00 49.03 441 LYS A O 1
ATOM 3484 N N . GLY A 1 442 ? 96.814 43.398 -117.744 1.00 53.62 442 GLY A N 1
ATOM 3485 C CA . GLY A 1 442 ? 95.679 42.883 -116.845 1.00 53.62 442 GLY A CA 1
ATOM 3486 C C . GLY A 1 442 ? 95.625 43.276 -115.271 1.00 53.62 442 GLY A C 1
ATOM 3487 O O . GLY A 1 442 ? 96.607 42.918 -114.616 1.00 53.62 442 GLY A O 1
ATOM 3488 N N . PRO A 1 443 ? 94.555 43.903 -114.622 1.00 53.81 443 PRO A N 1
ATOM 3489 C CA . PRO A 1 443 ? 94.495 44.479 -113.192 1.00 53.81 443 PRO A CA 1
ATOM 3490 C C . PRO A 1 443 ? 93.245 44.229 -112.183 1.00 53.81 443 PRO A C 1
ATOM 3492 O O . PRO A 1 443 ? 92.331 43.530 -112.613 1.00 53.81 443 PRO A O 1
ATOM 3495 N N . PRO A 1 444 ? 93.154 44.761 -110.887 1.00 63.88 444 PRO A N 1
ATOM 3496 C CA . PRO A 1 444 ? 92.144 44.411 -109.785 1.00 63.88 444 PRO A CA 1
ATOM 3497 C C . PRO A 1 444 ? 91.609 45.468 -108.690 1.00 63.88 444 PRO A C 1
ATOM 3499 O O . PRO A 1 444 ? 92.067 46.608 -108.678 1.00 63.88 444 PRO A O 1
ATOM 3502 N N . GLY A 1 445 ? 90.729 45.064 -107.710 1.00 50.94 445 GLY A N 1
ATOM 3503 C CA . GLY A 1 445 ? 90.297 45.736 -106.402 1.00 50.94 445 GLY A CA 1
ATOM 3504 C C . GLY A 1 445 ? 88.929 45.215 -105.792 1.00 50.94 445 GLY A C 1
ATOM 3505 O O . GLY A 1 445 ? 88.332 44.398 -106.488 1.00 50.94 445 GLY A O 1
ATOM 3506 N N . SER A 1 446 ? 88.265 45.600 -104.650 1.00 42.03 446 SER A N 1
ATOM 3507 C CA . SER A 1 446 ? 88.540 46.082 -103.226 1.00 42.03 446 SER A CA 1
ATOM 3508 C C . SER A 1 446 ? 87.271 46.783 -102.565 1.00 42.03 446 SER A C 1
ATOM 3510 O O . SER A 1 446 ? 86.597 47.445 -103.348 1.00 42.03 446 SER A O 1
ATOM 3512 N N . GLU A 1 447 ? 86.864 46.885 -101.256 1.00 42.97 447 GLU A N 1
ATOM 3513 C CA . GLU A 1 447 ? 87.039 46.199 -99.915 1.00 42.97 447 GLU A CA 1
ATOM 3514 C C . GLU A 1 447 ? 86.151 46.844 -98.737 1.00 42.97 447 GLU A C 1
ATOM 3516 O O . GLU A 1 447 ? 85.746 47.992 -98.911 1.00 42.97 447 GLU A O 1
ATOM 3521 N N . GLY A 1 448 ? 85.855 46.197 -97.559 1.00 46.28 448 GLY A N 1
ATOM 3522 C CA . GLY A 1 448 ? 85.209 46.759 -96.282 1.00 46.28 448 GLY A CA 1
ATOM 3523 C C . GLY A 1 448 ? 83.822 46.170 -95.792 1.00 46.28 448 GLY A C 1
ATOM 3524 O O . GLY A 1 448 ? 83.230 45.447 -96.585 1.00 46.28 448 GLY A O 1
ATOM 3525 N N . GLU A 1 449 ? 83.160 46.392 -94.605 1.00 39.81 449 GLU A N 1
ATOM 3526 C CA . GLU A 1 449 ? 83.460 46.824 -93.177 1.00 39.81 449 GLU A CA 1
ATOM 3527 C C . GLU A 1 449 ? 82.270 46.530 -92.127 1.00 39.81 449 GLU A C 1
ATOM 3529 O O . GLU A 1 449 ? 81.459 45.661 -92.449 1.00 39.81 449 GLU A O 1
ATOM 3534 N N . LYS A 1 450 ? 82.140 47.119 -90.882 1.00 42.69 450 LYS A N 1
ATOM 3535 C CA . LYS A 1 450 ? 81.509 46.477 -89.645 1.00 42.69 450 LYS A CA 1
ATOM 3536 C C . LYS A 1 450 ? 80.773 47.332 -88.517 1.00 42.69 450 LYS A C 1
ATOM 3538 O O . LYS A 1 450 ? 81.075 48.506 -88.343 1.00 42.69 450 LYS A O 1
ATOM 3543 N N . GLY A 1 451 ? 79.915 46.704 -87.652 1.00 46.28 451 GLY A N 1
ATOM 3544 C CA . GLY A 1 451 ? 79.505 47.108 -86.242 1.00 46.28 451 GLY A CA 1
ATOM 3545 C C . GLY A 1 451 ? 77.971 47.203 -85.924 1.00 46.28 451 GLY A C 1
ATOM 3546 O O . GLY A 1 451 ? 77.219 47.463 -86.855 1.00 46.28 451 GLY A O 1
ATOM 3547 N N . ASP A 1 452 ? 77.370 47.043 -84.712 1.00 42.44 452 ASP A N 1
ATOM 3548 C CA . ASP A 1 452 ? 77.782 46.610 -83.336 1.00 42.44 452 ASP A CA 1
ATOM 3549 C C . ASP A 1 452 ? 76.555 46.181 -82.423 1.00 42.44 452 ASP A C 1
ATOM 3551 O O . ASP A 1 452 ? 75.460 45.983 -82.948 1.00 42.44 452 ASP A O 1
ATOM 3555 N N . VAL A 1 453 ? 76.701 45.965 -81.086 1.00 48.25 453 VAL A N 1
ATOM 3556 C CA . VAL A 1 453 ? 75.800 45.130 -80.207 1.00 48.25 453 VAL A CA 1
ATOM 3557 C C . VAL A 1 453 ? 75.275 45.780 -78.888 1.00 48.25 453 VAL A C 1
ATOM 3559 O O . VAL A 1 453 ? 76.022 46.475 -78.207 1.00 48.25 453 VAL A O 1
ATOM 3562 N N . GLY A 1 454 ? 74.048 45.427 -78.431 1.00 45.28 454 GLY A N 1
ATOM 3563 C CA . GLY A 1 454 ? 73.557 45.555 -77.025 1.00 45.28 454 GLY A CA 1
ATOM 3564 C C . GLY A 1 454 ? 72.040 45.852 -76.884 1.00 45.28 454 GLY A C 1
ATOM 3565 O O . GLY A 1 454 ? 71.474 46.445 -77.791 1.00 45.28 454 GLY A O 1
ATOM 3566 N N . SER A 1 455 ? 71.302 45.500 -75.812 1.00 41.91 455 SER A N 1
ATOM 3567 C CA . SER A 1 455 ? 71.631 44.844 -74.523 1.00 41.91 455 SER A CA 1
ATOM 3568 C C . SER A 1 455 ? 70.416 44.085 -73.900 1.00 41.91 455 SER A C 1
ATOM 3570 O O . SER A 1 455 ? 69.341 44.024 -74.493 1.00 41.91 455 SER A O 1
ATOM 3572 N N . LEU A 1 456 ? 70.596 43.457 -72.724 1.00 44.50 456 LEU A N 1
ATOM 3573 C CA . LEU A 1 456 ? 69.651 42.535 -72.052 1.00 44.50 456 LEU A CA 1
ATOM 3574 C C . LEU A 1 456 ? 68.720 43.232 -71.029 1.00 44.50 456 LEU A C 1
ATOM 3576 O O . LEU A 1 456 ? 69.174 44.086 -70.272 1.00 44.50 456 LEU A O 1
ATOM 3580 N N . GLY A 1 457 ? 67.455 42.798 -70.930 1.00 47.69 457 GLY A N 1
ATOM 3581 C CA . GLY A 1 457 ? 66.512 43.199 -69.870 1.00 47.69 457 GLY A CA 1
ATOM 3582 C C . GLY A 1 457 ? 66.326 42.128 -68.781 1.00 47.69 457 GLY A C 1
ATOM 3583 O O . GLY A 1 457 ? 66.226 40.943 -69.093 1.00 47.69 457 GLY A O 1
ATOM 3584 N N . SER A 1 458 ? 66.264 42.532 -67.507 1.00 49.75 458 SER A N 1
ATOM 3585 C CA . SER A 1 458 ? 66.134 41.626 -66.350 1.00 49.75 458 SER A CA 1
ATOM 3586 C C . SER A 1 458 ? 64.685 41.470 -65.843 1.00 49.75 458 SER A C 1
ATOM 3588 O O . SER A 1 458 ? 63.942 42.455 -65.845 1.00 49.75 458 SER A O 1
ATOM 3590 N N . PRO A 1 459 ? 64.278 40.286 -65.335 1.00 60.56 459 PRO A N 1
ATOM 3591 C CA . PRO A 1 459 ? 62.982 40.097 -64.673 1.00 60.56 459 PRO A CA 1
ATOM 3592 C C . PRO A 1 459 ? 62.820 40.944 -63.399 1.00 60.56 459 PRO A C 1
ATOM 3594 O O . PRO A 1 459 ? 63.794 41.236 -62.704 1.00 60.56 459 PRO A O 1
ATOM 3597 N N . GLY A 1 460 ? 61.577 41.323 -63.084 1.00 61.38 460 GLY A N 1
ATOM 3598 C CA . GLY A 1 460 ? 61.242 42.118 -61.896 1.00 61.38 460 GLY A CA 1
ATOM 3599 C C . GLY A 1 460 ? 61.263 41.322 -60.576 1.00 61.38 460 GLY A C 1
ATOM 3600 O O . GLY A 1 460 ? 61.157 40.095 -60.595 1.00 61.38 460 GLY A O 1
ATOM 3601 N N . PRO A 1 461 ? 61.383 42.004 -59.420 1.00 61.25 461 PRO A N 1
ATOM 3602 C CA . PRO A 1 461 ? 61.464 41.362 -58.109 1.00 61.25 461 PRO A CA 1
ATOM 3603 C C . PRO A 1 461 ? 60.127 40.767 -57.638 1.00 61.25 461 PRO A C 1
ATOM 3605 O O . PRO A 1 461 ? 59.046 41.258 -57.965 1.00 61.25 461 PRO A O 1
ATOM 3608 N N . GLN A 1 462 ? 60.218 39.731 -56.803 1.00 57.03 462 GLN A N 1
ATOM 3609 C CA . GLN A 1 462 ? 59.078 39.077 -56.160 1.00 57.03 462 GLN A CA 1
ATOM 3610 C C . GLN A 1 462 ? 58.391 40.011 -55.145 1.00 57.03 462 GLN A C 1
ATOM 3612 O O . GLN A 1 462 ? 59.057 40.674 -54.349 1.00 57.03 462 GLN A O 1
ATOM 3617 N N . GLY A 1 463 ? 57.055 40.048 -55.153 1.00 61.09 463 GLY A N 1
ATOM 3618 C CA . GLY A 1 463 ? 56.273 40.828 -54.188 1.00 61.09 463 GLY A CA 1
ATOM 3619 C C . GLY A 1 463 ? 56.365 40.266 -52.757 1.00 61.09 463 GLY A C 1
ATOM 3620 O O . GLY A 1 463 ? 56.459 39.047 -52.592 1.00 61.09 463 GLY A O 1
ATOM 3621 N N . PRO A 1 464 ? 56.332 41.119 -51.714 1.00 63.56 464 PRO A N 1
ATOM 3622 C CA . PRO A 1 464 ? 56.436 40.676 -50.326 1.00 63.56 464 PRO A CA 1
ATOM 3623 C C . PRO A 1 464 ? 55.183 39.900 -49.868 1.00 63.56 464 PRO A C 1
ATOM 3625 O O . PRO A 1 464 ? 54.081 40.192 -50.341 1.00 63.56 464 PRO A O 1
ATOM 3628 N N . PRO A 1 465 ? 55.310 38.955 -48.914 1.00 65.25 465 PRO A N 1
ATOM 3629 C CA . PRO A 1 465 ? 54.164 38.256 -48.334 1.00 65.25 465 PRO A CA 1
ATOM 3630 C C . PRO A 1 465 ? 53.164 39.206 -47.661 1.00 65.25 465 PRO A C 1
ATOM 3632 O O . PRO A 1 465 ? 53.553 40.178 -47.011 1.00 65.25 465 PRO A O 1
ATOM 3635 N N . GLY A 1 466 ? 51.871 38.892 -47.774 1.00 64.19 466 GLY A N 1
ATOM 3636 C CA . GLY A 1 466 ? 50.817 39.616 -47.060 1.00 64.19 466 GLY A CA 1
ATOM 3637 C C . GLY A 1 466 ? 50.932 39.458 -45.534 1.00 64.19 466 GLY A C 1
ATOM 3638 O O . GLY A 1 466 ? 51.394 38.415 -45.062 1.00 64.19 466 GLY A O 1
ATOM 3639 N N . PRO A 1 467 ? 50.522 40.468 -44.743 1.00 62.94 467 PRO A N 1
ATOM 3640 C CA . PRO A 1 467 ? 50.601 40.405 -43.287 1.00 62.94 467 PRO A CA 1
ATOM 3641 C C . PRO A 1 467 ? 49.660 39.330 -42.709 1.00 62.94 467 PRO A C 1
ATOM 3643 O O . PRO A 1 467 ? 48.608 39.060 -43.297 1.00 62.94 467 PRO A O 1
ATOM 3646 N N . PRO A 1 468 ? 49.983 38.741 -41.539 1.00 67.06 468 PRO A N 1
ATOM 3647 C CA . PRO A 1 468 ? 49.089 37.811 -40.855 1.00 67.06 468 PRO A CA 1
ATOM 3648 C C . PRO A 1 468 ? 47.718 38.433 -40.565 1.00 67.06 468 PRO A C 1
ATOM 3650 O O . PRO A 1 468 ? 47.624 39.599 -40.176 1.00 67.06 468 PRO A O 1
ATOM 3653 N N . GLY A 1 469 ? 46.657 37.636 -40.714 1.00 64.81 469 GLY A N 1
ATOM 3654 C CA . GLY A 1 469 ? 45.306 38.049 -40.331 1.00 64.81 469 GLY A CA 1
ATOM 3655 C C . GLY A 1 469 ? 45.211 38.383 -38.833 1.00 64.81 469 GLY A C 1
ATOM 3656 O O . GLY A 1 469 ? 45.954 37.809 -38.030 1.00 64.81 469 GLY A O 1
ATOM 3657 N N . PRO A 1 470 ? 44.313 39.302 -38.432 1.00 60.91 470 PRO A N 1
ATOM 3658 C CA . PRO A 1 470 ? 44.166 39.685 -37.032 1.00 60.91 470 PRO A CA 1
ATOM 3659 C C . PRO A 1 470 ? 43.743 38.481 -36.171 1.00 60.91 470 PRO A C 1
ATOM 3661 O O . PRO A 1 470 ? 42.993 37.625 -36.652 1.00 60.91 470 PRO A O 1
ATOM 3664 N N . PRO A 1 471 ? 44.167 38.410 -34.893 1.00 66.69 471 PRO A N 1
ATOM 3665 C CA . PRO A 1 471 ? 43.692 37.384 -33.973 1.00 66.69 471 PRO A CA 1
ATOM 3666 C C . PRO A 1 471 ? 42.163 37.364 -33.906 1.00 66.69 471 PRO A C 1
ATOM 3668 O O . PRO A 1 471 ? 41.528 38.415 -33.791 1.00 66.69 471 PRO A O 1
ATOM 3671 N N . GLY A 1 472 ? 41.574 36.166 -33.954 1.00 65.00 472 GLY A N 1
ATOM 3672 C CA . GLY A 1 472 ? 40.136 35.998 -33.755 1.00 65.00 472 GLY A CA 1
ATOM 3673 C C . GLY A 1 472 ? 39.695 36.574 -32.401 1.00 65.00 472 GLY A C 1
ATOM 3674 O O . GLY A 1 472 ? 40.482 36.550 -31.448 1.00 65.00 472 GLY A O 1
ATOM 3675 N N . PRO A 1 473 ? 38.463 37.108 -32.295 1.00 58.69 473 PRO A N 1
ATOM 3676 C CA . PRO A 1 473 ? 37.993 37.733 -31.066 1.00 58.69 473 PRO A CA 1
ATOM 3677 C C . PRO A 1 473 ? 38.082 36.754 -29.894 1.00 58.69 473 PRO A C 1
ATOM 3679 O O . PRO A 1 473 ? 37.752 35.574 -30.027 1.00 58.69 473 PRO A O 1
ATOM 3682 N N . GLN A 1 474 ? 38.523 37.256 -28.738 1.00 58.88 474 GLN A N 1
ATOM 3683 C CA . GLN A 1 474 ? 38.574 36.475 -27.507 1.00 58.88 474 GLN A CA 1
ATOM 3684 C C . GLN A 1 474 ? 37.177 35.913 -27.217 1.00 58.88 474 GLN A C 1
ATOM 3686 O O . GLN A 1 474 ? 36.242 36.681 -26.992 1.00 58.88 474 GLN A O 1
ATOM 3691 N N . GLY A 1 475 ? 37.047 34.582 -27.238 1.00 60.12 475 GLY A N 1
ATOM 3692 C CA . GLY A 1 475 ? 35.774 33.904 -27.001 1.00 60.12 475 GLY A CA 1
ATOM 3693 C C . GLY A 1 475 ? 35.140 34.369 -25.692 1.00 60.12 475 GLY A C 1
ATOM 3694 O O . GLY A 1 475 ? 35.847 34.560 -24.696 1.00 60.12 475 GLY A O 1
ATOM 3695 N N . GLU A 1 476 ? 33.822 34.585 -25.710 1.00 53.50 476 GLU A N 1
ATOM 3696 C CA . GLU A 1 476 ? 33.110 35.162 -24.571 1.00 53.50 476 GLU A CA 1
ATOM 3697 C C . GLU A 1 476 ? 33.414 34.399 -23.281 1.00 53.50 476 GLU A C 1
ATOM 3699 O O . GLU A 1 476 ? 33.427 33.164 -23.238 1.00 53.50 476 GLU A O 1
ATOM 3704 N N . ARG A 1 477 ? 33.642 35.147 -22.196 1.00 57.81 477 ARG A N 1
ATOM 3705 C CA . ARG A 1 477 ? 33.776 34.555 -20.868 1.00 57.81 477 ARG A CA 1
ATOM 3706 C C . ARG A 1 477 ? 32.469 33.831 -20.552 1.00 57.81 477 ARG A C 1
ATOM 3708 O O . ARG A 1 477 ? 31.459 34.489 -20.314 1.00 57.81 477 ARG A O 1
ATOM 3715 N N . GLY A 1 478 ? 32.525 32.497 -20.521 1.00 60.94 478 GLY A N 1
ATOM 3716 C CA . GLY A 1 478 ? 31.382 31.649 -20.186 1.00 60.94 478 GLY A CA 1
ATOM 3717 C C . GLY A 1 478 ? 30.662 32.148 -18.925 1.00 60.94 478 GLY A C 1
ATOM 3718 O O . GLY A 1 478 ? 31.323 32.672 -18.018 1.00 60.94 478 GLY A O 1
ATOM 3719 N N . PRO A 1 479 ? 29.320 32.040 -18.880 1.00 55.97 479 PRO A N 1
ATOM 3720 C CA . PRO A 1 479 ? 28.491 32.749 -17.914 1.00 55.97 479 PRO A CA 1
ATOM 3721 C C . PRO A 1 479 ? 28.963 32.500 -16.484 1.00 55.97 479 PRO A C 1
ATOM 3723 O O . PRO A 1 479 ? 29.287 31.370 -16.114 1.00 55.97 479 PRO A O 1
ATOM 3726 N N . LEU A 1 480 ? 29.001 33.575 -15.688 1.00 53.16 480 LEU A N 1
ATOM 3727 C CA . LEU A 1 480 ? 29.483 33.541 -14.310 1.00 53.16 480 LEU A CA 1
ATOM 3728 C C . LEU A 1 480 ? 28.772 32.415 -13.550 1.00 53.16 480 LEU A C 1
ATOM 3730 O O . LEU A 1 480 ? 27.553 32.463 -13.377 1.00 53.16 480 LEU A O 1
ATOM 3734 N N . GLY A 1 481 ? 29.540 31.405 -13.125 1.00 52.62 481 GLY A N 1
ATOM 3735 C CA . GLY A 1 481 ? 28.997 30.211 -12.483 1.00 52.62 481 GLY A CA 1
ATOM 3736 C C . GLY A 1 481 ? 28.054 30.593 -11.347 1.00 52.62 481 GLY A C 1
ATOM 3737 O O . GLY A 1 481 ? 28.426 31.394 -10.485 1.00 52.62 481 GLY A O 1
ATOM 3738 N N . LEU A 1 482 ? 26.826 30.058 -11.387 1.00 48.47 482 LEU A N 1
ATOM 3739 C CA . LEU A 1 482 ? 25.755 30.420 -10.459 1.00 48.47 482 LEU A CA 1
ATOM 3740 C C . LEU A 1 482 ? 26.279 30.404 -9.024 1.00 48.47 482 LEU A C 1
ATOM 3742 O O . LEU A 1 482 ? 26.770 29.379 -8.547 1.00 48.47 482 LEU A O 1
ATOM 3746 N N . LYS A 1 483 ? 26.179 31.559 -8.352 1.00 52.69 483 LYS A N 1
ATOM 3747 C CA . LYS A 1 483 ? 26.631 31.741 -6.971 1.00 52.69 483 LYS A CA 1
ATOM 3748 C C . LYS A 1 483 ? 26.027 30.629 -6.120 1.00 52.69 483 LYS A C 1
ATOM 3750 O O . LYS A 1 483 ? 24.810 30.597 -5.946 1.00 52.69 483 LYS A O 1
ATOM 3755 N N . GLY A 1 484 ? 26.883 29.729 -5.631 1.00 51.34 484 GLY A N 1
ATOM 3756 C CA . GLY A 1 484 ? 26.454 28.539 -4.905 1.00 51.34 484 GLY A CA 1
ATOM 3757 C C . GLY A 1 484 ? 25.461 28.906 -3.808 1.00 51.34 484 GLY A C 1
ATOM 3758 O O . GLY A 1 484 ? 25.689 29.868 -3.066 1.00 51.34 484 GLY A O 1
ATOM 3759 N N . PHE A 1 485 ? 24.345 28.173 -3.748 1.00 46.25 485 PHE A N 1
ATOM 3760 C CA . PHE A 1 485 ? 23.307 28.403 -2.747 1.00 46.25 485 PHE A CA 1
ATOM 3761 C C . PHE A 1 485 ? 23.939 28.479 -1.350 1.00 46.25 485 PHE A C 1
ATOM 3763 O O . PHE A 1 485 ? 24.821 27.665 -1.053 1.00 46.25 485 PHE A O 1
ATOM 3770 N N . PRO A 1 486 ? 23.507 29.416 -0.481 1.00 57.69 486 PRO A N 1
ATOM 3771 C CA . PRO A 1 486 ? 23.954 29.441 0.904 1.00 57.69 486 PRO A CA 1
ATOM 3772 C C . PRO A 1 486 ? 23.775 28.051 1.510 1.00 57.69 486 PRO A C 1
ATOM 3774 O O . PRO A 1 486 ? 22.667 27.511 1.483 1.00 57.69 486 PRO A O 1
ATOM 3777 N N . GLY A 1 487 ? 24.871 27.462 2.000 1.00 49.25 487 GLY A N 1
ATOM 3778 C CA . GLY A 1 487 ? 24.860 26.100 2.524 1.00 49.25 487 GLY A CA 1
ATOM 3779 C C . GLY A 1 487 ? 23.740 25.945 3.547 1.00 49.25 487 GLY A C 1
ATOM 3780 O O . GLY A 1 487 ? 23.623 26.777 4.450 1.00 49.25 487 GLY A O 1
ATOM 3781 N N . LEU A 1 488 ? 22.896 24.922 3.362 1.00 45.31 488 LEU A N 1
ATOM 3782 C CA . LEU A 1 488 ? 21.716 24.688 4.195 1.00 45.31 488 LEU A CA 1
ATOM 3783 C C . LEU A 1 488 ? 22.100 24.806 5.670 1.00 45.31 488 LEU A C 1
ATOM 3785 O O . LEU A 1 488 ? 22.935 24.044 6.158 1.00 45.31 488 LEU A O 1
ATOM 3789 N N . LYS A 1 489 ? 21.497 25.782 6.362 1.00 49.06 489 LYS A N 1
ATOM 3790 C CA . LYS A 1 489 ? 21.733 26.033 7.786 1.00 49.06 489 LYS A CA 1
ATOM 3791 C C . LYS A 1 489 ? 21.540 24.716 8.528 1.00 49.06 489 LYS A C 1
ATOM 3793 O O . LYS A 1 489 ? 20.418 24.212 8.566 1.00 49.06 489 LYS A O 1
ATOM 3798 N N . GLY A 1 490 ? 22.638 24.178 9.066 1.00 46.75 490 GLY A N 1
ATOM 3799 C CA . GLY A 1 490 ? 22.687 22.825 9.612 1.00 46.75 490 GLY A CA 1
ATOM 3800 C C . GLY A 1 490 ? 21.492 22.561 10.518 1.00 46.75 490 GLY A C 1
ATOM 3801 O O . GLY A 1 490 ? 21.208 23.357 11.419 1.00 46.75 490 GLY A O 1
ATOM 3802 N N . THR A 1 491 ? 20.761 21.481 10.236 1.00 43.09 491 THR A N 1
ATOM 3803 C CA . THR A 1 491 ? 19.559 21.112 10.986 1.00 43.09 491 THR A CA 1
ATOM 3804 C C . THR A 1 491 ? 19.890 21.088 12.469 1.00 43.09 491 THR A C 1
ATOM 3806 O O . THR A 1 491 ? 20.811 20.374 12.873 1.00 43.09 491 THR A O 1
ATOM 3809 N N . LYS A 1 492 ? 19.152 21.868 13.272 1.00 49.62 492 LYS A N 1
ATOM 3810 C CA . LYS A 1 492 ? 19.283 21.867 14.735 1.00 49.62 492 LYS A CA 1
ATOM 3811 C C . LYS A 1 492 ? 19.273 20.412 15.197 1.00 49.62 492 LYS A C 1
ATOM 3813 O O . LYS A 1 492 ? 18.312 19.707 14.896 1.00 49.62 492 LYS A O 1
ATOM 3818 N N . GLY A 1 493 ? 20.352 19.988 15.860 1.00 44.00 493 GLY A N 1
ATOM 3819 C CA . GLY A 1 493 ? 20.566 18.587 16.213 1.00 44.00 493 GLY A CA 1
ATOM 3820 C C . GLY A 1 493 ? 19.320 17.992 16.857 1.00 44.00 493 GLY A C 1
ATOM 3821 O O . GLY A 1 493 ? 18.718 18.619 17.734 1.00 44.00 493 GLY A O 1
ATOM 3822 N N . SER A 1 494 ? 18.913 16.815 16.380 1.00 40.72 494 SER A N 1
ATOM 3823 C CA . SER A 1 494 ? 17.778 16.081 16.934 1.00 40.72 494 SER A CA 1
ATOM 3824 C C . SER A 1 494 ? 17.948 15.954 18.444 1.00 40.72 494 SER A C 1
ATOM 3826 O O . SER A 1 494 ? 19.023 15.560 18.902 1.00 40.72 494 SER A O 1
ATOM 3828 N N . PHE A 1 495 ? 16.895 16.266 19.205 1.00 44.88 495 PHE A N 1
ATOM 3829 C CA . PHE A 1 495 ? 16.877 15.994 20.641 1.00 44.88 495 PHE A CA 1
ATOM 3830 C C . PHE A 1 495 ? 17.288 14.538 20.872 1.00 44.88 495 PHE A C 1
ATOM 3832 O O . PHE A 1 495 ? 16.762 13.642 20.208 1.00 44.88 495 PHE A O 1
ATOM 3839 N N . GLY A 1 496 ? 18.243 14.319 21.779 1.00 41.06 496 GLY A N 1
ATOM 3840 C CA . GLY A 1 496 ? 18.701 12.976 22.116 1.00 41.06 496 GLY A CA 1
ATOM 3841 C C . GLY A 1 496 ? 17.506 12.123 22.524 1.00 41.06 496 GLY A C 1
ATOM 3842 O O . GLY A 1 496 ? 16.742 12.514 23.407 1.00 41.06 496 GLY A O 1
ATOM 3843 N N . GLN A 1 497 ? 17.317 10.994 21.843 1.00 40.84 497 GLN A N 1
ATOM 3844 C CA . GLN A 1 497 ? 16.213 10.085 22.120 1.00 40.84 497 GLN A CA 1
ATOM 3845 C C . GLN A 1 497 ? 16.319 9.626 23.578 1.00 40.84 497 GLN A C 1
ATOM 3847 O O . GLN A 1 497 ? 17.361 9.108 23.981 1.00 40.84 497 GLN A O 1
ATOM 3852 N N . SER A 1 498 ? 15.266 9.844 24.373 1.00 46.47 498 SER A N 1
ATOM 3853 C CA . SER A 1 498 ? 15.251 9.441 25.782 1.00 46.47 498 SER A CA 1
ATOM 3854 C C . SER A 1 498 ? 15.622 7.966 25.900 1.00 46.47 498 SER A C 1
ATOM 3856 O O . SER A 1 498 ? 15.002 7.125 25.245 1.00 46.47 498 SER A O 1
ATOM 3858 N N . GLY A 1 499 ? 16.638 7.671 26.717 1.00 45.03 499 GLY A N 1
ATOM 3859 C CA . GLY A 1 499 ? 17.167 6.319 26.872 1.00 45.03 499 GLY A CA 1
ATOM 3860 C C . GLY A 1 499 ? 16.057 5.320 27.183 1.00 45.03 499 GLY A C 1
ATOM 3861 O O . GLY A 1 499 ? 15.170 5.595 27.997 1.00 45.03 499 GLY A O 1
ATOM 3862 N N . SER A 1 500 ? 16.088 4.167 26.515 1.00 44.88 500 SER A N 1
ATOM 3863 C CA . SER A 1 500 ? 15.096 3.118 26.719 1.00 44.88 500 SER A CA 1
ATOM 3864 C C . SER A 1 500 ? 15.054 2.711 28.191 1.00 44.88 500 SER A C 1
ATOM 3866 O O . SER A 1 500 ? 16.081 2.435 28.814 1.00 44.88 500 SER A O 1
ATOM 3868 N N . ARG A 1 501 ? 13.842 2.670 28.759 1.00 49.91 501 ARG A N 1
ATOM 3869 C CA . ARG A 1 501 ? 13.606 2.150 30.110 1.00 49.91 501 ARG A CA 1
ATOM 3870 C C . ARG A 1 501 ? 14.211 0.749 30.184 1.00 49.91 501 ARG A C 1
ATOM 3872 O O . ARG A 1 501 ? 13.811 -0.118 29.409 1.00 49.91 501 ARG A O 1
ATOM 3879 N N . GLY A 1 502 ? 15.183 0.561 31.078 1.00 44.81 502 GLY A N 1
ATOM 3880 C CA . GLY A 1 502 ? 15.956 -0.677 31.159 1.00 44.81 502 GLY A CA 1
ATOM 3881 C C . GLY A 1 502 ? 15.054 -1.906 31.259 1.00 44.81 502 GLY A C 1
ATOM 3882 O O . GLY A 1 502 ? 14.049 -1.885 31.975 1.00 44.81 502 GLY A O 1
ATOM 3883 N N . GLN A 1 503 ? 15.407 -2.967 30.529 1.00 43.97 503 GLN A N 1
ATOM 3884 C CA . GLN A 1 503 ? 14.728 -4.253 30.666 1.00 43.97 503 GLN A CA 1
ATOM 3885 C C . GLN A 1 503 ? 14.834 -4.727 32.119 1.00 43.97 503 GLN A C 1
ATOM 3887 O O . GLN A 1 503 ? 15.892 -4.614 32.741 1.00 43.97 503 GLN A O 1
ATOM 3892 N N . GLY A 1 504 ? 13.737 -5.265 32.659 1.00 54.16 504 GLY A N 1
ATOM 3893 C CA . GLY A 1 504 ? 13.794 -5.982 33.929 1.00 54.16 504 GLY A CA 1
ATOM 3894 C C . GLY A 1 504 ? 14.762 -7.157 33.802 1.00 54.16 504 GLY A C 1
ATOM 3895 O O . GLY A 1 504 ? 14.749 -7.850 32.785 1.00 54.16 504 GLY A O 1
ATOM 3896 N N . GLY A 1 505 ? 15.616 -7.354 34.810 1.00 53.56 505 GLY A N 1
ATOM 3897 C CA . GLY A 1 505 ? 16.599 -8.438 34.796 1.00 53.56 505 GLY A CA 1
ATOM 3898 C C . GLY A 1 505 ? 15.935 -9.812 34.618 1.00 53.56 505 GLY A C 1
ATOM 3899 O O . GLY A 1 505 ? 14.789 -9.992 35.047 1.00 53.56 505 GLY A O 1
ATOM 3900 N N . PRO A 1 506 ? 16.623 -10.782 33.989 1.00 48.66 506 PRO A N 1
ATOM 3901 C CA . PRO A 1 506 ? 16.070 -12.112 33.778 1.00 48.66 506 PRO A CA 1
ATOM 3902 C C . PRO A 1 506 ? 15.668 -12.746 35.114 1.00 48.66 506 PRO A C 1
ATOM 3904 O O . PRO A 1 506 ? 16.401 -12.693 36.103 1.00 48.66 506 PRO A O 1
ATOM 3907 N N . LYS A 1 507 ? 14.478 -13.352 35.134 1.00 55.81 507 LYS A N 1
ATOM 3908 C CA . LYS A 1 507 ? 13.984 -14.128 36.272 1.00 55.81 507 LYS A CA 1
ATOM 3909 C C . LYS A 1 507 ? 14.929 -15.312 36.490 1.00 55.81 507 LYS A C 1
ATOM 3911 O O . LYS A 1 507 ? 15.108 -16.100 35.571 1.00 55.81 507 LYS A O 1
ATOM 3916 N N . GLY A 1 508 ? 15.516 -15.418 37.684 1.00 48.84 508 GLY A N 1
ATOM 3917 C CA . GLY A 1 508 ? 16.509 -16.451 37.989 1.00 48.84 508 GLY A CA 1
ATOM 3918 C C . GLY A 1 508 ? 15.983 -17.872 37.770 1.00 48.84 508 GLY A C 1
ATOM 3919 O O . GLY A 1 508 ? 14.847 -18.182 38.143 1.00 48.84 508 GLY A O 1
ATOM 3920 N N . ASP A 1 509 ? 16.820 -18.716 37.168 1.00 48.31 509 ASP A N 1
ATOM 3921 C CA . ASP A 1 509 ? 16.481 -20.096 36.829 1.00 48.31 509 ASP A CA 1
ATOM 3922 C C . ASP A 1 509 ? 16.239 -20.963 38.081 1.00 48.31 509 ASP A C 1
ATOM 3924 O O . ASP A 1 509 ? 16.988 -20.867 39.061 1.00 48.31 509 ASP A O 1
ATOM 3928 N N . PRO A 1 510 ? 15.227 -21.853 38.076 1.00 56.12 510 PRO A N 1
ATOM 3929 C CA . PRO A 1 510 ? 15.059 -22.856 39.122 1.00 56.12 510 PRO A CA 1
ATOM 3930 C C . PRO A 1 510 ? 16.262 -23.808 39.186 1.00 56.12 510 PRO A C 1
ATOM 3932 O O . PRO A 1 510 ? 16.666 -24.383 38.176 1.00 56.12 510 PRO A O 1
ATOM 3935 N N . GLY A 1 511 ? 16.814 -24.013 40.385 1.00 46.75 511 GLY A N 1
ATOM 3936 C CA . GLY A 1 511 ? 17.953 -24.914 40.586 1.00 46.75 511 GLY A CA 1
ATOM 3937 C C . GLY A 1 511 ? 17.624 -26.374 40.219 1.00 46.75 511 GLY A C 1
ATOM 3938 O O . GLY A 1 511 ? 16.561 -26.865 40.610 1.00 46.75 511 GLY A O 1
ATOM 3939 N N . PRO A 1 512 ? 18.507 -27.092 39.497 1.00 47.62 512 PRO A N 1
ATOM 3940 C CA . PRO A 1 512 ? 18.230 -28.451 39.036 1.00 47.62 512 PRO A CA 1
ATOM 3941 C C . PRO A 1 512 ? 18.226 -29.486 40.186 1.00 47.62 512 PRO A C 1
ATOM 3943 O O . PRO A 1 512 ? 18.982 -29.334 41.152 1.00 47.62 512 PRO A O 1
ATOM 3946 N N . PRO A 1 513 ? 17.424 -30.570 40.093 1.00 50.53 513 PRO A N 1
ATOM 3947 C CA . PRO A 1 513 ? 17.378 -31.626 41.109 1.00 50.53 513 PRO A CA 1
ATOM 3948 C C . PRO A 1 513 ? 18.696 -32.405 41.273 1.00 50.53 513 PRO A C 1
ATOM 3950 O O . PRO A 1 513 ? 19.515 -32.495 40.359 1.00 50.53 513 PRO A O 1
ATOM 3953 N N . ARG A 1 514 ? 18.883 -33.033 42.442 1.00 42.97 514 ARG A N 1
ATOM 3954 C CA . ARG A 1 514 ? 20.056 -33.874 42.739 1.00 42.97 514 ARG A CA 1
ATOM 3955 C C . ARG A 1 514 ? 19.913 -35.318 42.230 1.00 42.97 514 ARG A C 1
ATOM 3957 O O . ARG A 1 514 ? 18.965 -35.991 42.603 1.00 42.97 514 ARG A O 1
ATOM 3964 N N . ALA A 1 515 ? 20.994 -35.787 41.596 1.00 40.38 515 ALA A N 1
ATOM 3965 C CA . ALA A 1 515 ? 21.514 -37.168 41.546 1.00 40.38 515 ALA A CA 1
ATOM 3966 C C . ALA A 1 515 ? 20.689 -38.279 40.846 1.00 40.38 515 ALA A C 1
ATOM 3968 O O . ALA A 1 515 ? 19.521 -38.498 41.139 1.00 40.38 515 ALA A O 1
ATOM 3969 N N . GLY A 1 516 ? 21.364 -39.062 39.984 1.00 34.19 516 GLY A N 1
ATOM 3970 C CA . GLY A 1 516 ? 20.748 -40.164 39.219 1.00 34.19 516 GLY A CA 1
ATOM 3971 C C . GLY A 1 516 ? 21.710 -41.072 38.421 1.00 34.19 516 GLY A C 1
ATOM 3972 O O . GLY A 1 516 ? 21.409 -41.387 37.284 1.00 34.19 516 GLY A O 1
ATOM 3973 N N . TRP A 1 517 ? 22.868 -41.420 39.003 1.00 38.38 517 TRP A N 1
ATOM 3974 C CA . TRP A 1 517 ? 23.773 -42.569 38.723 1.00 38.38 517 TRP A CA 1
ATOM 3975 C C . TRP A 1 517 ? 23.857 -43.216 37.305 1.00 38.38 517 TRP A C 1
ATOM 3977 O O . TRP A 1 517 ? 22.905 -43.810 36.816 1.00 38.38 517 TRP A O 1
ATOM 3987 N N . GLY A 1 518 ? 25.085 -43.283 36.759 1.00 35.72 518 GLY A N 1
ATOM 3988 C CA . GLY A 1 518 ? 25.498 -44.071 35.572 1.00 35.72 518 GLY A CA 1
ATOM 3989 C C . GLY A 1 518 ? 26.523 -43.281 34.735 1.00 35.72 518 GLY A C 1
ATOM 3990 O O . GLY A 1 518 ? 26.202 -42.187 34.292 1.00 35.72 518 GLY A O 1
ATOM 3991 N N . ALA A 1 519 ? 27.819 -43.610 34.623 1.00 33.34 519 ALA A N 1
ATOM 3992 C CA . ALA A 1 519 ? 28.486 -44.850 34.183 1.00 33.34 519 ALA A CA 1
ATOM 3993 C C . ALA A 1 519 ? 28.159 -45.210 32.714 1.00 33.34 519 ALA A C 1
ATOM 3995 O O . ALA A 1 519 ? 27.001 -45.450 32.402 1.00 33.34 519 ALA A O 1
ATOM 3996 N N . GLY A 1 520 ? 29.115 -45.277 31.777 1.00 35.00 520 GLY A N 1
ATOM 3997 C CA . GLY A 1 520 ? 30.567 -45.043 31.868 1.00 35.00 520 GLY A CA 1
ATOM 3998 C C . GLY A 1 520 ? 31.251 -45.150 30.489 1.00 35.00 520 GLY A C 1
ATOM 3999 O O . GLY A 1 520 ? 30.561 -45.086 29.478 1.00 35.00 520 GLY A O 1
ATOM 4000 N N . ALA A 1 521 ? 32.577 -45.367 30.475 1.00 32.75 521 ALA A N 1
ATOM 4001 C CA . ALA A 1 521 ? 33.463 -45.460 29.295 1.00 32.75 521 ALA A CA 1
ATOM 4002 C C . ALA A 1 521 ? 33.634 -44.156 28.467 1.00 32.75 521 ALA A C 1
ATOM 4004 O O . ALA A 1 521 ? 32.695 -43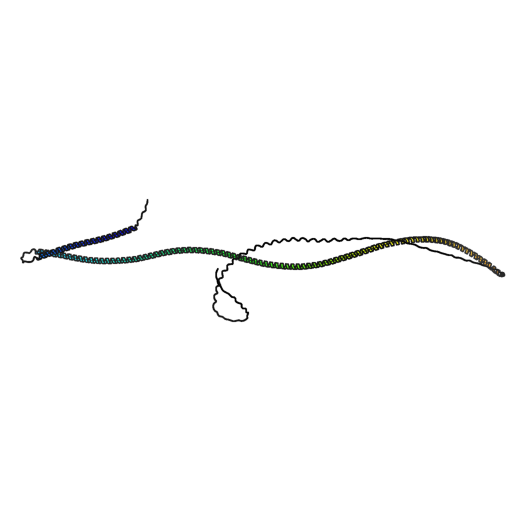.393 28.297 1.00 32.75 521 ALA A O 1
ATOM 4005 N N . SER A 1 522 ? 34.751 -43.840 27.802 1.00 34.34 522 SER A N 1
ATOM 4006 C CA . SER A 1 522 ? 36.211 -43.970 28.019 1.00 34.34 522 SER A CA 1
ATOM 4007 C C . SER A 1 522 ? 36.868 -43.755 26.644 1.00 34.34 522 SER A C 1
ATOM 4009 O O . SER A 1 522 ? 36.623 -44.548 25.738 1.00 34.34 522 SER A O 1
ATOM 4011 N N . GLY A 1 523 ? 37.700 -42.725 26.467 1.00 35.56 523 GLY A N 1
ATOM 4012 C CA . GLY A 1 523 ? 38.368 -42.468 25.182 1.00 35.56 523 GLY A CA 1
ATOM 4013 C C . GLY A 1 523 ? 39.250 -41.217 25.202 1.00 35.56 523 GLY A C 1
ATOM 4014 O O . GLY A 1 523 ? 38.751 -40.099 25.252 1.00 35.56 523 GLY A O 1
ATOM 4015 N N . THR A 1 524 ? 40.568 -41.411 25.188 1.00 33.91 524 THR A N 1
ATOM 4016 C CA . THR A 1 524 ? 41.629 -40.379 25.184 1.00 33.91 524 THR A CA 1
ATOM 4017 C C . THR A 1 524 ? 42.828 -40.926 24.369 1.00 33.91 524 THR A C 1
ATOM 4019 O O . THR A 1 524 ? 42.751 -42.093 23.973 1.00 33.91 524 THR A O 1
ATOM 4022 N N . PRO A 1 525 ? 43.967 -40.219 24.147 1.00 50.09 525 PRO A N 1
ATOM 4023 C CA . PRO A 1 525 ? 44.305 -38.791 24.322 1.00 50.09 525 PRO A CA 1
ATOM 4024 C C . PRO A 1 525 ? 45.047 -38.159 23.092 1.00 50.09 525 PRO A C 1
ATOM 4026 O O . PRO A 1 525 ? 45.255 -38.819 22.080 1.00 50.09 525 PRO A O 1
ATOM 4029 N N . ARG A 1 526 ? 45.595 -36.933 23.274 1.00 31.50 526 ARG A N 1
ATOM 4030 C CA . ARG A 1 526 ? 46.605 -36.203 22.440 1.00 31.50 526 ARG A CA 1
ATOM 4031 C C . ARG A 1 526 ? 46.074 -35.542 21.146 1.00 31.50 526 ARG A C 1
ATOM 4033 O O . ARG A 1 526 ? 45.110 -36.019 20.573 1.00 31.50 526 ARG A O 1
ATOM 4040 N N . THR A 1 527 ? 46.652 -34.439 20.644 1.00 34.69 527 THR A N 1
ATOM 4041 C CA . THR A 1 527 ? 47.824 -33.610 21.051 1.00 34.69 527 THR A CA 1
ATOM 4042 C C . THR A 1 527 ? 47.374 -32.186 21.468 1.00 34.69 527 THR A C 1
ATOM 4044 O O . THR A 1 527 ? 46.340 -31.714 21.020 1.00 34.69 527 THR A O 1
ATOM 4047 N N . ALA A 1 528 ? 47.979 -31.492 22.442 1.00 33.62 528 ALA A N 1
ATOM 4048 C CA . ALA A 1 528 ? 49.192 -30.654 22.326 1.00 33.62 528 ALA A CA 1
ATOM 4049 C C . ALA A 1 528 ? 49.309 -29.845 21.003 1.00 33.62 528 ALA A C 1
ATOM 4051 O O . ALA A 1 528 ? 49.259 -30.437 19.931 1.00 33.62 528 ALA A O 1
ATOM 4052 N N . GLY A 1 529 ? 49.523 -28.521 20.991 1.00 33.47 529 GLY A N 1
ATOM 4053 C CA . GLY A 1 529 ? 49.545 -27.527 22.082 1.00 33.47 529 GLY A CA 1
ATOM 4054 C C . GLY A 1 529 ? 50.387 -26.286 21.724 1.00 33.47 529 GLY A C 1
ATOM 4055 O O . GLY A 1 529 ? 51.338 -26.407 20.955 1.00 33.47 529 GLY A O 1
ATOM 4056 N N . GLN A 1 530 ? 50.078 -25.105 22.282 1.00 33.09 530 GLN A N 1
ATOM 4057 C CA . GLN A 1 530 ? 50.995 -23.949 22.276 1.00 33.09 530 GLN A CA 1
ATOM 4058 C C . GLN A 1 530 ? 50.659 -22.918 23.371 1.00 33.09 530 GLN A C 1
ATOM 4060 O O . GLN A 1 530 ? 49.539 -22.884 23.878 1.00 33.09 530 GLN A O 1
ATOM 4065 N N . THR A 1 531 ? 51.656 -22.128 23.777 1.00 32.47 531 THR A N 1
ATOM 4066 C CA . THR A 1 531 ? 51.673 -21.282 24.985 1.00 32.47 531 THR A CA 1
ATOM 4067 C C . THR A 1 531 ? 51.741 -19.785 24.656 1.00 32.47 531 THR A C 1
ATOM 4069 O O . THR A 1 531 ? 52.287 -19.403 23.626 1.00 32.47 531 THR A O 1
ATOM 4072 N N . GLY A 1 532 ? 51.233 -18.917 25.544 1.00 33.22 532 GLY A N 1
ATOM 4073 C CA . GLY A 1 532 ? 51.296 -17.461 25.341 1.00 33.22 532 GLY A CA 1
ATOM 4074 C C . GLY A 1 532 ? 50.646 -16.615 26.442 1.00 33.22 532 GLY A C 1
ATOM 4075 O O . GLY A 1 532 ? 49.557 -16.083 26.259 1.00 33.22 532 GLY A O 1
ATOM 4076 N N . THR A 1 533 ? 51.323 -16.464 27.580 1.00 33.19 533 THR A N 1
ATOM 4077 C CA . THR A 1 533 ? 50.988 -15.520 28.670 1.00 33.19 533 THR A CA 1
ATOM 4078 C C . THR A 1 533 ? 52.210 -14.623 28.963 1.00 33.19 533 THR A C 1
ATOM 4080 O O . THR A 1 533 ? 53.275 -14.855 28.392 1.00 33.19 533 THR A O 1
ATOM 4083 N N . PRO A 1 534 ? 52.143 -13.650 29.891 1.00 51.84 534 PRO A N 1
ATOM 4084 C CA . PRO A 1 534 ? 51.211 -12.519 29.959 1.00 51.84 534 PRO A CA 1
ATOM 4085 C C . PRO A 1 534 ? 51.972 -11.166 30.032 1.00 51.84 534 PRO A C 1
ATOM 4087 O O . PRO A 1 534 ? 53.200 -11.138 30.117 1.00 51.84 534 PRO A O 1
ATOM 4090 N N . ARG A 1 535 ? 51.262 -10.028 30.112 1.00 32.00 535 ARG A N 1
ATOM 4091 C CA . ARG A 1 535 ? 51.797 -8.802 30.743 1.00 32.00 535 ARG A CA 1
ATOM 4092 C C . ARG A 1 535 ? 50.739 -8.064 31.563 1.00 32.00 535 ARG A C 1
ATOM 4094 O O . ARG A 1 535 ? 49.595 -7.944 31.148 1.00 32.00 535 ARG A O 1
ATOM 4101 N N . ASP A 1 536 ? 51.199 -7.564 32.701 1.00 37.38 536 ASP A N 1
ATOM 4102 C CA . ASP A 1 536 ? 50.485 -6.872 33.781 1.00 37.38 536 ASP A CA 1
ATOM 4103 C C . ASP A 1 536 ? 51.436 -5.743 34.290 1.00 37.38 536 ASP A C 1
ATOM 4105 O O . ASP A 1 536 ? 52.490 -5.541 33.672 1.00 37.38 536 ASP A O 1
ATOM 4109 N N . PRO A 1 537 ? 51.230 -5.069 35.437 1.00 54.97 537 PRO A N 1
ATOM 4110 C CA . PRO A 1 537 ? 50.098 -4.238 35.862 1.00 54.97 537 PRO A CA 1
ATOM 4111 C C . PRO A 1 537 ? 50.482 -2.748 36.042 1.00 54.97 537 PRO A C 1
ATOM 4113 O O . PRO A 1 537 ? 51.588 -2.434 36.479 1.00 54.97 537 PRO A O 1
ATOM 4116 N N . ARG A 1 538 ? 49.523 -1.821 35.869 1.00 33.59 538 ARG A N 1
ATOM 4117 C CA . ARG A 1 538 ? 49.463 -0.496 36.546 1.00 33.59 538 ARG A CA 1
ATOM 4118 C C . ARG A 1 538 ? 47.990 -0.046 36.632 1.00 33.59 538 ARG A C 1
ATOM 4120 O O . ARG A 1 538 ? 47.306 -0.117 35.622 1.00 33.59 538 ARG A O 1
ATOM 4127 N N . GLY A 1 539 ? 47.418 0.445 37.735 1.00 33.88 539 GLY A N 1
ATOM 4128 C CA . GLY A 1 539 ? 47.937 0.610 39.099 1.00 33.88 539 GLY A CA 1
ATOM 4129 C C . GLY A 1 539 ? 47.864 2.054 39.612 1.00 33.88 539 GLY A C 1
ATOM 4130 O O . GLY A 1 539 ? 48.885 2.727 39.561 1.00 33.88 539 GLY A O 1
ATOM 4131 N N . CYS A 1 540 ? 46.689 2.509 40.091 1.00 31.58 540 CYS A N 1
ATOM 4132 C CA . CYS A 1 540 ? 46.516 3.549 41.134 1.00 31.58 540 CYS A CA 1
ATOM 4133 C C . CYS A 1 540 ? 45.030 3.802 41.520 1.00 31.58 540 CYS A C 1
ATOM 4135 O O . CYS A 1 540 ? 44.135 3.777 40.681 1.00 31.58 540 CYS A O 1
ATOM 4137 N N . ARG A 1 541 ? 44.809 4.096 42.809 1.00 37.06 541 ARG A N 1
ATOM 4138 C CA . ARG A 1 541 ? 43.668 4.780 43.485 1.00 37.06 541 ARG A CA 1
ATOM 4139 C C . ARG A 1 541 ? 44.315 5.891 44.381 1.00 37.06 541 ARG A C 1
ATOM 4141 O O . ARG A 1 541 ? 45.546 5.945 44.342 1.00 37.06 541 ARG A O 1
ATOM 4148 N N . PRO A 1 542 ? 43.637 6.704 45.241 1.00 55.06 542 PRO A N 1
ATOM 4149 C CA . PRO A 1 542 ? 42.202 6.888 45.557 1.00 55.06 542 PRO A CA 1
ATOM 4150 C C . PRO A 1 542 ? 41.730 8.381 45.590 1.00 55.06 542 PRO A C 1
ATOM 4152 O O . PRO A 1 542 ? 42.500 9.283 45.285 1.00 55.06 542 PRO A O 1
ATOM 4155 N N . GLY A 1 543 ? 40.493 8.631 46.060 1.00 33.78 543 GLY A N 1
ATOM 4156 C CA . GLY A 1 543 ? 39.952 9.944 46.505 1.00 33.78 543 GLY A CA 1
ATOM 4157 C C . GLY A 1 543 ? 38.688 10.356 45.721 1.00 33.78 543 GLY A C 1
ATOM 4158 O O . GLY A 1 543 ? 38.748 10.322 44.499 1.00 33.78 543 GLY A O 1
ATOM 4159 N N . TRP A 1 544 ? 37.471 10.530 46.271 1.00 33.53 544 TRP A N 1
ATOM 4160 C CA . TRP A 1 544 ? 36.906 11.315 47.411 1.00 33.53 544 TRP A CA 1
ATOM 4161 C C . TRP A 1 544 ? 36.380 12.726 46.995 1.00 33.53 544 TRP A C 1
ATOM 4163 O O . TRP A 1 544 ? 36.808 13.203 45.947 1.00 33.53 544 TRP A O 1
ATOM 4173 N N . PRO A 1 545 ? 35.337 13.290 47.660 1.00 62.72 545 PRO A N 1
ATOM 4174 C CA . PRO A 1 545 ? 34.116 13.696 46.927 1.00 62.72 545 PRO A CA 1
ATOM 4175 C C . PRO A 1 545 ? 33.695 15.193 47.012 1.00 62.72 545 PRO A C 1
ATOM 4177 O O . PRO A 1 545 ? 34.436 16.033 47.510 1.00 62.72 545 PRO A O 1
ATOM 4180 N N . ASP A 1 546 ? 32.446 15.432 46.576 1.00 42.69 546 ASP A N 1
ATOM 4181 C CA . ASP A 1 546 ? 31.510 16.542 46.863 1.00 42.69 546 ASP A CA 1
ATOM 4182 C C . ASP A 1 546 ? 31.577 17.868 46.068 1.00 42.69 546 ASP A C 1
ATOM 4184 O O . ASP A 1 546 ? 32.626 18.476 45.885 1.00 42.69 546 ASP A O 1
ATOM 4188 N N . GLY A 1 547 ? 30.379 18.367 45.707 1.00 41.94 547 GLY A N 1
ATOM 4189 C CA . GLY A 1 547 ? 30.048 19.801 45.792 1.00 41.94 547 GLY A CA 1
ATOM 4190 C C . GLY A 1 547 ? 29.897 20.642 44.512 1.00 41.94 547 GLY A C 1
ATOM 4191 O O . GLY A 1 547 ? 30.742 21.505 44.285 1.00 41.94 547 GLY A O 1
ATOM 4192 N N . ALA A 1 548 ? 28.784 20.495 43.770 1.00 41.34 548 ALA A N 1
ATOM 4193 C CA . ALA A 1 548 ? 28.066 21.585 43.062 1.00 41.34 548 ALA A CA 1
ATOM 4194 C C . ALA A 1 548 ? 26.722 21.096 42.479 1.00 41.34 548 ALA A C 1
ATOM 4196 O O . ALA A 1 548 ? 26.763 20.255 41.554 1.00 41.34 548 ALA A O 1
#